Protein AF-A0A1V4RIS2-F1 (afdb_monomer)

Foldseek 3Di:
DDDDDDDDDDDDDDDDDPDPDDDDDDDDDDDDDDDPDQPWPFDWDWDDDVQAKTWIKTWTAHPDPDAKTWIKIKIFQFPQQCVCVVDVQWPGKTWGWIKIWIWIDHPVQIATQKIWIWTFQMWTDGPQFPFIWGGWTWTWIDDGPHQEIWTPWIWTDTVNKIKIKTADQWDADPNDIFAFEADVSHSHTPHKMFMAIPPQAHWGDDAQFAPPPHTWGKGQADPVVRGGWIWGDYPQAIETAGEIETELAETEPPGDDDPDDPVVVVVVSNQQSYFYFYKYFYDYNYWYKDQDPDDLFQWRIWIFRKDGGWMKTWGGGNNVDPTWIFTKIKGCATWIAGPNDIWTWRIWMWGGTCVVPVWIKIAGKTWDWFADPVPRDIKIKMKTKWAADPVPRDIDRIDTDVRIWIAIDIPDPVPPALQSVVVSVVDDCVPFDRVRSVCSRGSVPCVPPVVPCVVVQVCCCVVVVFPDKDKDFQQVRQVVVQVVVCVVPPRDRDPLSNRQQIKIKTWHDDPVQKIWMKMKTWHWDQDPVRDTDIDIWIKTKIWGDDPFKIWMWIWTATPRVRDIDIDTDIGGHDDD

Solvent-accessible surface area (backbone atoms only — not comparable to full-atom values): 30701 Å² total; per-residue (Å²): 134,88,80,91,83,86,84,89,86,84,88,86,88,80,88,77,79,84,72,91,74,83,79,90,81,78,88,87,80,84,87,89,76,97,68,97,69,82,75,64,47,72,43,78,43,81,45,76,44,92,98,41,28,39,35,40,38,41,35,40,52,46,83,55,91,93,47,63,26,45,36,40,36,42,39,34,38,24,56,44,52,52,47,44,80,75,36,84,53,32,75,45,44,38,30,40,27,39,37,39,39,33,37,25,44,3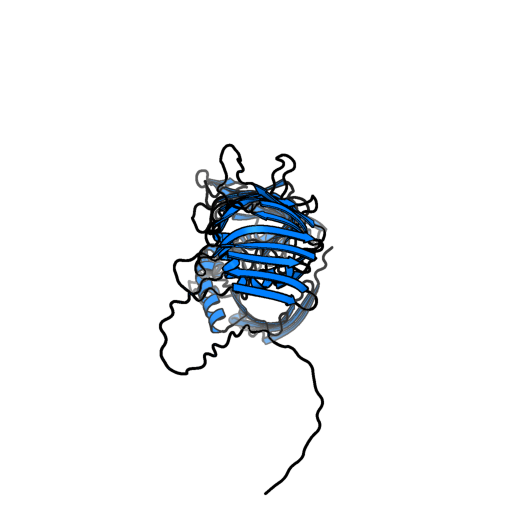5,85,91,52,49,28,60,42,29,35,42,37,39,38,34,72,18,38,41,31,41,74,86,44,88,57,50,36,33,65,23,33,36,41,37,39,22,52,76,90,44,44,52,48,40,34,79,35,37,35,34,30,36,86,90,12,37,40,38,33,33,44,37,79,71,52,70,59,97,87,45,70,56,51,45,23,47,45,74,82,36,58,33,32,46,17,32,32,34,38,36,35,38,94,74,4,37,70,45,55,55,85,34,35,26,61,89,93,46,59,21,28,45,22,25,52,38,85,91,76,74,42,37,31,36,42,22,24,47,76,83,42,30,30,40,36,38,48,37,40,35,27,52,30,62,34,38,73,78,60,55,88,73,95,81,57,79,72,52,60,57,49,49,54,50,63,30,32,28,29,35,46,34,37,38,32,35,32,61,66,24,30,44,42,42,79,38,97,74,52,83,48,62,46,42,34,38,40,33,39,40,40,67,70,24,32,42,33,37,34,40,13,63,70,81,48,74,52,32,45,35,41,38,46,42,22,62,39,38,42,36,25,45,79,93,39,70,23,45,35,61,32,38,39,40,37,38,41,43,85,85,35,86,55,34,38,36,33,35,35,24,35,34,78,43,67,38,94,90,76,66,49,77,36,46,38,35,44,36,39,30,17,63,39,89,87,79,70,44,80,34,56,57,24,42,65,89,58,57,38,46,40,72,49,57,71,46,84,84,48,80,43,60,58,53,52,40,39,69,75,69,44,87,54,96,86,55,56,72,69,40,39,49,30,66,53,40,34,51,68,45,78,78,48,52,80,72,51,49,62,55,36,49,50,52,21,66,74,68,66,37,75,38,51,49,72,48,74,28,44,67,57,28,51,58,54,46,60,58,53,27,72,76,64,80,63,70,74,59,80,66,54,31,46,43,57,22,32,36,39,39,26,39,65,81,67,88,39,34,34,43,34,42,33,40,31,30,41,71,48,64,46,102,81,70,48,80,40,80,35,45,38,38,34,40,33,42,36,41,52,58,99,45,38,38,40,37,42,36,43,37,38,32,66,72,80,68,43,75,47,77,48,75,48,78,50,72,64,79,88,129

Radius of gyration: 34.17 Å; Cα contacts (8 Å, |Δi|>4): 1321; chains: 1; bounding box: 83×53×100 Å

Secondary structure (DSSP, 8-state):
-------------------------PPP-----------EEEEEEEEE-TTSEEEEEEEEEESSTT--EEEEEEEEE-GGGGHHHH-TTEEEEEEEEEEEEEEEEETTEEEEEEEEEEEEEEEEEESS-SS-EEEEEEEEEE-TT--B-EEEEEEEEETTEEEEEEEES--EETTEEPPPEEEGGGTEEEEEEEEEE-TT-EEE--BTTB-TT--EEEE-EETTTTEEEEEES-TTS-EEEEEEEEESEEE-SSPP-----HHHHHHHHHHHH-EEEEEEEE-TTEEEEEE-SS-SSSEEEEEEEEPTT-EEEEEEETTTEEEEEEEEEEESEEEEEETTEEEEEEEEEEEEETTTEEEEEEEEEEEEEEE-TTT--EEEEEEEEEEE-TTT--EESEEETTT-EEEEEESSTT--SHHHHHHHTT---TT--HHHHHHHHHTTHHHHHHHHHHHHHHHHHHHTT-SEEEEE--HHHHHHHHHHHHHHTTT---TTGGGTT-EEEEEEESSSSEEEEEEEEEEEEE-TTS-EEEEEEEEEEEEEE-SSEEEEEEEEEETTTTEEEEEEEEEE----

Sequence (576 aa):
MGEAGQADQRRGSGDRCCQLFIPPVFPRGETERKTELAEIDELNLQLEKKKGYKGTIHGIIPLKEGREMDVKLELQGDVLCILPYLTPQVRKSSGRGQLNLCLGGSWKAPVIRAVEARFEQGKLALLSLPEELNSLKGDICLAKGSNFLKIRGISGQMGDGKFFIENSRRVKINGAELEPLVMERFDLNLGIITLHTGESGLRLNIPGLMRPKEEGRFRFWDSKAAEGLYIAGPAKSPQIKGVCYLSDVEFTFPPLKDKKSPSKRTLSRFLESINWDLKVVTGRNVRYFRRQQYSITNIAEVDLQIDEGSWLEFKGSVAQGGFHIQGSLQSHQGNLTYLNTEFEVEEIGLEVNTQNDPMPLVWGSAKTTVYSDTTGTATDIFLRLYAIDKRTGQRKEKGRWGELRMELTSSDPNDNSPEKILAKLGYSLDNYNQKAAVLLTTGMERILIGGLIRPLEREVRETLRLDVFYVHPSLVGNLLTSSELALENGGRLSYLGFLKGTEWRLGQYFLGNWLFFYAGELKTERDRYQREKLGIKHRFGIEYRTSTTNISFEYNYDNVLRRKDRQFSIRRYFSF

Mean predicted aligned error: 17.01 Å

pLDDT: mean 75.56, std 20.22, range [22.22, 98.06]

Nearest PDB structures (foldseek):
  8b4i-assembly1_B  TM=1.951E-01  e=1.345E-01  Neurospora crassa
  8us1-assembly1_A  TM=1.498E-01  e=1.874E-01  Pseudomonas aeruginosa PAO1
  8hco-assembly1_A  TM=1.669E-01  e=1.580E+00  Saccharomyces cerevisiae S288C
  3ohn-assembly1_A  TM=1.392E-01  e=1.134E+00  Escherichia coli
  7vcf-assembly1_F  TM=1.444E-01  e=3.708E+00  Chlamydomonas reinhardtii

Structure (mmCIF, N/CA/C/O backbone):
data_AF-A0A1V4RIS2-F1
#
_entry.id   AF-A0A1V4RIS2-F1
#
loop_
_atom_site.group_PDB
_atom_site.id
_atom_site.type_symbol
_atom_site.label_atom_id
_atom_site.label_alt_id
_atom_site.label_comp_id
_atom_site.label_asym_id
_atom_site.label_entity_id
_atom_site.label_seq_id
_atom_site.pdbx_PDB_ins_code
_atom_site.Cartn_x
_atom_site.Cartn_y
_atom_site.Cartn_z
_atom_site.occupancy
_atom_site.B_iso_or_equiv
_atom_site.auth_seq_id
_atom_site.auth_comp_id
_atom_site.auth_asym_id
_atom_site.auth_atom_id
_atom_site.pdbx_PDB_model_num
ATOM 1 N N . MET A 1 1 ? 36.742 -34.722 53.836 1.00 35.12 1 MET A N 1
ATOM 2 C CA . MET A 1 1 ? 37.841 -33.734 53.857 1.00 35.12 1 MET A CA 1
ATOM 3 C C . MET A 1 1 ? 37.548 -32.795 52.698 1.00 35.12 1 MET A C 1
ATOM 5 O O . MET A 1 1 ? 37.719 -33.217 51.568 1.00 35.12 1 MET A O 1
ATOM 9 N N . GLY A 1 2 ? 36.772 -31.721 52.874 1.00 27.64 2 GLY A N 1
ATOM 10 C CA . GLY A 1 2 ? 37.075 -30.533 53.695 1.00 27.64 2 GLY A CA 1
ATOM 11 C C . GLY A 1 2 ? 38.006 -29.639 52.864 1.00 27.64 2 GLY A C 1
ATOM 12 O O . GLY A 1 2 ? 38.975 -30.165 52.339 1.00 27.64 2 GLY A O 1
ATOM 13 N N . GLU A 1 3 ? 37.806 -28.352 52.611 1.00 25.97 3 GLU A N 1
ATOM 14 C CA . GLU A 1 3 ? 36.911 -27.281 53.072 1.00 25.97 3 GLU A CA 1
ATOM 15 C C . GLU A 1 3 ? 37.044 -26.164 52.002 1.00 25.97 3 GLU A C 1
ATOM 17 O O . GLU A 1 3 ? 38.068 -26.074 51.332 1.00 25.97 3 GLU A O 1
ATOM 22 N N . ALA A 1 4 ? 35.963 -25.504 51.588 1.00 25.36 4 ALA A N 1
ATOM 23 C CA . ALA A 1 4 ? 35.466 -24.211 52.082 1.00 25.36 4 ALA A CA 1
ATOM 24 C C . ALA A 1 4 ? 36.244 -22.963 51.602 1.00 25.36 4 ALA A C 1
ATOM 26 O O . ALA A 1 4 ? 37.448 -22.827 51.775 1.00 25.36 4 ALA A O 1
ATOM 27 N N . GLY A 1 5 ? 35.472 -22.029 51.037 1.00 27.20 5 GLY A N 1
ATOM 28 C CA . GLY A 1 5 ? 35.872 -20.689 50.607 1.00 27.20 5 GLY A CA 1
ATOM 29 C C . GLY A 1 5 ? 34.647 -19.862 50.192 1.00 27.20 5 GLY A C 1
ATOM 30 O O . GLY A 1 5 ? 34.458 -19.574 49.015 1.00 27.20 5 GLY A O 1
ATOM 31 N N . GLN A 1 6 ? 33.779 -19.576 51.172 1.00 26.44 6 GLN A N 1
ATOM 32 C CA . GLN A 1 6 ? 32.761 -18.502 51.217 1.00 26.44 6 GLN A CA 1
ATOM 33 C C . GLN A 1 6 ? 33.374 -17.130 50.856 1.00 26.44 6 GLN A C 1
ATOM 35 O O . GLN A 1 6 ? 34.579 -16.971 50.981 1.00 26.44 6 GLN A O 1
ATOM 40 N N . ALA A 1 7 ? 32.687 -16.028 50.557 1.00 26.41 7 ALA A N 1
ATOM 41 C CA . ALA A 1 7 ? 31.329 -15.605 50.204 1.00 26.41 7 ALA A CA 1
ATOM 42 C C . ALA A 1 7 ? 31.444 -14.064 50.079 1.00 26.41 7 ALA A C 1
ATOM 44 O O . ALA A 1 7 ? 32.193 -13.485 50.857 1.00 26.41 7 ALA A O 1
ATOM 45 N N . ASP A 1 8 ? 30.691 -13.385 49.204 1.00 24.30 8 ASP A N 1
ATOM 46 C CA . ASP A 1 8 ? 29.908 -12.223 49.662 1.00 24.30 8 ASP A CA 1
ATOM 47 C C . ASP A 1 8 ? 28.774 -11.853 48.690 1.00 24.30 8 ASP A C 1
ATOM 49 O O . ASP A 1 8 ? 28.881 -11.948 47.468 1.00 24.30 8 ASP A O 1
ATOM 53 N N . GLN A 1 9 ? 27.654 -11.469 49.292 1.00 27.36 9 GLN A N 1
ATOM 54 C CA . GLN A 1 9 ? 26.364 -11.126 48.712 1.00 27.36 9 GLN A CA 1
ATOM 55 C C . GLN A 1 9 ? 26.268 -9.619 48.431 1.00 27.36 9 GLN A C 1
ATOM 57 O O . GLN A 1 9 ? 26.775 -8.819 49.209 1.00 27.36 9 GLN A O 1
ATOM 62 N N . ARG A 1 10 ? 25.435 -9.218 47.454 1.00 24.19 10 ARG A N 1
ATOM 63 C CA . ARG A 1 10 ? 24.315 -8.271 47.686 1.00 24.19 10 ARG A CA 1
ATOM 64 C C . ARG A 1 10 ? 23.353 -8.151 46.485 1.00 24.19 10 ARG A C 1
ATOM 66 O O . ARG A 1 10 ? 23.726 -7.808 45.373 1.00 24.19 10 ARG A O 1
ATOM 73 N N . ARG A 1 11 ? 22.090 -8.453 46.817 1.00 26.45 11 ARG A N 1
ATOM 74 C CA . ARG A 1 11 ? 20.758 -8.162 46.226 1.00 26.45 11 ARG A CA 1
ATOM 75 C C . ARG A 1 11 ? 20.656 -6.790 45.514 1.00 26.45 11 ARG A C 1
ATOM 77 O O . ARG A 1 11 ? 21.354 -5.873 45.912 1.00 26.45 11 ARG A O 1
ATOM 84 N N . GLY A 1 12 ? 19.737 -6.507 44.581 1.00 24.14 12 GLY A N 1
ATOM 85 C CA . GLY A 1 12 ? 18.559 -7.220 44.074 1.00 24.14 12 GLY A CA 1
ATOM 86 C C . GLY A 1 12 ? 17.573 -6.270 43.347 1.00 24.14 12 GLY A C 1
ATOM 87 O O . GLY A 1 12 ? 17.840 -5.081 43.192 1.00 24.14 12 GLY A O 1
ATOM 88 N N . SER A 1 13 ? 16.398 -6.822 43.006 1.00 24.91 13 SER A N 1
ATOM 89 C CA . SER A 1 13 ? 15.199 -6.247 42.345 1.00 24.91 13 SER A CA 1
ATOM 90 C C . SER A 1 13 ? 15.160 -6.390 40.810 1.00 24.91 13 SER A C 1
ATOM 92 O O . SER A 1 13 ? 16.065 -5.951 40.123 1.00 24.91 13 SER A O 1
ATOM 94 N N . GLY A 1 14 ? 14.160 -7.011 40.179 1.00 25.25 14 GLY A N 1
ATOM 95 C CA . GLY A 1 14 ? 12.947 -7.649 40.692 1.00 25.25 14 GLY A CA 1
ATOM 96 C C . GLY A 1 14 ? 11.843 -7.678 39.631 1.00 25.25 14 GLY A C 1
ATOM 97 O O . GLY A 1 14 ? 10.809 -7.057 39.846 1.00 25.25 14 GLY A O 1
ATOM 98 N N . ASP A 1 15 ? 12.039 -8.387 38.514 1.00 28.08 15 ASP A N 1
ATOM 99 C CA . ASP A 1 15 ? 10.989 -8.615 37.510 1.00 28.08 15 ASP A CA 1
ATOM 100 C C . ASP A 1 15 ? 10.089 -9.777 37.947 1.00 28.08 15 ASP A C 1
ATOM 102 O O . ASP A 1 15 ? 10.376 -10.955 37.728 1.00 28.08 15 ASP A O 1
ATOM 106 N N . ARG A 1 16 ? 8.983 -9.442 38.618 1.00 25.94 16 ARG A N 1
ATOM 107 C CA . ARG A 1 16 ? 7.915 -10.400 38.912 1.00 25.94 16 ARG A CA 1
ATOM 108 C C . ARG A 1 16 ? 6.987 -10.519 37.710 1.00 25.94 16 ARG A C 1
ATOM 110 O O . ARG A 1 16 ? 6.180 -9.641 37.424 1.00 25.94 16 ARG A O 1
ATOM 117 N N . CYS A 1 17 ? 7.116 -11.658 37.044 1.00 24.48 17 CYS A N 1
ATOM 118 C CA . CYS A 1 17 ? 6.164 -12.213 36.101 1.00 24.48 17 CYS A CA 1
ATOM 119 C C . CYS A 1 17 ? 4.811 -12.418 36.811 1.00 24.48 17 CYS A C 1
ATOM 121 O O . CYS A 1 17 ? 4.705 -13.248 37.713 1.00 24.48 17 CYS A O 1
ATOM 123 N N . CYS A 1 18 ? 3.775 -11.665 36.436 1.00 23.94 18 CYS A N 1
ATOM 124 C CA . CYS A 1 18 ? 2.402 -11.980 36.830 1.00 23.94 18 CYS A CA 1
ATOM 125 C C . CYS A 1 18 ? 1.869 -13.076 35.899 1.00 23.94 18 CYS A C 1
ATOM 127 O O . CYS A 1 18 ? 1.210 -12.789 34.903 1.00 23.94 18 CYS A O 1
ATOM 129 N N . GLN A 1 19 ? 2.178 -14.333 36.215 1.00 24.16 19 GLN A N 1
ATOM 130 C CA . GLN A 1 19 ? 1.356 -15.455 35.777 1.00 24.16 19 GLN A CA 1
ATOM 131 C C . GLN A 1 19 ? 0.110 -15.484 36.663 1.00 24.16 19 GLN A C 1
ATOM 133 O O . GLN A 1 19 ? 0.215 -15.587 37.884 1.00 24.16 19 GLN A O 1
ATOM 138 N N . LEU A 1 20 ? -1.070 -15.385 36.054 1.00 23.34 20 LEU A N 1
ATOM 139 C CA . LEU A 1 20 ? -2.328 -15.701 36.723 1.00 23.34 20 LEU A CA 1
ATOM 140 C C . LEU A 1 20 ? -2.397 -17.233 36.857 1.00 23.34 20 LEU A C 1
ATOM 142 O O . LEU A 1 20 ? -2.951 -17.924 36.010 1.00 23.34 20 LEU A O 1
ATOM 146 N N . PHE A 1 21 ? -1.742 -17.768 37.885 1.00 22.22 21 PHE A N 1
ATOM 147 C CA . PHE A 1 21 ? -1.975 -19.125 38.369 1.00 22.22 21 PHE A CA 1
ATOM 148 C C . PHE A 1 21 ? -3.102 -19.043 39.397 1.00 22.22 21 PHE A C 1
ATOM 150 O O . PHE A 1 21 ? -2.934 -18.440 40.454 1.00 22.22 21 PHE A O 1
ATOM 157 N N . ILE A 1 22 ? -4.252 -19.633 39.081 1.00 27.95 22 ILE A N 1
ATOM 158 C CA . ILE A 1 22 ? -5.279 -19.966 40.070 1.00 27.95 22 ILE A CA 1
ATOM 159 C C . ILE A 1 22 ? -4.924 -21.377 40.559 1.00 27.95 22 ILE A C 1
ATOM 161 O O . ILE A 1 22 ? -5.073 -22.319 39.777 1.00 27.95 22 ILE A O 1
ATOM 165 N N . PRO A 1 23 ? -4.396 -21.575 41.780 1.00 23.05 23 PRO A N 1
ATOM 166 C CA . PRO A 1 23 ? -4.232 -22.920 42.310 1.00 23.05 23 PRO A CA 1
ATOM 167 C C . PRO A 1 23 ? -5.597 -23.432 42.805 1.00 23.05 23 PRO A C 1
ATOM 169 O O . PRO A 1 23 ? -6.289 -22.701 43.516 1.00 23.05 23 PRO A O 1
ATOM 172 N N . PRO A 1 24 ? -6.004 -24.675 42.491 1.00 26.23 24 PRO A N 1
ATOM 173 C CA . PRO A 1 24 ? -7.122 -25.298 43.172 1.00 26.23 24 PRO A CA 1
ATOM 174 C C . PRO A 1 24 ? -6.594 -25.867 44.492 1.00 26.23 24 PRO A C 1
ATOM 176 O O . PRO A 1 24 ? -5.810 -26.814 44.498 1.00 26.23 24 PRO A O 1
ATOM 179 N N . VAL A 1 25 ? -7.000 -25.292 45.621 1.00 26.12 25 VAL A N 1
ATOM 180 C CA . VAL A 1 25 ? -6.794 -25.911 46.936 1.00 26.12 25 VAL A CA 1
ATOM 181 C C . VAL A 1 25 ? -8.166 -26.099 47.571 1.00 26.12 25 VAL A C 1
ATOM 183 O O . VAL A 1 25 ? -8.729 -25.167 48.133 1.00 26.12 25 VAL A O 1
ATOM 186 N N . PHE A 1 26 ? -8.705 -27.312 47.451 1.00 31.97 26 PHE A N 1
ATOM 187 C CA . PHE A 1 26 ? -9.856 -27.777 48.226 1.00 31.97 26 PHE A CA 1
ATOM 188 C C . PHE A 1 26 ? -9.353 -28.613 49.411 1.00 31.97 26 PHE A C 1
ATOM 190 O O . PHE A 1 26 ? -8.539 -29.518 49.194 1.00 31.97 26 PHE A O 1
ATOM 197 N N . PRO A 1 27 ? -9.837 -28.396 50.645 1.00 29.80 27 PRO A N 1
ATOM 198 C CA . PRO A 1 27 ? -9.663 -29.369 51.712 1.00 29.80 27 PRO A CA 1
ATOM 199 C C . PRO A 1 27 ? -10.632 -30.544 51.495 1.00 29.80 27 PRO A C 1
ATOM 201 O O . PRO A 1 27 ? -11.834 -30.354 51.314 1.00 29.80 27 PRO A O 1
ATOM 204 N N . ARG A 1 28 ? -10.108 -31.776 51.505 1.00 32.16 28 ARG A N 1
ATOM 205 C CA . ARG A 1 28 ? -10.908 -33.003 51.650 1.00 32.16 28 ARG A CA 1
ATOM 206 C C . ARG A 1 28 ? -11.131 -33.269 53.139 1.00 32.16 28 ARG A C 1
ATOM 208 O O . ARG A 1 28 ? -10.159 -33.336 53.884 1.00 32.16 28 ARG A O 1
ATOM 215 N N . GLY A 1 29 ? -12.388 -33.466 53.530 1.00 27.67 29 GLY A N 1
ATOM 216 C CA . GLY A 1 29 ? -12.786 -33.850 54.885 1.00 27.67 29 GLY A CA 1
ATOM 217 C C . GLY A 1 29 ? -14.295 -34.081 55.005 1.00 27.67 29 GLY A C 1
ATOM 218 O O . GLY A 1 29 ? -15.021 -33.185 55.401 1.00 27.67 29 GLY A O 1
ATOM 219 N N . GLU A 1 30 ? -14.718 -35.263 54.557 1.00 28.31 30 GLU A N 1
ATOM 220 C CA . GLU A 1 30 ? -15.798 -36.135 55.059 1.00 28.31 30 GLU A CA 1
ATOM 221 C C . GLU A 1 30 ? -17.142 -35.597 55.624 1.00 28.31 30 GLU A C 1
ATOM 223 O O . GLU A 1 30 ? -17.247 -35.090 56.734 1.00 28.31 30 GLU A O 1
ATOM 228 N N . THR A 1 31 ? -18.181 -35.964 54.857 1.00 31.09 31 THR A N 1
ATOM 229 C CA . THR A 1 31 ? -19.501 -36.550 55.205 1.00 31.09 31 THR A CA 1
ATOM 230 C C . THR A 1 31 ? -20.630 -35.755 55.880 1.00 31.09 31 THR A C 1
ATOM 232 O O . THR A 1 31 ? -20.561 -35.299 57.012 1.00 31.09 31 THR A O 1
ATOM 235 N N . GLU A 1 32 ? -21.753 -35.800 55.146 1.00 34.16 32 GLU A N 1
ATOM 236 C CA . GLU A 1 32 ? -23.158 -35.793 55.568 1.00 34.16 32 GLU A CA 1
ATOM 237 C C . GLU A 1 32 ? -23.736 -34.533 56.222 1.00 34.16 32 GLU A C 1
ATOM 239 O O . GLU A 1 32 ? -23.868 -34.417 57.437 1.00 34.16 32 GLU A O 1
ATOM 244 N N . ARG A 1 33 ? -24.305 -33.674 55.364 1.00 27.27 33 ARG A N 1
ATOM 245 C CA . ARG A 1 33 ? -25.670 -33.152 55.543 1.00 27.27 33 ARG A CA 1
ATOM 246 C C . ARG A 1 33 ? -26.243 -32.675 54.208 1.00 27.27 33 ARG A C 1
ATOM 248 O O . ARG A 1 33 ? -25.631 -31.884 53.499 1.00 27.27 33 ARG A O 1
ATOM 255 N N . LYS A 1 34 ? -27.432 -33.187 53.872 1.00 36.38 34 LYS A N 1
ATOM 256 C CA . LYS A 1 34 ? -28.286 -32.698 52.784 1.00 36.38 34 LYS A CA 1
ATOM 257 C C . LYS A 1 34 ? -28.610 -31.220 53.016 1.00 36.38 34 LYS A C 1
ATOM 259 O O . LYS A 1 34 ? -29.457 -30.913 53.850 1.00 36.38 34 LYS A O 1
ATOM 264 N N . THR A 1 35 ? -28.008 -30.353 52.214 1.00 28.20 35 THR A N 1
ATOM 265 C CA . THR A 1 35 ? -28.528 -29.012 51.946 1.00 28.20 35 THR A CA 1
ATOM 266 C C . THR A 1 35 ? -28.181 -28.668 50.500 1.00 28.20 35 THR A C 1
ATOM 268 O O . THR A 1 35 ? -27.017 -28.464 50.165 1.00 28.20 35 THR A O 1
ATOM 271 N N . GLU A 1 36 ? -29.183 -28.649 49.619 1.00 37.50 36 GLU A N 1
ATOM 272 C CA . GLU A 1 36 ? -29.080 -28.013 48.304 1.00 37.50 36 GLU A CA 1
ATOM 273 C C . GLU A 1 36 ? -28.893 -26.505 48.516 1.00 37.50 36 GLU A C 1
ATOM 275 O O . GLU A 1 36 ? -29.854 -25.747 48.607 1.00 37.50 36 GLU A O 1
ATOM 280 N N . LEU A 1 37 ? -27.645 -26.063 48.641 1.00 34.72 37 LEU A N 1
ATOM 281 C CA . LEU A 1 37 ? -27.276 -24.656 48.563 1.00 34.72 37 LEU A CA 1
ATOM 282 C C . LEU A 1 37 ? -26.587 -24.438 47.219 1.00 34.72 37 LEU A C 1
ATOM 284 O O . LEU A 1 37 ? -25.559 -25.034 46.904 1.00 34.72 37 LEU A O 1
ATOM 288 N N . ALA A 1 38 ? -27.234 -23.634 46.383 1.00 39.81 38 ALA A N 1
ATOM 289 C CA . ALA A 1 38 ? -26.689 -23.167 45.125 1.00 39.81 38 ALA A CA 1
ATOM 290 C C . ALA A 1 38 ? -25.426 -22.341 45.409 1.00 39.81 38 ALA A C 1
ATOM 292 O O . ALA A 1 38 ? -25.537 -21.234 45.924 1.00 39.81 38 ALA A O 1
ATOM 293 N N . GLU A 1 39 ? -24.246 -22.859 45.064 1.00 49.66 39 GLU A N 1
ATOM 294 C CA . GLU A 1 39 ? -23.023 -22.051 44.969 1.00 49.66 39 GLU A CA 1
ATOM 295 C C . GLU A 1 39 ? -23.192 -21.059 43.807 1.00 49.66 39 GLU A C 1
ATOM 297 O O . GLU A 1 39 ? -22.917 -21.341 42.638 1.00 49.66 39 GLU A O 1
ATOM 302 N N . ILE A 1 40 ? -23.799 -19.922 44.135 1.00 53.19 40 ILE A N 1
ATOM 303 C CA . ILE A 1 40 ? -23.713 -18.670 43.401 1.00 53.19 40 ILE A CA 1
ATOM 304 C C . ILE A 1 40 ? -22.462 -17.994 43.955 1.00 53.19 40 ILE A C 1
ATOM 306 O O . ILE A 1 40 ? -22.480 -17.548 45.100 1.00 53.19 40 ILE A O 1
ATOM 310 N N . ASP A 1 41 ? -21.396 -17.910 43.165 1.00 66.38 41 ASP A N 1
ATOM 311 C CA . ASP A 1 41 ? -20.265 -17.069 43.537 1.00 66.38 41 ASP A CA 1
ATOM 312 C C . ASP A 1 41 ? -20.638 -15.623 43.207 1.00 66.38 41 ASP A C 1
ATOM 314 O O . ASP A 1 41 ? -20.544 -15.165 42.061 1.00 66.38 41 ASP A O 1
ATOM 318 N N . GLU A 1 42 ? -21.134 -14.913 44.221 1.00 74.75 42 GLU A N 1
ATOM 319 C CA . GLU A 1 42 ? -21.157 -13.457 44.196 1.00 74.75 42 GLU A CA 1
ATOM 320 C C . GLU A 1 42 ? -19.711 -12.960 44.134 1.00 74.75 42 GLU A C 1
ATOM 322 O O . GLU A 1 42 ? -18.914 -13.106 45.062 1.00 74.75 42 GLU A O 1
ATOM 327 N N . LEU A 1 43 ? -19.362 -12.373 42.998 1.00 80.06 43 LEU A N 1
ATOM 328 C CA . LEU A 1 43 ? -18.076 -11.762 42.764 1.00 80.06 43 LEU A CA 1
ATOM 329 C C . LEU A 1 43 ? -18.141 -10.321 43.257 1.00 80.06 43 LEU A C 1
ATOM 331 O O . LEU A 1 43 ? -18.928 -9.539 42.741 1.00 80.06 43 LEU A O 1
ATOM 335 N N . ASN A 1 44 ? -17.290 -9.961 44.214 1.00 86.00 44 ASN A N 1
ATOM 336 C CA . ASN A 1 44 ? -17.059 -8.579 44.628 1.00 86.00 44 ASN A CA 1
ATOM 337 C C . ASN A 1 44 ? -15.550 -8.362 44.756 1.00 86.00 44 ASN A C 1
ATOM 339 O O . ASN A 1 44 ? -14.943 -8.669 45.780 1.00 86.00 44 ASN A O 1
ATOM 343 N N . LEU A 1 45 ? -14.927 -7.869 43.687 1.00 88.06 45 LEU A N 1
ATOM 344 C CA . LEU A 1 45 ? -13.485 -7.664 43.604 1.00 88.06 45 LEU A CA 1
ATOM 345 C C . LEU A 1 45 ? -13.155 -6.188 43.423 1.00 88.06 45 LEU A C 1
ATOM 347 O O . LEU A 1 45 ? -13.725 -5.506 42.572 1.00 88.06 45 LEU A O 1
ATOM 351 N N . GLN A 1 46 ? -12.161 -5.717 44.170 1.00 87.69 46 GLN A N 1
ATOM 352 C CA . GLN A 1 46 ? -11.490 -4.455 43.883 1.00 87.69 46 GLN A CA 1
ATOM 353 C C . GLN A 1 46 ? -10.259 -4.725 43.023 1.00 87.69 46 GLN A C 1
ATOM 355 O O . GLN A 1 46 ? -9.433 -5.584 43.333 1.00 87.69 46 GLN A O 1
ATOM 360 N N . LEU A 1 47 ? -10.136 -3.980 41.932 1.00 86.06 47 LEU A N 1
ATOM 361 C CA . LEU A 1 47 ? -9.003 -4.032 41.028 1.00 86.06 47 LEU A CA 1
ATOM 362 C C . LEU A 1 47 ? -8.157 -2.777 41.204 1.00 86.06 47 LEU A C 1
ATOM 364 O O . LEU A 1 47 ? -8.634 -1.662 41.007 1.00 86.06 47 LEU A O 1
ATOM 368 N N . GLU A 1 48 ? -6.874 -2.958 41.495 1.00 87.19 48 GLU A N 1
ATOM 369 C CA . GLU A 1 48 ? -5.900 -1.872 41.477 1.00 87.19 48 GLU A CA 1
ATOM 370 C C . GLU A 1 48 ? -4.620 -2.330 40.780 1.00 87.19 48 GLU A C 1
ATOM 372 O O . GLU A 1 48 ? -3.922 -3.240 41.230 1.00 87.19 48 GLU A O 1
ATOM 377 N N . LYS A 1 49 ? -4.280 -1.661 39.676 1.00 83.19 49 LYS A N 1
ATOM 378 C CA . LYS A 1 49 ? -2.972 -1.779 39.035 1.00 83.19 49 LYS A CA 1
ATOM 379 C C . LYS A 1 49 ? -2.133 -0.576 39.446 1.00 83.19 49 LYS A C 1
ATOM 381 O O . LYS A 1 49 ? -2.496 0.567 39.171 1.00 83.19 49 LYS A O 1
ATOM 386 N N . LYS A 1 50 ? -0.986 -0.816 40.088 1.00 74.38 50 LYS A N 1
ATOM 387 C CA . LYS A 1 50 ? -0.071 0.252 40.523 1.00 74.38 50 LYS A CA 1
ATOM 388 C C . LYS A 1 50 ? 0.305 1.143 39.327 1.00 74.38 50 LYS A C 1
ATOM 390 O O . LYS A 1 50 ? 0.888 0.650 38.365 1.00 74.38 50 LYS A O 1
ATOM 395 N N . LYS A 1 51 ? -0.017 2.443 39.411 1.00 68.25 51 LYS A N 1
ATOM 396 C CA . LYS A 1 51 ? 0.131 3.451 38.333 1.00 68.25 51 LYS A CA 1
ATOM 397 C C . LYS A 1 51 ? -0.707 3.193 37.059 1.00 68.25 51 LYS A C 1
ATOM 399 O O . LYS A 1 51 ? -0.360 3.721 36.009 1.00 68.25 51 LYS A O 1
ATOM 404 N N . GLY A 1 52 ? -1.769 2.388 37.133 1.00 84.75 52 GLY A N 1
ATOM 405 C CA . GLY A 1 52 ? -2.627 2.033 35.998 1.00 84.75 52 GLY A CA 1
ATOM 406 C C . GLY A 1 52 ? -4.091 2.411 36.223 1.00 84.75 52 GLY A C 1
ATOM 407 O O . GLY A 1 52 ? -4.416 3.580 36.430 1.00 84.75 52 GLY A O 1
ATOM 408 N N . TYR A 1 53 ? -4.977 1.417 36.168 1.00 89.19 53 TYR A N 1
ATOM 409 C CA . TYR A 1 53 ? -6.400 1.578 36.458 1.00 89.19 53 TYR A CA 1
ATOM 410 C C . TYR A 1 53 ? -6.745 1.182 37.898 1.00 89.19 53 TYR A C 1
ATOM 412 O O . TYR A 1 53 ? -6.066 0.360 38.525 1.00 89.19 53 TYR A O 1
ATOM 420 N N . LYS A 1 54 ? -7.846 1.746 38.387 1.00 93.75 54 LYS A N 1
ATOM 421 C CA . LYS A 1 54 ? -8.563 1.307 39.583 1.00 93.75 54 LYS A CA 1
ATOM 422 C C . LYS A 1 54 ? -10.008 1.024 39.219 1.00 93.75 54 LYS A C 1
ATOM 424 O O . LYS A 1 54 ? -10.543 1.672 38.322 1.00 93.75 54 LYS A O 1
ATOM 429 N N . GLY A 1 55 ? -10.635 0.085 39.902 1.00 92.56 55 GLY A N 1
ATOM 430 C CA . GLY A 1 55 ? -12.016 -0.236 39.611 1.00 92.56 55 GLY A CA 1
ATOM 431 C C . GLY A 1 55 ? -12.572 -1.379 40.426 1.00 92.56 55 GLY A C 1
ATOM 432 O O . GLY A 1 55 ? -11.913 -1.906 41.322 1.00 92.56 55 GLY A O 1
ATOM 433 N N . THR A 1 56 ? -13.790 -1.764 40.095 1.00 93.81 56 THR A N 1
ATOM 434 C CA . THR A 1 56 ? -14.521 -2.834 40.762 1.00 93.81 56 THR A CA 1
ATOM 435 C C . THR A 1 56 ? -15.069 -3.808 39.732 1.00 93.81 56 THR A C 1
ATOM 437 O O . THR A 1 56 ? -15.428 -3.436 38.613 1.00 93.81 56 THR A O 1
ATOM 440 N N . ILE A 1 57 ? -15.120 -5.078 40.116 1.00 92.50 57 ILE A N 1
ATOM 441 C CA . ILE A 1 57 ? -15.947 -6.081 39.458 1.00 92.50 57 ILE A CA 1
ATOM 442 C C . ILE A 1 57 ? -16.966 -6.538 40.484 1.00 92.50 57 ILE A C 1
ATOM 444 O O . ILE A 1 57 ? -16.584 -6.970 41.570 1.00 92.50 57 ILE A O 1
ATOM 448 N N . HIS A 1 58 ? -18.239 -6.452 40.132 1.00 93.62 58 HIS A N 1
ATOM 449 C CA . HIS A 1 58 ? -19.326 -6.935 40.965 1.00 93.62 58 HIS A CA 1
ATOM 450 C C . HIS A 1 58 ? -20.318 -7.731 40.124 1.00 93.62 58 HIS A C 1
ATOM 452 O O . HIS A 1 58 ? -20.569 -7.376 38.971 1.00 93.62 58 HIS A O 1
ATOM 458 N N . GLY A 1 59 ? -20.875 -8.810 40.666 1.00 90.69 59 GLY A N 1
ATOM 459 C CA . GLY A 1 59 ? -21.885 -9.581 39.951 1.00 90.69 59 GLY A CA 1
ATOM 460 C C . GLY A 1 59 ? -21.909 -11.062 40.281 1.00 90.69 59 GLY A C 1
ATOM 461 O O . GLY A 1 59 ? -21.356 -11.500 41.281 1.00 90.69 59 GLY A O 1
ATOM 462 N N . ILE A 1 60 ? -22.556 -11.834 39.418 1.00 88.62 60 ILE A N 1
ATOM 463 C CA . ILE A 1 60 ? -22.774 -13.268 39.596 1.00 88.62 60 ILE A CA 1
ATOM 464 C C . ILE A 1 60 ? -22.114 -14.022 38.445 1.00 88.62 60 ILE A C 1
ATOM 466 O O . ILE A 1 60 ? -22.427 -13.773 37.278 1.00 88.62 60 ILE A O 1
ATOM 470 N N . ILE A 1 61 ? -21.247 -14.983 38.777 1.00 84.56 61 ILE A N 1
ATOM 471 C CA . ILE A 1 61 ? -20.701 -15.950 37.818 1.00 84.56 61 ILE A CA 1
ATOM 472 C C . ILE A 1 61 ? -21.230 -17.344 38.181 1.00 84.56 61 ILE A C 1
ATOM 474 O O . ILE A 1 61 ? -20.804 -17.926 39.176 1.00 84.56 61 ILE A O 1
ATOM 478 N N . PRO A 1 62 ? -22.161 -17.914 37.399 1.00 81.25 62 PRO A N 1
ATOM 479 C CA . PRO A 1 62 ? -22.684 -19.240 37.682 1.00 81.25 62 PRO A CA 1
ATOM 480 C C . PRO A 1 62 ? -21.670 -20.319 37.280 1.00 81.25 62 PRO A C 1
ATOM 482 O O . PRO A 1 62 ? -21.321 -20.452 36.106 1.00 81.25 62 PRO A O 1
ATOM 485 N N . LEU A 1 63 ? -21.236 -21.130 38.250 1.00 71.62 63 LEU A N 1
ATOM 486 C CA . LEU A 1 63 ? -20.349 -22.278 38.013 1.00 71.62 63 LEU A CA 1
ATOM 487 C C . LEU A 1 63 ? -21.080 -23.481 37.385 1.00 71.62 63 LEU A C 1
ATOM 489 O O . LEU A 1 63 ? -20.451 -24.337 36.762 1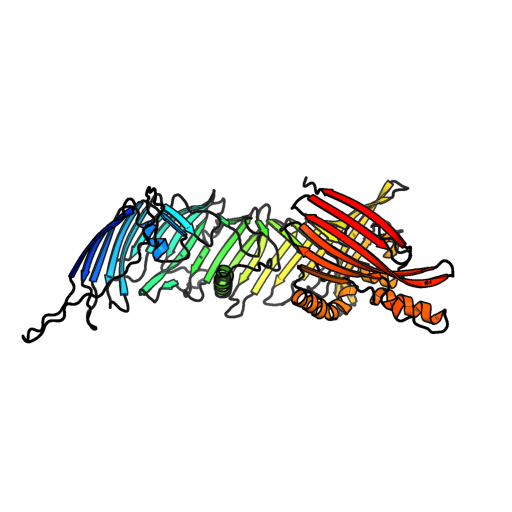.00 71.62 63 LEU A O 1
ATOM 493 N N . LYS A 1 64 ? -22.413 -23.547 37.520 1.00 69.81 64 LYS A N 1
ATOM 494 C CA . LYS A 1 64 ? -23.267 -24.598 36.941 1.00 69.81 64 LYS A CA 1
ATOM 495 C C . LYS A 1 64 ? -23.940 -24.140 35.646 1.00 69.81 64 LYS A C 1
ATOM 497 O O . LYS A 1 64 ? -24.300 -22.974 35.491 1.00 69.81 64 LYS A O 1
ATOM 502 N N . GLU A 1 65 ? -24.132 -25.081 34.724 1.00 64.81 65 GLU A N 1
ATOM 503 C CA . GLU A 1 65 ? -24.829 -24.843 33.456 1.00 64.81 65 GLU A CA 1
ATOM 504 C C . GLU A 1 65 ? -26.306 -24.471 33.687 1.00 64.81 65 GLU A C 1
ATOM 506 O O . GLU A 1 65 ? -26.955 -25.001 34.587 1.00 64.81 65 GLU A O 1
ATOM 511 N N . GLY A 1 66 ? -26.834 -23.540 32.881 1.00 70.56 66 GLY A N 1
ATOM 512 C CA . GLY A 1 66 ? -28.256 -23.158 32.879 1.00 70.56 66 GLY A CA 1
ATOM 513 C C . GLY A 1 66 ? -28.608 -21.805 33.510 1.00 70.56 66 GLY A C 1
ATOM 514 O O . GLY A 1 66 ? -29.761 -21.393 33.419 1.00 70.56 66 GLY A O 1
ATOM 515 N N . ARG A 1 67 ? -27.651 -21.081 34.109 1.00 78.75 67 ARG A N 1
ATOM 516 C CA . ARG A 1 67 ? -27.850 -19.690 34.567 1.00 78.75 67 ARG A CA 1
ATOM 517 C C . ARG A 1 67 ? -26.988 -18.718 33.768 1.00 78.75 67 ARG A C 1
ATOM 519 O O . ARG A 1 67 ? -25.868 -19.052 33.382 1.00 78.75 67 ARG A O 1
ATOM 526 N N . GLU A 1 68 ? -27.518 -17.522 33.523 1.00 86.12 68 GLU A N 1
ATOM 527 C CA . GLU A 1 68 ? -26.744 -16.431 32.933 1.00 86.12 68 GLU A CA 1
ATOM 528 C C . GLU A 1 68 ? -25.888 -15.744 33.999 1.00 86.12 68 GLU A C 1
ATOM 530 O O . GLU A 1 68 ? -26.297 -15.610 35.154 1.00 86.12 68 GLU A O 1
ATOM 535 N N . MET A 1 69 ? -24.695 -15.313 33.603 1.00 90.00 69 MET A N 1
ATOM 536 C CA . MET A 1 69 ? -23.901 -14.377 34.380 1.00 90.00 69 MET A CA 1
ATOM 537 C C . MET A 1 69 ? -24.513 -12.976 34.305 1.00 90.00 69 MET A C 1
ATOM 539 O O . MET A 1 69 ? -25.180 -12.628 33.331 1.00 90.00 69 MET A O 1
ATOM 543 N N . ASP A 1 70 ? -24.239 -12.167 35.318 1.00 91.50 70 ASP A N 1
ATOM 544 C CA . ASP A 1 70 ? -24.455 -10.721 35.296 1.00 91.50 70 ASP A CA 1
ATOM 545 C C . ASP A 1 70 ? -23.262 -10.100 36.003 1.00 91.50 70 ASP A C 1
ATOM 547 O O . ASP A 1 70 ? -23.176 -10.134 37.228 1.00 91.50 70 ASP A O 1
ATOM 551 N N . VAL A 1 71 ? -22.285 -9.641 35.225 1.00 93.25 71 VAL A N 1
ATOM 552 C CA . VAL A 1 71 ? -21.026 -9.106 35.745 1.00 93.25 71 VAL A CA 1
ATOM 553 C C . VAL A 1 71 ? -20.869 -7.673 35.282 1.00 93.25 71 VAL A C 1
ATOM 555 O O . VAL A 1 71 ? -20.865 -7.384 34.085 1.00 93.25 71 VAL A O 1
ATOM 558 N N . LYS A 1 72 ? -20.677 -6.777 36.241 1.00 95.19 72 LYS A N 1
ATOM 559 C CA . LYS A 1 72 ? -20.434 -5.359 36.021 1.00 95.19 72 LYS A CA 1
ATOM 560 C C . LYS A 1 72 ? -18.994 -5.030 36.377 1.00 95.19 72 LYS A C 1
ATOM 562 O O . LYS A 1 72 ? -18.528 -5.304 37.481 1.00 95.19 72 LYS A O 1
ATOM 567 N N . LEU A 1 73 ? -18.299 -4.439 35.419 1.00 94.69 73 LEU A N 1
ATOM 568 C CA . LEU A 1 73 ? -16.931 -3.960 35.533 1.00 94.69 73 LEU A CA 1
ATOM 569 C C . LEU A 1 73 ? -16.945 -2.440 35.393 1.00 94.69 73 LEU A C 1
ATOM 571 O O . LEU A 1 73 ? -17.400 -1.920 34.375 1.00 94.69 73 LEU A O 1
ATOM 575 N N . GLU A 1 74 ? -16.391 -1.751 36.381 1.00 96.81 74 GLU A N 1
ATOM 576 C CA . GLU A 1 74 ? -16.206 -0.302 36.364 1.00 96.81 74 GLU A CA 1
ATOM 577 C C . GLU A 1 74 ? -14.729 -0.001 36.577 1.00 96.81 74 GLU A C 1
ATOM 579 O O . GLU A 1 74 ? -14.170 -0.341 37.616 1.00 96.81 74 GLU A O 1
ATOM 584 N N . LEU A 1 75 ? -14.077 0.620 35.597 1.00 95.44 75 LEU A N 1
ATOM 585 C CA . LEU A 1 75 ? -12.664 0.984 35.657 1.00 95.44 75 LEU A CA 1
ATOM 586 C C . LEU A 1 75 ? -12.474 2.472 35.395 1.00 95.44 75 LEU A C 1
ATOM 588 O O . LEU A 1 75 ? -13.134 3.056 34.540 1.00 95.44 75 LEU A O 1
ATOM 592 N N . GLN A 1 76 ? -11.500 3.066 36.078 1.00 96.50 76 GLN A N 1
ATOM 593 C CA . GLN A 1 76 ? -11.046 4.437 35.875 1.00 96.50 76 GLN A CA 1
ATOM 594 C C . GLN A 1 76 ? -9.513 4.509 35.899 1.00 96.50 76 GLN A C 1
ATOM 596 O O . GLN A 1 76 ? -8.845 3.676 36.512 1.00 96.50 76 GLN A O 1
ATOM 601 N N . GLY A 1 77 ? -8.941 5.529 35.259 1.00 95.50 77 GLY A N 1
ATOM 602 C CA . GLY A 1 77 ? -7.488 5.708 35.152 1.00 95.50 77 GLY A CA 1
ATOM 603 C C . GLY A 1 77 ? -6.974 5.213 33.805 1.00 95.50 77 GLY A C 1
ATOM 604 O O . GLY A 1 77 ? -7.562 5.545 32.778 1.00 95.50 77 GLY A O 1
ATOM 605 N N . ASP A 1 78 ? -5.892 4.434 33.782 1.00 94.00 78 ASP A N 1
ATOM 606 C CA . ASP A 1 78 ? -5.342 3.902 32.527 1.00 94.00 78 ASP A CA 1
ATOM 607 C C . ASP A 1 78 ? -6.091 2.664 32.023 1.00 94.00 78 ASP A C 1
ATOM 609 O O . ASP A 1 78 ? -5.631 1.528 32.133 1.00 94.00 78 ASP A O 1
ATOM 613 N N . VAL A 1 79 ? -7.280 2.895 31.467 1.00 92.00 79 VAL A N 1
ATOM 614 C CA . VAL A 1 79 ? -8.141 1.837 30.917 1.00 92.00 79 VAL A CA 1
ATOM 615 C C . VAL A 1 79 ? -7.603 1.255 29.605 1.00 92.00 79 VAL A C 1
ATOM 617 O O . VAL A 1 79 ? -7.869 0.096 29.290 1.00 92.00 79 VAL A O 1
ATOM 620 N N . LEU A 1 80 ? -6.798 2.015 28.849 1.00 93.06 80 LEU A N 1
ATOM 621 C CA . LEU A 1 80 ? -6.234 1.541 27.583 1.00 93.06 80 LEU A CA 1
ATOM 622 C C . LEU A 1 80 ? -5.148 0.486 27.793 1.00 93.06 80 LEU A C 1
ATOM 624 O O . LEU A 1 80 ? -4.940 -0.332 26.896 1.00 93.06 80 LEU A O 1
ATOM 628 N N . CYS A 1 81 ? -4.502 0.426 28.964 1.00 91.31 81 CYS A N 1
ATOM 629 C CA . CYS A 1 81 ? -3.481 -0.587 29.258 1.00 91.31 81 CYS A CA 1
ATOM 630 C C . CYS A 1 81 ? -4.004 -2.041 29.273 1.00 91.31 81 CYS A C 1
ATOM 632 O O . CYS A 1 81 ? -3.212 -2.969 29.444 1.00 91.31 81 CYS A O 1
ATOM 634 N N . ILE A 1 82 ? -5.315 -2.250 29.097 1.00 88.56 82 ILE A N 1
ATOM 635 C CA . ILE A 1 82 ? -5.956 -3.568 28.963 1.00 88.56 82 ILE A CA 1
ATOM 636 C C . ILE A 1 82 ? -5.833 -4.114 27.531 1.00 88.56 82 ILE A C 1
ATOM 638 O O . ILE A 1 82 ? -5.752 -5.324 27.333 1.00 88.56 82 ILE A O 1
ATOM 642 N N . LEU A 1 83 ? -5.752 -3.237 26.524 1.00 91.06 83 LEU A N 1
ATOM 643 C CA . LEU A 1 83 ? -5.696 -3.615 25.106 1.00 91.06 83 LEU A CA 1
ATOM 644 C C . LEU A 1 83 ? -4.615 -4.656 24.728 1.00 91.06 83 LEU A C 1
ATOM 646 O O . LEU A 1 83 ? -4.941 -5.545 23.940 1.00 91.06 83 LEU A O 1
ATOM 650 N N . PRO A 1 84 ? -3.381 -4.635 25.280 1.00 89.88 84 PRO A N 1
ATOM 651 C CA . PRO A 1 84 ? -2.351 -5.625 24.961 1.00 89.88 84 PRO A CA 1
ATOM 652 C C . PRO A 1 84 ? -2.731 -7.048 25.396 1.00 89.88 84 PRO A C 1
ATOM 654 O O . PRO A 1 84 ? -2.218 -8.017 24.846 1.00 89.88 84 PRO A O 1
ATOM 657 N N . TYR A 1 85 ? -3.638 -7.188 26.372 1.00 87.44 85 TYR A N 1
ATOM 658 C CA . TYR A 1 85 ? -4.153 -8.487 26.818 1.00 87.44 85 TYR A CA 1
ATOM 659 C C . TYR A 1 85 ? -5.328 -8.975 25.960 1.00 87.44 85 TYR A C 1
ATOM 661 O O . TYR A 1 85 ? -5.609 -10.170 25.935 1.00 87.44 85 TYR A O 1
ATOM 669 N N . LEU A 1 86 ? -6.014 -8.066 25.256 1.00 85.06 86 LEU A N 1
ATOM 670 C CA . LEU A 1 86 ? -7.152 -8.393 24.391 1.00 85.06 86 LEU A CA 1
ATOM 671 C C . LEU A 1 86 ? -6.720 -8.780 22.978 1.00 85.06 86 LEU A C 1
ATOM 673 O O . LEU A 1 86 ? -7.384 -9.586 22.329 1.00 85.06 86 LEU A O 1
ATOM 677 N N . THR A 1 87 ? -5.623 -8.205 22.483 1.00 83.00 87 THR A N 1
ATOM 678 C CA . THR A 1 87 ? -5.117 -8.509 21.145 1.00 83.00 87 THR A CA 1
ATOM 679 C C . THR A 1 87 ? -3.592 -8.445 21.082 1.00 83.00 87 THR A C 1
ATOM 681 O O . THR A 1 87 ? -2.996 -7.457 21.516 1.00 83.00 87 THR A O 1
ATOM 684 N N . PRO A 1 88 ? -2.933 -9.443 20.462 1.00 83.62 88 PRO A N 1
ATOM 685 C CA . PRO A 1 88 ? -1.481 -9.443 20.299 1.00 83.62 88 PRO A CA 1
ATOM 686 C C . PRO A 1 88 ? -0.987 -8.344 19.346 1.00 83.62 88 PRO A C 1
ATOM 688 O O . PRO A 1 88 ? 0.211 -8.090 19.287 1.00 83.62 88 PRO A O 1
ATOM 691 N N . GLN A 1 89 ? -1.883 -7.693 18.592 1.00 83.62 89 GLN A N 1
ATOM 692 C CA . GLN A 1 89 ? -1.527 -6.581 17.704 1.00 83.62 89 GLN A CA 1
ATOM 693 C C . GLN A 1 89 ? -1.080 -5.334 18.469 1.00 83.62 89 GLN A C 1
ATOM 695 O O . GLN A 1 89 ? -0.345 -4.516 17.920 1.00 83.62 89 GLN A O 1
ATOM 700 N N . VAL A 1 90 ? -1.502 -5.185 19.726 1.00 91.94 90 VAL A N 1
ATOM 701 C CA . VAL A 1 90 ? -1.149 -4.043 20.565 1.00 91.94 90 VAL A CA 1
ATOM 702 C C . VAL A 1 90 ? 0.098 -4.386 21.374 1.00 91.94 90 VAL A C 1
ATOM 704 O O . VAL A 1 90 ? 0.061 -5.221 22.273 1.00 91.94 90 VAL A O 1
ATOM 707 N N . ARG A 1 91 ? 1.214 -3.713 21.081 1.00 90.50 91 ARG A N 1
ATOM 708 C CA . ARG A 1 91 ? 2.477 -3.886 21.820 1.00 90.50 91 ARG A CA 1
ATOM 709 C C . ARG A 1 91 ? 2.441 -3.178 23.165 1.00 90.50 91 ARG A C 1
ATOM 711 O O . ARG A 1 91 ? 2.924 -3.704 24.163 1.00 90.50 91 ARG A O 1
ATOM 718 N N . LYS A 1 92 ? 1.956 -1.938 23.150 1.00 92.88 92 LYS A N 1
ATOM 719 C CA . LYS A 1 92 ? 1.889 -1.039 24.301 1.00 92.88 92 LYS A CA 1
ATOM 720 C C . LYS A 1 92 ? 0.696 -0.118 24.138 1.00 92.88 92 LYS A C 1
ATOM 722 O O . LYS A 1 92 ? 0.384 0.307 23.027 1.00 92.88 92 LYS A O 1
ATOM 727 N N . SER A 1 93 ? 0.076 0.215 25.254 1.00 94.88 93 SER A N 1
ATOM 728 C CA . SER A 1 93 ? -0.984 1.206 25.307 1.00 94.88 93 SER A CA 1
ATOM 729 C C . SER A 1 93 ? -1.018 1.864 26.675 1.00 94.88 93 SER A C 1
ATOM 731 O O . SER A 1 93 ? -0.685 1.240 27.686 1.00 94.88 93 SER A O 1
ATOM 733 N N . SER A 1 94 ? -1.422 3.124 26.686 1.00 95.31 94 SER A N 1
ATOM 734 C CA . SER A 1 94 ? -1.711 3.879 27.899 1.00 95.31 94 SER A CA 1
ATOM 735 C C . SER A 1 94 ? -2.710 4.985 27.594 1.00 95.31 94 SER A C 1
ATOM 737 O O . SER A 1 94 ? -2.904 5.348 26.436 1.00 95.31 94 SER A O 1
ATOM 739 N N . GLY A 1 95 ? -3.357 5.532 28.611 1.00 93.75 95 GLY A N 1
ATOM 740 C CA . GLY A 1 95 ? -4.229 6.694 28.488 1.00 93.75 95 GLY A CA 1
ATOM 741 C C . GLY A 1 95 ? -4.897 7.038 29.806 1.00 93.75 95 GLY A C 1
ATOM 742 O O . GLY A 1 95 ? -4.568 6.475 30.846 1.00 93.75 95 GLY A O 1
ATOM 743 N N . ARG A 1 96 ? -5.854 7.962 29.770 1.00 95.25 96 ARG A N 1
ATOM 744 C CA . ARG A 1 96 ? -6.732 8.251 30.904 1.00 95.25 96 ARG A CA 1
ATOM 745 C C . ARG A 1 96 ? -8.173 8.095 30.460 1.00 95.25 96 ARG A C 1
ATOM 747 O O . ARG A 1 96 ? -8.563 8.654 29.444 1.00 95.25 96 ARG A O 1
ATOM 754 N N . GLY A 1 97 ? -8.976 7.366 31.216 1.00 96.25 97 GLY A N 1
ATOM 755 C CA . GLY A 1 97 ? -10.349 7.111 30.826 1.00 96.25 97 GLY A CA 1
ATOM 756 C C . GLY A 1 97 ? -11.176 6.403 31.879 1.00 96.25 97 GLY A C 1
ATOM 757 O O . GLY A 1 97 ? -10.751 6.219 33.022 1.00 96.25 97 GLY A O 1
ATOM 758 N N . GLN A 1 98 ? -12.375 6.038 31.451 1.00 97.25 98 GLN A N 1
ATOM 759 C CA . GLN A 1 98 ? -13.363 5.286 32.201 1.00 97.25 98 GLN A CA 1
ATOM 760 C C . GLN A 1 98 ? -13.933 4.189 31.297 1.00 97.25 98 GLN A C 1
ATOM 762 O O . GLN A 1 98 ? -14.132 4.412 30.100 1.00 97.25 98 GLN A O 1
ATOM 767 N N . LEU A 1 99 ? -14.169 3.010 31.864 1.00 96.56 99 LEU A N 1
ATOM 768 C CA . LEU A 1 99 ? -14.801 1.878 31.196 1.00 96.56 99 LEU A CA 1
ATOM 769 C C . LEU A 1 99 ? -15.850 1.290 32.133 1.00 96.56 99 LEU A C 1
ATOM 771 O O . LEU A 1 99 ? -15.499 0.745 33.175 1.00 96.56 99 LEU A O 1
ATOM 775 N N . ASN A 1 100 ? -17.105 1.348 31.712 1.00 97.00 100 ASN A N 1
ATOM 776 C CA . ASN A 1 100 ? -18.217 0.640 32.324 1.00 97.00 100 ASN A CA 1
ATOM 777 C C . ASN A 1 100 ? -18.639 -0.473 31.365 1.00 97.00 100 ASN A C 1
ATOM 779 O O . ASN A 1 100 ? -18.966 -0.210 30.208 1.00 97.00 100 ASN A O 1
ATOM 783 N N . LEU A 1 101 ? -18.607 -1.718 31.822 1.00 95.12 101 LEU A N 1
ATOM 784 C CA . LEU A 1 101 ? -18.894 -2.902 31.019 1.00 95.12 101 LEU A CA 1
ATOM 785 C C . LEU A 1 101 ? -19.858 -3.804 31.784 1.00 95.12 101 LEU A C 1
ATOM 787 O O . LEU A 1 101 ? -19.610 -4.144 32.935 1.00 95.12 101 LEU A O 1
ATOM 791 N N . CYS A 1 102 ? -20.937 -4.217 31.127 1.00 94.69 102 CYS A N 1
ATOM 792 C CA . CYS A 1 102 ? -21.863 -5.221 31.641 1.00 94.69 102 CYS A CA 1
ATOM 793 C C . CYS A 1 102 ? -21.784 -6.468 30.760 1.00 94.69 102 CYS A C 1
ATOM 795 O O . CYS A 1 102 ? -22.009 -6.392 29.548 1.00 94.69 102 CYS A O 1
ATOM 797 N N . LEU A 1 103 ? -21.483 -7.608 31.368 1.00 92.44 103 LEU A N 1
ATOM 798 C CA . LEU A 1 103 ? -21.391 -8.912 30.726 1.00 92.44 103 LEU A CA 1
ATOM 799 C C . LEU A 1 103 ? -22.567 -9.786 31.166 1.00 92.44 103 LEU A C 1
ATOM 801 O O . LEU A 1 103 ? -22.911 -9.810 32.344 1.00 92.44 103 LEU A O 1
ATOM 805 N N . GLY A 1 104 ? -23.153 -10.518 30.221 1.00 91.50 104 GLY A N 1
ATOM 806 C CA . GLY A 1 104 ? -24.205 -11.501 30.475 1.00 91.50 104 GLY A CA 1
ATOM 807 C C . GLY A 1 104 ? -24.069 -12.761 29.621 1.00 91.50 104 GLY A C 1
ATOM 808 O O . GLY A 1 104 ? -23.038 -12.974 28.988 1.00 91.50 104 GLY A O 1
ATOM 809 N N . GLY A 1 105 ? -25.106 -13.595 29.562 1.00 88.56 105 GLY A N 1
ATOM 810 C CA . GLY A 1 105 ? -25.031 -14.888 28.868 1.00 88.56 105 GLY A CA 1
ATOM 811 C C . GLY A 1 105 ? -24.345 -15.959 29.720 1.00 88.56 105 GLY A C 1
ATOM 812 O O . GLY A 1 105 ? -24.212 -15.805 30.928 1.00 88.56 105 GLY A O 1
ATOM 813 N N . SER A 1 106 ? -23.930 -17.079 29.133 1.00 87.56 106 SER A N 1
ATOM 814 C CA . SER A 1 106 ? -23.274 -18.144 29.911 1.00 87.56 106 SER A CA 1
ATOM 815 C C . SER A 1 106 ? -21.780 -17.866 30.091 1.00 87.56 106 SER A C 1
ATOM 817 O O . SER A 1 106 ? -21.162 -17.213 29.251 1.00 87.56 106 SER A O 1
ATOM 819 N N . TRP A 1 107 ? -21.153 -18.438 31.123 1.00 82.50 107 TRP A N 1
ATOM 820 C CA . TRP A 1 107 ? -19.702 -18.302 31.314 1.00 82.50 107 TRP A CA 1
ATOM 821 C C . TRP A 1 107 ? -18.883 -18.863 30.130 1.00 82.50 107 TRP A C 1
ATOM 823 O O . TRP A 1 107 ? -17.780 -18.391 29.861 1.00 82.50 107 TRP A O 1
ATOM 833 N N . LYS A 1 108 ? -19.432 -19.841 29.387 1.00 84.38 108 LYS A N 1
ATOM 834 C CA . LYS A 1 108 ? -18.819 -20.421 28.174 1.00 84.38 108 LYS A CA 1
ATOM 835 C C . LYS A 1 108 ? -19.032 -19.566 26.920 1.00 84.38 108 LYS A C 1
ATOM 837 O O . LYS A 1 108 ? -18.229 -19.641 25.993 1.00 84.38 108 LYS A O 1
ATOM 842 N N . ALA A 1 109 ? -20.100 -18.773 26.883 1.00 86.25 109 ALA A N 1
ATOM 843 C CA . ALA A 1 109 ? -20.481 -17.928 25.754 1.00 86.25 109 ALA A CA 1
ATOM 844 C C . ALA A 1 109 ? -20.887 -16.532 26.261 1.00 86.25 109 ALA A C 1
ATOM 846 O O . ALA A 1 109 ? -22.081 -16.221 26.325 1.00 86.25 109 ALA A O 1
ATOM 847 N N . PRO A 1 110 ? -19.903 -15.717 26.684 1.00 88.06 110 PRO A N 1
ATOM 848 C CA . PRO A 1 110 ? -20.171 -14.416 27.263 1.00 88.06 110 PRO A CA 1
ATOM 849 C C . PRO A 1 110 ? -20.629 -13.405 26.211 1.00 88.06 110 PRO A C 1
ATOM 851 O O . PRO A 1 110 ? -20.022 -13.279 25.149 1.00 88.06 110 PRO A O 1
ATOM 854 N N . VAL A 1 111 ? -21.658 -12.632 26.547 1.00 91.19 111 VAL A N 1
ATOM 855 C CA . VAL A 1 111 ? -22.223 -11.571 25.708 1.00 91.19 111 VAL A CA 1
ATOM 856 C C . VAL A 1 111 ? -22.020 -10.224 26.384 1.00 91.19 111 VAL A C 1
ATOM 858 O O . VAL A 1 111 ? -22.150 -10.088 27.601 1.00 91.19 111 VAL A O 1
ATOM 861 N N . ILE A 1 112 ? -21.721 -9.202 25.591 1.00 92.81 112 ILE A N 1
ATOM 862 C CA . ILE A 1 112 ? -21.589 -7.834 26.083 1.00 92.81 112 ILE A CA 1
ATOM 863 C C . ILE A 1 112 ? -22.982 -7.187 26.064 1.00 92.81 112 ILE A C 1
ATOM 865 O O . ILE A 1 112 ? -23.568 -6.998 25.005 1.00 92.81 112 ILE A O 1
ATOM 869 N N . ARG A 1 113 ? -23.539 -6.865 27.239 1.00 93.75 113 ARG A N 1
ATOM 870 C CA . ARG A 1 113 ? -24.907 -6.323 27.396 1.00 93.75 113 ARG A CA 1
ATOM 871 C C . ARG A 1 113 ? -24.966 -4.799 27.337 1.00 93.75 113 ARG A C 1
ATOM 873 O O . ARG A 1 113 ? -25.979 -4.241 26.919 1.00 93.75 113 ARG A O 1
ATOM 880 N N . ALA A 1 114 ? -23.915 -4.137 27.814 1.00 95.62 114 ALA A N 1
ATOM 881 C CA . ALA A 1 114 ? -23.759 -2.689 27.763 1.00 95.62 114 ALA A CA 1
ATOM 882 C C . ALA A 1 114 ? -22.281 -2.312 27.895 1.00 95.62 114 ALA A C 1
ATOM 884 O O . ALA A 1 114 ? -21.516 -3.002 28.573 1.00 95.62 114 ALA A O 1
ATOM 885 N N . VAL A 1 115 ? -21.897 -1.208 27.259 1.00 95.88 115 VAL A N 1
ATOM 886 C CA . VAL A 1 115 ? -20.550 -0.630 27.327 1.00 95.88 115 VAL A CA 1
ATOM 887 C C . VAL A 1 115 ? -20.675 0.879 27.330 1.00 95.88 115 VAL A C 1
ATOM 889 O O . VAL A 1 115 ? -21.401 1.438 26.513 1.00 95.88 115 VAL A O 1
ATOM 892 N N . GLU A 1 116 ? -19.911 1.535 28.184 1.00 97.75 116 GLU A N 1
ATOM 893 C CA . GLU A 1 116 ? -19.571 2.941 28.041 1.00 97.75 116 GLU A CA 1
ATOM 894 C C . GLU A 1 116 ? -18.072 3.085 28.277 1.00 97.75 116 GLU A C 1
ATOM 896 O O . GLU A 1 116 ? -17.575 2.820 29.369 1.00 97.75 116 GLU A O 1
ATOM 901 N N . ALA A 1 117 ? -17.338 3.455 27.234 1.00 97.00 117 ALA A N 1
ATOM 902 C CA . ALA A 1 117 ? -15.899 3.628 27.294 1.00 97.00 117 ALA A CA 1
ATOM 903 C C . ALA A 1 117 ? -15.531 5.013 26.777 1.00 97.00 117 ALA A C 1
ATOM 905 O O . ALA A 1 117 ? -15.828 5.360 25.633 1.00 97.00 117 ALA A O 1
ATOM 906 N N . ARG A 1 118 ? -14.848 5.791 27.617 1.00 97.81 118 ARG A N 1
ATOM 907 C CA . ARG A 1 118 ? -14.303 7.098 27.252 1.00 97.81 118 ARG A CA 1
ATOM 908 C C . ARG A 1 118 ? -12.841 7.153 27.625 1.00 97.81 118 ARG A C 1
ATOM 910 O O . ARG A 1 118 ? -12.474 6.792 28.739 1.00 97.81 118 ARG A O 1
ATOM 917 N N . PHE A 1 119 ? -12.007 7.620 26.714 1.00 96.69 119 PHE A N 1
ATOM 918 C CA . PHE A 1 119 ? -10.583 7.784 26.974 1.00 96.69 119 PHE A CA 1
ATOM 919 C C . PHE A 1 119 ? -10.041 9.020 26.276 1.00 96.69 119 PHE A C 1
ATOM 921 O O . PHE A 1 119 ? -10.548 9.440 25.240 1.00 96.69 119 PHE A O 1
ATOM 928 N N . GLU A 1 120 ? -8.996 9.588 26.857 1.00 96.94 120 GLU A N 1
ATOM 929 C CA . GLU A 1 120 ? -8.277 10.760 26.385 1.00 96.94 120 GLU A CA 1
ATOM 930 C C . GLU A 1 120 ? -6.781 10.597 26.669 1.00 96.94 120 GLU A C 1
ATOM 932 O O . GLU A 1 120 ? -6.366 9.751 27.470 1.00 96.94 120 GLU A O 1
ATOM 937 N N . GLN A 1 121 ? -5.967 11.429 26.010 1.00 94.88 121 GLN A N 1
ATOM 938 C CA . GLN A 1 121 ? -4.503 11.425 26.143 1.00 94.88 121 GLN A CA 1
ATOM 939 C C . GLN A 1 121 ? -3.892 10.033 25.911 1.00 94.88 121 GLN A C 1
ATOM 941 O O . GLN A 1 121 ? -2.864 9.683 26.492 1.00 94.88 121 GLN A O 1
ATOM 946 N N . GLY A 1 122 ? -4.551 9.219 25.084 1.00 96.06 122 GLY A N 1
ATOM 947 C CA . GLY A 1 122 ? -4.148 7.848 24.855 1.00 96.06 122 GLY A CA 1
ATOM 948 C C . GLY A 1 122 ? -2.950 7.746 23.917 1.00 96.06 122 GLY A C 1
ATOM 949 O O . GLY A 1 122 ? -2.759 8.568 23.016 1.00 96.06 122 GLY A O 1
ATOM 950 N N . LYS A 1 123 ? -2.165 6.696 24.127 1.00 97.00 123 LYS A N 1
ATOM 951 C CA . LYS A 1 123 ? -1.067 6.264 23.271 1.00 97.00 123 LYS A CA 1
ATOM 952 C C . LYS A 1 123 ? -1.248 4.795 22.929 1.00 97.00 123 LYS A C 1
ATOM 954 O O . LYS A 1 123 ? -1.618 4.002 23.798 1.00 97.00 123 LYS A O 1
ATOM 959 N N . LEU A 1 124 ? -0.988 4.426 21.680 1.00 95.81 124 LEU A N 1
ATOM 960 C CA . LEU A 1 124 ? -1.135 3.055 21.201 1.00 95.81 124 LEU A CA 1
ATOM 961 C C . LEU A 1 124 ? -0.025 2.703 20.212 1.00 95.81 124 LEU A C 1
ATOM 963 O O . LEU A 1 124 ? 0.079 3.298 19.146 1.00 95.81 124 LEU A O 1
ATOM 967 N N . ALA A 1 125 ? 0.767 1.689 20.544 1.00 94.69 125 ALA A N 1
ATOM 968 C CA . ALA A 1 125 ? 1.776 1.125 19.658 1.00 94.69 125 ALA A CA 1
ATOM 969 C C . ALA A 1 125 ? 1.262 -0.198 19.075 1.00 94.69 125 ALA A C 1
ATOM 971 O O . ALA A 1 125 ? 1.081 -1.174 19.813 1.00 94.69 125 ALA A O 1
ATOM 972 N N . LEU A 1 126 ? 1.047 -0.244 17.759 1.00 89.69 126 LEU A N 1
ATOM 973 C CA . LEU A 1 126 ? 0.597 -1.442 17.042 1.00 89.69 126 LEU A CA 1
ATOM 974 C C . LEU A 1 126 ? 1.772 -2.157 16.363 1.00 89.69 126 LEU A C 1
ATOM 976 O O . LEU A 1 126 ? 2.747 -1.528 15.972 1.00 89.69 126 LEU A O 1
ATOM 980 N N . LEU A 1 127 ? 1.692 -3.482 16.213 1.00 83.31 127 LEU A N 1
ATOM 981 C CA . LEU A 1 127 ? 2.690 -4.269 15.469 1.00 83.31 127 LEU A CA 1
ATOM 982 C C . LEU A 1 127 ? 2.697 -3.952 13.969 1.00 83.31 127 LEU A C 1
ATOM 984 O O . LEU A 1 127 ? 3.728 -4.100 13.318 1.00 83.31 127 LEU A O 1
ATOM 988 N N . SER A 1 128 ? 1.539 -3.584 13.425 1.00 76.94 128 SER A N 1
ATOM 989 C CA . SER A 1 128 ? 1.324 -3.351 11.997 1.00 76.94 128 SER A CA 1
ATOM 990 C C . SER A 1 128 ? 1.606 -1.918 11.553 1.00 76.94 128 SER A C 1
ATOM 992 O O . SER A 1 128 ? 1.635 -1.672 10.352 1.00 76.94 128 SER A O 1
ATOM 994 N N . LEU A 1 129 ? 1.772 -0.982 12.493 1.00 85.25 129 LEU A N 1
ATOM 995 C CA . LEU A 1 129 ? 2.047 0.422 12.196 1.00 85.25 129 LEU A CA 1
ATOM 996 C C . LEU A 1 129 ? 3.512 0.750 12.496 1.00 85.25 129 LEU A C 1
ATOM 998 O O . LEU A 1 129 ? 4.065 0.212 13.460 1.00 85.25 129 LEU A O 1
ATOM 1002 N N . PRO A 1 130 ? 4.146 1.611 11.686 1.00 83.62 130 PRO A N 1
ATOM 1003 C CA . PRO A 1 130 ? 5.537 1.981 11.906 1.00 83.62 130 PRO A CA 1
ATOM 1004 C C . PRO A 1 130 ? 5.701 2.942 13.095 1.00 83.62 130 PRO A C 1
ATOM 1006 O O . PRO A 1 130 ? 6.655 2.807 13.862 1.00 83.62 130 PRO A O 1
ATOM 1009 N N . GLU A 1 131 ? 4.735 3.841 13.299 1.00 89.81 131 GLU A N 1
ATOM 1010 C CA . GLU A 1 131 ? 4.729 4.833 14.373 1.00 89.81 131 GLU A CA 1
ATOM 1011 C C . GLU A 1 131 ? 3.630 4.573 15.419 1.00 89.81 131 GLU A C 1
ATOM 1013 O O . GLU A 1 131 ? 2.642 3.871 15.180 1.00 89.81 131 GLU A O 1
ATOM 1018 N N . GLU A 1 132 ? 3.801 5.154 16.610 1.00 94.38 132 GLU A N 1
ATOM 1019 C CA . GLU A 1 132 ? 2.790 5.118 17.667 1.00 94.38 132 GLU A CA 1
ATOM 1020 C C . GLU A 1 132 ? 1.652 6.101 17.373 1.00 94.38 132 GLU A C 1
ATOM 1022 O O . GLU A 1 132 ? 1.868 7.241 16.956 1.00 94.38 132 GLU A O 1
ATOM 1027 N N . LEU A 1 133 ? 0.427 5.680 17.676 1.00 95.81 133 LEU A N 1
ATOM 1028 C CA . LEU A 1 133 ? -0.719 6.572 17.701 1.00 95.81 133 LEU A CA 1
ATOM 1029 C C . LEU A 1 133 ? -0.698 7.373 19.002 1.00 95.81 133 LEU A C 1
ATOM 1031 O O . LEU A 1 133 ? -0.633 6.800 20.090 1.00 95.81 133 LEU A O 1
ATOM 1035 N N . ASN A 1 134 ? -0.787 8.691 18.890 1.00 96.94 134 ASN A N 1
ATOM 1036 C CA . ASN A 1 134 ? -0.710 9.644 19.987 1.00 96.94 134 ASN A CA 1
ATOM 1037 C C . ASN A 1 134 ? -1.980 10.491 20.087 1.00 96.94 134 ASN A C 1
ATOM 1039 O O . ASN A 1 134 ? -2.775 10.578 19.148 1.00 96.94 134 ASN A O 1
ATOM 1043 N N . SER A 1 135 ? -2.145 11.147 21.239 1.00 96.25 135 SER A N 1
ATOM 1044 C CA . SER A 1 135 ? -3.266 12.057 21.513 1.00 96.25 135 SER A CA 1
ATOM 1045 C C . SER A 1 135 ? -4.628 11.404 21.261 1.00 96.25 135 SER A C 1
ATOM 1047 O O . SER A 1 135 ? -5.564 12.060 20.804 1.00 96.25 135 SER A O 1
ATOM 1049 N N . LEU A 1 136 ? -4.732 10.100 21.539 1.00 97.25 136 LEU A N 1
ATOM 1050 C CA . LEU A 1 136 ? -5.945 9.339 21.291 1.00 97.25 136 LEU A CA 1
ATOM 1051 C C . LEU A 1 136 ? -7.054 9.791 22.231 1.00 97.25 136 LEU A C 1
ATOM 1053 O O . LEU A 1 136 ? -6.877 9.849 23.452 1.00 97.25 136 LEU A O 1
ATOM 1057 N N . LYS A 1 137 ? -8.211 10.053 21.640 1.00 98.06 137 LYS A N 1
ATOM 1058 C CA . LYS A 1 137 ? -9.460 10.332 22.332 1.00 98.06 137 LYS A CA 1
ATOM 1059 C C . LYS A 1 137 ? -10.559 9.489 21.714 1.00 98.06 137 LYS A C 1
ATOM 1061 O O . LYS A 1 137 ? -10.620 9.399 20.492 1.00 98.06 137 LYS A O 1
ATOM 1066 N N . GLY A 1 138 ? -11.411 8.888 22.534 1.00 97.69 138 GLY A N 1
ATOM 1067 C CA . GLY A 1 138 ? -12.491 8.041 22.047 1.00 97.69 138 GLY A CA 1
ATOM 1068 C C . GLY A 1 138 ? -13.715 8.015 22.947 1.00 97.69 138 GLY A C 1
ATOM 1069 O O . GLY A 1 138 ? -13.586 8.096 24.168 1.00 97.69 138 GLY A O 1
ATOM 1070 N N . ASP A 1 139 ? -14.885 7.880 22.323 1.00 97.88 139 ASP A N 1
ATOM 1071 C CA . ASP A 1 139 ? -16.176 7.609 22.966 1.00 97.88 139 ASP A CA 1
ATOM 1072 C C . ASP A 1 139 ? -16.864 6.433 22.250 1.00 97.88 139 ASP A C 1
ATOM 1074 O O . ASP A 1 139 ? -17.165 6.490 21.049 1.00 97.88 139 ASP A O 1
ATOM 1078 N N . ILE A 1 140 ? -17.068 5.345 22.991 1.00 97.44 140 ILE A N 1
ATOM 1079 C CA . ILE A 1 140 ? -17.662 4.096 22.516 1.00 97.44 140 ILE A CA 1
ATOM 1080 C C . ILE A 1 140 ? -18.799 3.718 23.462 1.00 97.44 140 ILE A C 1
ATOM 1082 O O . ILE A 1 140 ? -18.603 3.632 24.676 1.00 97.44 140 ILE A O 1
ATOM 1086 N N . CYS A 1 141 ? -19.978 3.430 22.911 1.00 97.44 141 CYS A N 1
ATOM 1087 C CA . CYS A 1 141 ? -21.133 3.027 23.699 1.00 97.44 141 CYS A CA 1
ATOM 1088 C C . CYS A 1 141 ? -21.911 1.861 23.077 1.00 97.44 141 CYS A C 1
ATOM 1090 O O . CYS A 1 141 ? -22.172 1.830 21.875 1.00 97.44 141 CYS A O 1
ATOM 1092 N N . LEU A 1 142 ? -22.366 0.941 23.921 1.00 96.94 142 LEU A N 1
ATOM 1093 C CA . LEU A 1 142 ? -23.385 -0.057 23.613 1.00 96.94 142 LEU A CA 1
ATOM 1094 C C . LEU A 1 142 ? -24.556 0.164 24.568 1.00 96.94 142 LEU A C 1
ATOM 1096 O O . LEU A 1 142 ? -24.426 -0.054 25.773 1.00 96.94 142 LEU A O 1
ATOM 1100 N N . ALA A 1 143 ? -25.690 0.612 24.030 1.00 91.88 143 ALA A N 1
ATOM 1101 C CA . ALA A 1 143 ? -26.905 0.798 24.815 1.00 91.88 143 ALA A CA 1
ATOM 1102 C C . ALA A 1 143 ? -27.470 -0.552 25.280 1.00 91.88 143 ALA A C 1
ATOM 1104 O O . ALA A 1 143 ? -27.416 -1.541 24.547 1.00 91.88 143 ALA A O 1
ATOM 1105 N N . LYS A 1 144 ? -28.065 -0.578 26.477 1.00 88.62 144 LYS A N 1
ATOM 1106 C CA . LYS A 1 144 ? -28.697 -1.781 27.029 1.00 88.62 144 LYS A CA 1
ATOM 1107 C C . LYS A 1 144 ? -29.768 -2.313 26.068 1.00 88.62 144 LYS A C 1
ATOM 1109 O O . LYS A 1 144 ? -30.635 -1.560 25.633 1.00 88.62 144 LYS A O 1
ATOM 1114 N N . GLY A 1 145 ? -29.703 -3.605 25.748 1.00 87.12 145 GLY A N 1
ATOM 1115 C CA . GLY A 1 145 ? -30.637 -4.260 24.822 1.00 87.12 145 GLY A CA 1
ATOM 1116 C C . GLY A 1 145 ? -30.348 -4.019 23.333 1.00 87.12 145 GLY A C 1
ATOM 1117 O O . GLY A 1 145 ? -31.103 -4.488 22.488 1.00 87.12 145 GLY A O 1
ATOM 1118 N N . SER A 1 146 ? -29.265 -3.314 22.997 1.00 92.94 146 SER A N 1
ATOM 1119 C CA . SER A 1 146 ? -28.746 -3.203 21.631 1.00 92.94 146 SER A CA 1
ATOM 1120 C C . SER A 1 146 ? -27.571 -4.160 21.446 1.00 92.94 146 SER A C 1
ATOM 1122 O O . SER A 1 146 ? -26.807 -4.383 22.379 1.00 92.94 146 SER A O 1
ATOM 1124 N N . ASN A 1 147 ? -27.380 -4.654 20.225 1.00 92.56 147 ASN A N 1
ATOM 1125 C CA . ASN A 1 147 ? -26.154 -5.331 19.798 1.00 92.56 147 ASN A CA 1
ATOM 1126 C C . ASN A 1 147 ? -25.215 -4.408 19.000 1.00 92.56 147 ASN A C 1
ATOM 1128 O O . ASN A 1 147 ? -24.076 -4.765 18.726 1.00 92.56 147 ASN A O 1
ATOM 1132 N N . PHE A 1 148 ? -25.662 -3.206 18.620 1.00 96.50 148 PHE A N 1
ATOM 1133 C CA . PHE A 1 148 ? -24.839 -2.255 17.872 1.00 96.50 148 PHE A CA 1
ATOM 1134 C C . PHE A 1 148 ? -23.914 -1.450 18.791 1.00 96.50 148 PHE A C 1
ATOM 1136 O O . PHE A 1 148 ? -24.385 -0.572 19.522 1.00 96.50 148 PHE A O 1
ATOM 1143 N N . LEU A 1 149 ? -22.611 -1.725 18.717 1.00 96.12 149 LEU A N 1
ATOM 1144 C CA . LEU A 1 149 ? -21.571 -0.971 19.412 1.00 96.12 149 LEU A CA 1
ATOM 1145 C C . LEU A 1 149 ? -21.303 0.319 18.635 1.00 96.12 149 LEU A C 1
ATOM 1147 O O . LEU A 1 149 ? -20.648 0.298 17.597 1.00 96.12 149 LEU A O 1
ATOM 1151 N N . LYS A 1 150 ? -21.806 1.453 19.121 1.00 97.50 150 LYS A N 1
ATOM 1152 C CA . LYS A 1 150 ? -21.593 2.758 18.490 1.00 97.50 150 LYS A CA 1
ATOM 1153 C C . LYS A 1 150 ? -20.226 3.312 18.893 1.00 97.50 150 LYS A C 1
ATOM 1155 O O . LYS A 1 150 ? -19.983 3.609 20.058 1.00 97.50 150 LYS A O 1
ATOM 1160 N N . ILE A 1 151 ? -19.376 3.531 17.902 1.00 97.25 151 ILE A N 1
ATOM 1161 C CA . ILE A 1 151 ? -18.179 4.363 17.966 1.00 97.25 151 ILE A CA 1
ATOM 1162 C C . ILE A 1 151 ? -18.627 5.774 17.581 1.00 97.25 151 ILE A C 1
ATOM 1164 O O . ILE A 1 151 ? -18.889 6.057 16.412 1.00 97.25 151 ILE A O 1
ATOM 1168 N N . ARG A 1 152 ? -18.791 6.652 18.575 1.00 95.25 152 ARG A N 1
ATOM 1169 C CA . ARG A 1 152 ? -19.186 8.053 18.335 1.00 95.25 152 ARG A CA 1
ATOM 1170 C C . ARG A 1 152 ? -18.045 8.867 17.742 1.00 95.25 152 ARG A C 1
ATOM 1172 O O . ARG A 1 152 ? -18.290 9.836 17.038 1.00 95.25 152 ARG A O 1
ATOM 1179 N N . GLY A 1 153 ? -16.819 8.467 18.046 1.00 96.12 153 GLY A N 1
ATOM 1180 C CA . GLY A 1 153 ? -15.623 9.057 17.485 1.00 96.12 153 GLY A CA 1
ATOM 1181 C C . GLY A 1 153 ? -14.394 8.558 18.217 1.00 96.12 153 GLY A C 1
ATOM 1182 O O . GLY A 1 153 ? -14.365 8.570 19.446 1.00 96.12 153 GLY A O 1
ATOM 1183 N N . ILE A 1 154 ? -13.386 8.131 17.467 1.00 97.81 154 ILE A N 1
ATOM 1184 C CA . ILE A 1 154 ? -12.026 7.893 17.944 1.00 97.81 154 ILE A CA 1
ATOM 1185 C C . ILE A 1 154 ? -11.105 8.749 17.086 1.00 97.81 154 ILE A C 1
ATOM 1187 O O . ILE A 1 154 ? -10.979 8.518 15.888 1.00 97.81 154 ILE A O 1
ATOM 1191 N N . SER A 1 155 ? -10.462 9.739 17.689 1.00 97.50 155 SER A N 1
ATOM 1192 C CA . SER A 1 155 ? -9.527 10.638 17.014 1.00 97.50 155 SER A CA 1
ATOM 1193 C C . SER A 1 155 ? -8.121 10.470 17.560 1.00 97.50 155 SER A C 1
ATOM 1195 O O . SER A 1 155 ? -7.950 10.221 18.755 1.00 97.50 155 SER A O 1
ATOM 1197 N N . GLY A 1 156 ? -7.119 10.705 16.724 1.00 97.12 156 GLY A N 1
ATOM 1198 C CA . GLY A 1 156 ? -5.730 10.716 17.158 1.00 97.12 156 GLY A CA 1
ATOM 1199 C C . GLY A 1 156 ? -4.782 11.257 16.106 1.00 97.12 156 GLY A C 1
ATOM 1200 O O . GLY A 1 156 ? -5.194 11.806 15.079 1.00 97.12 156 GLY A O 1
ATOM 1201 N N . GLN A 1 157 ? -3.495 11.100 16.394 1.00 96.12 157 GLN A N 1
ATOM 1202 C CA . GLN A 1 157 ? -2.396 11.493 15.523 1.00 96.12 157 GLN A CA 1
ATOM 1203 C C . GLN A 1 157 ? -1.411 10.340 15.342 1.00 96.12 157 GLN A C 1
ATOM 1205 O O . GLN A 1 157 ? -1.165 9.588 16.281 1.00 96.12 157 GLN A O 1
ATOM 1210 N N . MET A 1 158 ? -0.837 10.221 14.151 1.00 94.31 158 MET A N 1
ATOM 1211 C CA . MET A 1 158 ? 0.301 9.351 13.855 1.00 94.31 158 MET A CA 1
ATOM 1212 C C . MET A 1 158 ? 1.302 10.183 13.061 1.00 94.31 158 MET A C 1
ATOM 1214 O O . MET A 1 158 ? 0.981 10.648 11.963 1.00 94.31 158 MET A O 1
ATOM 1218 N N . GLY A 1 159 ? 2.458 10.453 13.659 1.00 90.31 159 GLY A N 1
ATOM 1219 C CA . GLY A 1 159 ? 3.375 11.477 13.175 1.00 90.31 159 GLY A CA 1
ATOM 1220 C C . GLY A 1 159 ? 2.684 12.835 13.094 1.00 90.31 159 GLY A C 1
ATOM 1221 O O . GLY A 1 159 ? 2.106 13.321 14.067 1.00 90.31 159 GLY A O 1
ATOM 1222 N N . ASP A 1 160 ? 2.707 13.431 11.906 1.00 91.25 160 ASP A N 1
ATOM 1223 C CA . ASP A 1 160 ? 2.018 14.681 11.578 1.00 91.25 160 ASP A CA 1
ATOM 1224 C C . ASP A 1 160 ? 0.586 14.480 11.039 1.00 91.25 160 ASP A C 1
ATOM 1226 O O . ASP A 1 160 ? -0.150 15.447 10.824 1.00 91.25 160 ASP A O 1
ATOM 1230 N N . GLY A 1 161 ? 0.173 13.229 10.831 1.00 94.88 161 GLY A N 1
ATOM 1231 C CA . GLY A 1 161 ? -1.131 12.860 10.300 1.00 94.88 161 GLY A CA 1
ATOM 1232 C C . GLY A 1 161 ? -2.216 12.793 11.371 1.00 94.88 161 GLY A C 1
ATOM 1233 O O . GLY A 1 161 ? -2.010 12.230 12.444 1.00 94.88 161 GLY A O 1
ATOM 1234 N N . LYS A 1 162 ? -3.406 13.323 11.072 1.00 95.69 162 LYS A N 1
ATOM 1235 C CA . LYS A 1 162 ? -4.604 13.209 11.925 1.00 95.69 162 LYS A CA 1
ATOM 1236 C C . LYS A 1 162 ? -5.563 12.177 11.355 1.00 95.69 162 LYS A C 1
ATOM 1238 O O . LYS A 1 162 ? -5.719 12.096 10.136 1.00 95.69 162 LYS A O 1
ATOM 1243 N N . PHE A 1 163 ? -6.264 11.463 12.226 1.00 95.50 163 PHE A N 1
ATOM 1244 C CA . PHE A 1 163 ? -7.342 10.567 11.823 1.00 95.50 163 PHE A CA 1
ATOM 1245 C C . PHE A 1 163 ? -8.555 10.664 12.744 1.00 95.50 163 PHE A C 1
ATOM 1247 O O . PHE A 1 163 ? -8.449 11.084 13.900 1.00 95.50 163 PHE A O 1
ATOM 1254 N N . PHE A 1 164 ? -9.697 10.242 12.213 1.00 95.38 164 PHE A N 1
ATOM 1255 C CA . PHE A 1 164 ? -10.954 10.098 12.928 1.00 95.38 164 PHE A CA 1
ATOM 1256 C C . PHE A 1 164 ? -11.656 8.819 12.471 1.00 95.38 164 PHE A C 1
ATOM 1258 O O . PHE A 1 164 ? -11.717 8.539 11.277 1.00 95.38 164 PHE A O 1
ATOM 1265 N N . ILE A 1 165 ? -12.154 8.036 13.421 1.00 96.25 165 ILE A N 1
ATOM 1266 C CA . ILE A 1 165 ? -12.872 6.788 13.182 1.00 96.25 165 ILE A CA 1
ATOM 1267 C C . ILE A 1 165 ? -14.241 6.889 13.833 1.00 96.25 165 ILE A C 1
ATOM 1269 O O . ILE A 1 165 ? -14.353 7.206 15.017 1.00 96.25 165 ILE A O 1
ATOM 1273 N N . GLU A 1 166 ? -15.268 6.537 13.083 1.00 95.81 166 GLU A N 1
ATOM 1274 C CA . GLU A 1 166 ? -16.628 6.374 13.581 1.00 95.81 166 GLU A CA 1
ATOM 1275 C C . GLU A 1 166 ? -17.275 5.150 12.940 1.00 95.81 166 GLU A C 1
ATOM 1277 O O . GLU A 1 166 ? -16.669 4.474 12.108 1.00 95.81 166 GLU A O 1
ATOM 1282 N N . ASN A 1 167 ? -18.507 4.835 13.330 1.00 96.25 167 ASN A N 1
ATOM 1283 C CA . ASN A 1 167 ? -19.272 3.813 12.633 1.00 96.25 167 ASN A CA 1
ATOM 1284 C C . ASN A 1 167 ? -20.752 4.156 12.480 1.00 96.25 167 ASN A C 1
ATOM 1286 O O . ASN A 1 167 ? -21.334 4.908 13.264 1.00 96.25 167 ASN A O 1
ATOM 1290 N N . SER A 1 168 ? -21.391 3.537 11.497 1.00 94.44 168 SER A N 1
ATOM 1291 C CA . SER A 1 168 ? -22.817 3.691 11.212 1.00 94.44 168 SER A CA 1
ATOM 1292 C C . SER A 1 168 ? -23.476 2.333 11.027 1.00 94.44 168 SER A C 1
ATOM 1294 O O . SER A 1 168 ? -22.847 1.392 10.564 1.00 94.44 168 SER A O 1
ATOM 1296 N N . ARG A 1 169 ? -24.762 2.202 11.380 1.00 92.62 169 ARG A N 1
ATOM 1297 C CA . ARG A 1 169 ? -25.486 0.925 11.211 1.00 92.62 169 ARG A CA 1
ATOM 1298 C C . ARG A 1 169 ? -25.653 0.539 9.746 1.00 92.62 169 ARG A C 1
ATOM 1300 O O . ARG A 1 169 ? -25.681 -0.643 9.435 1.00 92.62 169 ARG A O 1
ATOM 1307 N N . ARG A 1 170 ? -25.848 1.544 8.892 1.00 91.06 170 ARG A N 1
ATOM 1308 C CA . ARG A 1 170 ? -26.151 1.401 7.471 1.00 91.06 170 ARG A CA 1
ATOM 1309 C C . ARG A 1 170 ? -25.447 2.507 6.711 1.00 91.06 170 ARG A C 1
ATOM 1311 O O . ARG A 1 170 ? -25.505 3.662 7.128 1.00 91.06 170 ARG A O 1
ATOM 1318 N N . VAL A 1 171 ? -24.823 2.146 5.602 1.00 88.31 171 VAL A N 1
ATOM 1319 C CA . VAL A 1 171 ? -24.257 3.074 4.624 1.00 88.31 171 VAL A CA 1
ATOM 1320 C C . VAL A 1 171 ? -24.695 2.572 3.257 1.00 88.31 171 VAL A C 1
ATOM 1322 O O . VAL A 1 171 ? -24.569 1.381 2.970 1.00 88.31 171 VAL A O 1
ATOM 1325 N N . LYS A 1 172 ? -25.256 3.466 2.439 1.00 86.19 172 LYS A N 1
ATOM 1326 C CA . LYS A 1 172 ? -25.645 3.165 1.060 1.00 86.19 172 LYS A CA 1
ATOM 1327 C C . LYS A 1 172 ? -24.720 3.906 0.116 1.00 86.19 172 LYS A C 1
ATOM 1329 O O . LYS A 1 172 ? -24.614 5.122 0.217 1.00 86.19 172 LYS A O 1
ATOM 1334 N N . ILE A 1 173 ? -24.106 3.179 -0.809 1.00 79.12 173 ILE A N 1
ATOM 1335 C CA . ILE A 1 173 ? -23.255 3.750 -1.853 1.00 79.12 173 ILE A CA 1
ATOM 1336 C C . ILE A 1 173 ? -23.787 3.258 -3.191 1.00 79.12 173 ILE A C 1
ATOM 1338 O O . ILE A 1 173 ? -23.952 2.056 -3.393 1.00 79.12 173 ILE A O 1
ATOM 1342 N N . ASN A 1 174 ? -24.097 4.189 -4.096 1.00 77.00 174 ASN A N 1
ATOM 1343 C CA . ASN A 1 174 ? -24.691 3.895 -5.407 1.00 77.00 174 ASN A CA 1
ATOM 1344 C C . ASN A 1 174 ? -25.944 2.998 -5.323 1.00 77.00 174 ASN A C 1
ATOM 1346 O O . ASN A 1 174 ? -26.150 2.112 -6.146 1.00 77.00 174 ASN A O 1
ATOM 1350 N N . GLY A 1 175 ? -26.769 3.197 -4.289 1.00 77.88 175 GLY A N 1
ATOM 1351 C CA . GLY A 1 175 ? -28.006 2.440 -4.061 1.00 77.88 175 GLY A CA 1
ATOM 1352 C C . GLY A 1 175 ? -27.833 1.074 -3.385 1.00 77.88 175 GLY A C 1
ATOM 1353 O O . GLY A 1 175 ? -28.820 0.546 -2.874 1.00 77.88 175 GLY A O 1
ATOM 1354 N N . ALA A 1 176 ? -26.613 0.535 -3.300 1.00 83.06 176 ALA A N 1
ATOM 1355 C CA . ALA A 1 176 ? -26.318 -0.709 -2.592 1.00 83.06 176 ALA A CA 1
ATOM 1356 C C . ALA A 1 176 ? -25.975 -0.438 -1.120 1.00 83.06 176 ALA A C 1
ATOM 1358 O O . ALA A 1 176 ? -25.188 0.457 -0.806 1.00 83.06 176 ALA A O 1
ATOM 1359 N N . GLU A 1 177 ? -26.574 -1.205 -0.212 1.00 89.12 177 GLU A N 1
ATOM 1360 C CA . GLU A 1 177 ? -26.276 -1.133 1.219 1.00 89.12 177 GLU A CA 1
ATOM 1361 C C . GLU A 1 177 ? -25.070 -2.014 1.546 1.00 89.12 177 GLU A C 1
ATOM 1363 O O . GLU A 1 177 ? -25.012 -3.170 1.128 1.00 89.12 177 GLU A O 1
ATOM 1368 N N . LEU A 1 178 ? -24.101 -1.460 2.276 1.00 90.31 178 LEU A N 1
ATOM 1369 C CA . LEU A 1 178 ? -22.942 -2.220 2.733 1.00 90.31 178 LEU A CA 1
ATOM 1370 C C . LEU A 1 178 ? -23.342 -3.171 3.865 1.00 90.31 178 LEU A C 1
ATOM 1372 O O . LEU A 1 178 ? -24.056 -2.784 4.793 1.00 90.31 178 LEU A O 1
ATOM 1376 N N . GLU A 1 179 ? -22.843 -4.404 3.808 1.00 92.69 179 GLU A N 1
ATOM 1377 C CA . GLU A 1 179 ? -23.039 -5.388 4.871 1.00 92.69 179 GLU A CA 1
ATOM 1378 C C . GLU A 1 179 ? -22.294 -4.947 6.148 1.00 92.69 179 GLU A C 1
ATOM 1380 O O . GLU A 1 179 ? -21.141 -4.523 6.067 1.00 92.69 179 GLU A O 1
ATOM 1385 N N . PRO A 1 180 ? -22.906 -5.008 7.341 1.00 94.06 180 PRO A N 1
ATOM 1386 C CA . PRO A 1 180 ? -22.249 -4.587 8.573 1.00 94.06 180 PRO A CA 1
ATOM 1387 C C . PRO A 1 180 ? -21.200 -5.598 9.060 1.00 94.06 180 PRO A C 1
ATOM 1389 O O . PRO A 1 180 ? -21.367 -6.809 8.940 1.00 94.06 180 PRO A O 1
ATOM 1392 N N . LEU A 1 181 ? -20.153 -5.094 9.713 1.00 93.56 181 LEU A N 1
ATOM 1393 C CA . LEU A 1 181 ? -19.161 -5.899 10.414 1.00 93.56 181 LEU A CA 1
ATOM 1394 C C . LEU A 1 181 ? -19.753 -6.450 11.717 1.00 93.56 181 LEU A C 1
ATOM 1396 O O . LEU A 1 181 ? -20.197 -5.693 12.581 1.00 93.56 181 LEU A O 1
ATOM 1400 N N . VAL A 1 182 ? -19.732 -7.773 11.885 1.00 91.31 182 VAL A N 1
ATOM 1401 C CA . VAL A 1 182 ? -20.279 -8.457 13.067 1.00 91.31 182 VAL A CA 1
ATOM 1402 C C . VAL A 1 182 ? -19.199 -9.284 13.764 1.00 91.31 182 VAL A C 1
ATOM 1404 O O . VAL A 1 182 ? -18.479 -10.069 13.148 1.00 91.31 182 VAL A O 1
ATOM 1407 N N . MET A 1 183 ? -19.098 -9.113 15.079 1.00 87.12 183 MET A N 1
ATOM 1408 C CA . MET A 1 183 ? -18.304 -9.930 15.990 1.00 87.12 183 MET A CA 1
ATOM 1409 C C . MET A 1 183 ? -19.202 -10.979 16.654 1.00 87.12 183 MET A C 1
ATOM 1411 O O . MET A 1 183 ? -19.684 -10.786 17.771 1.00 87.12 183 MET A O 1
ATOM 1415 N N . GLU A 1 184 ? -19.382 -12.112 15.973 1.00 85.31 184 GLU A N 1
ATOM 1416 C CA . GLU A 1 184 ? -20.273 -13.210 16.393 1.00 85.31 184 GLU A CA 1
ATOM 1417 C C . GLU A 1 184 ? -20.015 -13.681 17.832 1.00 85.31 184 GLU A C 1
ATOM 1419 O O . GLU A 1 184 ? -20.952 -13.895 18.593 1.00 85.31 184 GLU A O 1
ATOM 1424 N N . ARG A 1 185 ? -18.740 -13.777 18.244 1.00 82.50 185 ARG A N 1
ATOM 1425 C CA . ARG A 1 185 ? 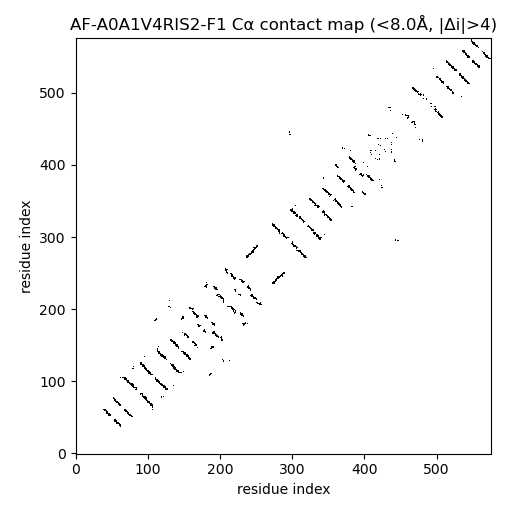-18.345 -14.275 19.576 1.00 82.50 185 ARG A CA 1
ATOM 1426 C C . ARG A 1 185 ? -18.979 -13.503 20.739 1.00 82.50 185 ARG A C 1
ATOM 1428 O O . ARG A 1 185 ? -19.166 -14.090 21.797 1.00 82.50 185 ARG A O 1
ATOM 1435 N N . PHE A 1 186 ? -19.244 -12.211 20.558 1.00 83.25 186 PHE A N 1
ATOM 1436 C CA . PHE A 1 186 ? -19.782 -11.336 21.603 1.00 83.25 186 PHE A CA 1
ATOM 1437 C C . PHE A 1 186 ? -21.189 -10.823 21.283 1.00 83.25 186 PHE A C 1
ATOM 1439 O O . PHE A 1 186 ? -21.676 -9.964 22.014 1.00 83.25 186 PHE A O 1
ATOM 1446 N N . ASP A 1 187 ? -21.804 -11.314 20.198 1.00 85.50 187 ASP A N 1
ATOM 1447 C CA . ASP A 1 187 ? -23.053 -10.786 19.635 1.00 85.50 187 ASP A CA 1
ATOM 1448 C C . ASP A 1 187 ? -23.006 -9.258 19.439 1.00 85.50 187 ASP A C 1
ATOM 1450 O O . ASP A 1 187 ? -23.899 -8.514 19.840 1.00 85.50 187 ASP A O 1
ATOM 1454 N N . LEU A 1 188 ? -21.903 -8.762 18.863 1.00 91.50 188 LEU A N 1
ATOM 1455 C CA . LEU A 1 188 ? -21.712 -7.333 18.614 1.00 91.50 188 LEU A CA 1
ATOM 1456 C C . LEU A 1 188 ? -21.756 -7.009 17.127 1.00 91.50 188 LEU A C 1
ATOM 1458 O O . LEU A 1 188 ? -20.977 -7.525 16.33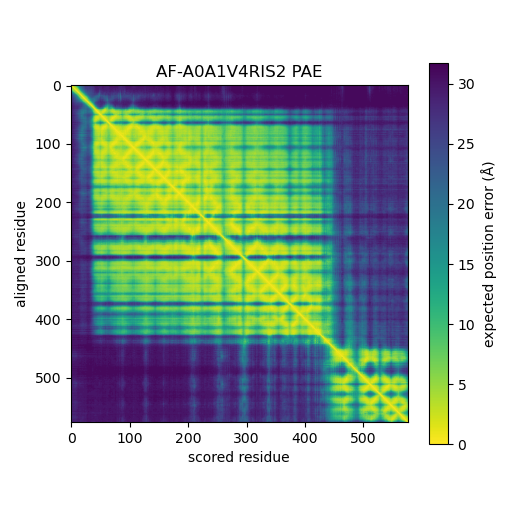2 1.00 91.50 188 LEU A O 1
ATOM 1462 N N . ASN A 1 189 ? -22.614 -6.066 16.766 1.00 94.38 189 ASN A N 1
ATOM 1463 C CA . ASN A 1 189 ? -22.652 -5.425 15.466 1.00 94.38 189 ASN A CA 1
ATOM 1464 C C . ASN A 1 189 ? -21.811 -4.136 15.526 1.00 94.38 189 ASN A C 1
ATOM 1466 O O . ASN A 1 189 ? -22.140 -3.194 16.245 1.00 94.38 189 ASN A O 1
ATOM 1470 N N . LEU A 1 190 ? -20.711 -4.099 14.779 1.00 94.81 190 LEU A N 1
ATOM 1471 C CA . LEU A 1 190 ? -19.842 -2.931 14.620 1.00 94.81 190 LEU A CA 1
ATOM 1472 C C . LEU A 1 190 ? -20.295 -2.017 13.471 1.00 94.81 190 LEU A C 1
ATOM 1474 O O . LEU A 1 190 ? -19.721 -0.949 13.283 1.00 94.81 190 LEU A O 1
ATOM 1478 N N . GLY A 1 191 ? -21.321 -2.400 12.713 1.00 95.25 191 GLY A N 1
ATOM 1479 C CA . GLY A 1 191 ? -21.817 -1.662 11.559 1.00 95.25 191 GLY A CA 1
ATOM 1480 C C . GLY A 1 191 ? -20.746 -1.479 10.491 1.00 95.25 191 GLY A C 1
ATOM 1481 O O . GLY A 1 191 ? -19.912 -2.349 10.264 1.00 95.25 191 GLY A O 1
ATOM 1482 N N . ILE A 1 192 ? -20.780 -0.329 9.835 1.00 95.31 192 ILE A N 1
ATOM 1483 C CA . ILE A 1 192 ? -19.802 0.103 8.849 1.00 95.31 192 ILE A CA 1
ATOM 1484 C C . ILE A 1 192 ? -18.872 1.076 9.554 1.00 95.31 192 ILE A C 1
ATOM 1486 O O . ILE A 1 192 ? -19.329 2.121 10.021 1.00 95.31 192 ILE A O 1
ATOM 1490 N N . ILE A 1 193 ? -17.591 0.731 9.645 1.00 95.69 193 ILE A N 1
ATOM 1491 C CA . ILE A 1 193 ? -16.568 1.610 10.209 1.00 95.69 193 ILE A CA 1
ATOM 1492 C C . ILE A 1 193 ? -16.116 2.569 9.111 1.00 95.69 193 ILE A C 1
ATOM 1494 O O . ILE A 1 193 ? -15.792 2.132 8.009 1.00 95.69 193 ILE A O 1
ATOM 1498 N N . THR A 1 194 ? -16.054 3.857 9.423 1.00 94.56 194 THR A N 1
ATOM 1499 C CA . THR A 1 194 ? -15.532 4.889 8.527 1.00 94.56 194 THR A CA 1
ATOM 1500 C C . THR A 1 194 ? -14.249 5.454 9.116 1.00 94.56 194 THR A C 1
ATOM 1502 O O . THR A 1 194 ? -14.231 5.904 10.263 1.00 94.56 194 THR A O 1
ATOM 1505 N N . LEU A 1 195 ? -13.172 5.429 8.335 1.00 94.81 195 LEU A N 1
ATOM 1506 C CA . LEU A 1 195 ? -11.907 6.085 8.641 1.00 94.81 195 LEU A CA 1
ATOM 1507 C C . LEU A 1 195 ? -11.777 7.356 7.803 1.00 94.81 195 LEU A C 1
ATOM 1509 O O . LEU A 1 195 ? -11.836 7.315 6.576 1.00 94.81 195 LEU A O 1
ATOM 1513 N N . HIS A 1 196 ? -11.510 8.462 8.480 1.00 92.81 196 HIS A N 1
ATOM 1514 C CA . HIS A 1 196 ? -11.178 9.747 7.886 1.00 92.81 196 HIS A CA 1
ATOM 1515 C C . HIS A 1 196 ? -9.741 10.107 8.235 1.00 92.81 196 HIS A C 1
ATOM 1517 O O . HIS A 1 196 ? -9.296 9.908 9.369 1.00 92.81 196 HIS A O 1
ATOM 1523 N N . THR A 1 197 ? -9.030 10.706 7.287 1.00 94.50 197 THR A N 1
ATOM 1524 C CA . THR A 1 197 ? -7.707 11.291 7.528 1.00 94.50 197 THR A CA 1
ATOM 1525 C C . THR A 1 197 ? -7.711 12.777 7.222 1.00 94.50 197 THR A C 1
ATOM 1527 O O . THR A 1 197 ? -8.396 13.215 6.300 1.00 94.50 197 THR A O 1
ATOM 1530 N N . GLY A 1 198 ? -6.890 13.539 7.942 1.00 91.44 198 GLY A N 1
ATOM 1531 C CA . GLY A 1 198 ? -6.605 14.928 7.588 1.00 91.44 198 GLY A CA 1
ATOM 1532 C C . GLY A 1 198 ? -5.887 15.056 6.239 1.00 91.44 198 GLY A C 1
ATOM 1533 O O . GLY A 1 198 ? -5.451 14.067 5.646 1.00 91.44 198 GLY A O 1
ATOM 1534 N N . GLU A 1 199 ? -5.725 16.294 5.769 1.00 88.44 199 GLU A N 1
ATOM 1535 C CA . GLU A 1 199 ? -5.105 16.596 4.469 1.00 88.44 199 GLU A CA 1
ATOM 1536 C C . GLU A 1 199 ? -3.673 16.067 4.334 1.00 88.44 199 GLU A C 1
ATOM 1538 O O . GLU A 1 199 ? -3.298 15.600 3.263 1.00 88.44 199 GLU A O 1
ATOM 1543 N N . SER A 1 200 ? -2.903 16.048 5.425 1.00 90.56 200 SER A N 1
ATOM 1544 C CA . SER A 1 200 ? -1.533 15.512 5.447 1.00 90.56 200 SER A CA 1
ATOM 1545 C C . SER A 1 200 ? -1.446 13.987 5.269 1.00 90.56 200 SER A C 1
ATOM 1547 O O . SER A 1 200 ? -0.341 13.451 5.150 1.00 90.56 200 SER A O 1
ATOM 1549 N N . GLY A 1 201 ? -2.585 13.281 5.286 1.00 92.94 201 GLY A N 1
ATOM 1550 C CA . GLY A 1 201 ? -2.648 11.821 5.267 1.00 92.94 201 GLY A CA 1
ATOM 1551 C C . GLY A 1 201 ? -2.033 11.176 6.512 1.00 92.94 201 GLY A C 1
ATOM 1552 O O . GLY A 1 201 ? -1.757 11.837 7.511 1.00 92.94 201 GLY A O 1
ATOM 1553 N N . LEU A 1 202 ? -1.838 9.862 6.451 1.00 94.62 202 LEU A N 1
ATOM 1554 C CA . LEU A 1 202 ? -1.164 9.052 7.464 1.00 94.62 202 LEU A CA 1
ATOM 1555 C C . LEU A 1 202 ? 0.114 8.449 6.888 1.00 94.62 202 LEU A C 1
ATOM 1557 O O . LEU A 1 202 ? 0.114 7.996 5.744 1.00 94.62 202 LEU A O 1
ATOM 1561 N N . ARG A 1 203 ? 1.184 8.403 7.686 1.00 93.44 203 ARG A N 1
ATOM 1562 C CA . ARG A 1 203 ? 2.444 7.760 7.298 1.00 93.44 203 ARG A CA 1
ATOM 1563 C C . ARG A 1 203 ? 2.372 6.252 7.492 1.00 93.44 203 ARG A C 1
ATOM 1565 O O . ARG A 1 203 ? 2.240 5.773 8.615 1.00 93.44 203 ARG A O 1
ATOM 1572 N N . LEU A 1 204 ? 2.422 5.494 6.403 1.00 92.12 204 LEU A N 1
ATOM 1573 C CA . LEU A 1 204 ? 2.335 4.035 6.437 1.00 92.12 204 LEU A CA 1
ATOM 1574 C C . LEU A 1 204 ? 3.475 3.407 5.636 1.00 92.12 204 LEU A C 1
ATOM 1576 O O . LEU A 1 204 ? 3.988 3.987 4.681 1.00 92.12 204 LEU A O 1
ATOM 1580 N N . ASN A 1 205 ? 3.830 2.180 6.013 1.00 88.75 205 ASN A N 1
ATOM 1581 C CA . ASN A 1 205 ? 4.674 1.289 5.227 1.00 88.75 205 ASN A CA 1
ATOM 1582 C C . ASN A 1 205 ? 3.816 0.106 4.777 1.00 88.75 205 ASN A C 1
ATOM 1584 O O . ASN A 1 205 ? 3.209 -0.550 5.624 1.00 88.75 205 ASN A O 1
ATOM 1588 N N . ILE A 1 206 ? 3.784 -0.189 3.474 1.00 84.19 206 ILE A N 1
ATOM 1589 C CA . ILE A 1 206 ? 3.167 -1.417 2.962 1.00 84.19 206 ILE A CA 1
ATOM 1590 C C . ILE A 1 206 ? 4.255 -2.491 2.842 1.00 84.19 206 ILE A C 1
ATOM 1592 O O . ILE A 1 206 ? 5.092 -2.422 1.932 1.00 84.19 206 ILE A O 1
ATOM 1596 N N . PRO A 1 207 ? 4.263 -3.516 3.716 1.00 78.00 207 PRO A N 1
ATOM 1597 C CA . PRO A 1 207 ? 5.343 -4.487 3.735 1.00 78.00 207 PRO A CA 1
ATOM 1598 C C . PRO A 1 207 ? 5.477 -5.227 2.404 1.00 78.00 207 PRO A C 1
ATOM 1600 O O . PRO A 1 207 ? 4.524 -5.816 1.902 1.00 78.00 207 PRO A O 1
ATOM 1603 N N . GLY A 1 208 ? 6.692 -5.241 1.857 1.00 75.69 208 GLY A N 1
ATOM 1604 C CA . GLY A 1 208 ? 7.005 -5.919 0.599 1.00 75.69 208 GLY A CA 1
ATOM 1605 C C . GLY A 1 208 ? 6.775 -5.057 -0.642 1.00 75.69 208 GLY A C 1
ATOM 1606 O O . GLY A 1 208 ? 7.493 -5.249 -1.614 1.00 75.69 208 GLY A O 1
ATOM 1607 N N . LEU A 1 209 ? 5.856 -4.091 -0.618 1.00 80.31 209 LEU A N 1
ATOM 1608 C CA . LEU A 1 209 ? 5.707 -3.119 -1.711 1.00 80.31 209 LEU A CA 1
ATOM 1609 C C . LEU A 1 209 ? 6.563 -1.870 -1.502 1.00 80.31 209 LEU A C 1
ATOM 1611 O O . LEU A 1 209 ? 6.884 -1.197 -2.468 1.00 80.31 209 LEU A O 1
ATOM 1615 N N . MET A 1 210 ? 6.971 -1.591 -0.268 1.00 85.38 210 MET A N 1
ATOM 1616 C CA . MET A 1 210 ? 7.875 -0.497 0.094 1.00 85.38 210 MET A CA 1
ATOM 1617 C C . MET A 1 210 ? 9.139 -1.070 0.739 1.00 85.38 210 MET A C 1
ATOM 1619 O O . MET A 1 210 ? 9.115 -2.193 1.273 1.00 85.38 210 MET A O 1
ATOM 1623 N N . ARG A 1 211 ? 10.258 -0.332 0.716 1.00 83.44 211 ARG A N 1
ATOM 1624 C CA . ARG A 1 211 ? 11.468 -0.805 1.402 1.00 83.44 211 ARG A CA 1
ATOM 1625 C C . ARG A 1 211 ? 11.228 -0.857 2.916 1.00 83.44 211 ARG A C 1
ATOM 1627 O O . ARG A 1 211 ? 10.389 -0.128 3.451 1.00 83.44 211 ARG A O 1
ATOM 1634 N N . PRO A 1 212 ? 11.930 -1.738 3.647 1.00 81.19 212 PRO A N 1
ATOM 1635 C CA . PRO A 1 212 ? 11.802 -1.789 5.096 1.00 81.19 212 PRO A CA 1
ATOM 1636 C C . PRO A 1 212 ? 12.131 -0.432 5.730 1.00 81.19 212 PRO A C 1
ATOM 1638 O O . PRO A 1 212 ? 13.195 0.116 5.458 1.00 81.19 212 PRO A O 1
ATOM 1641 N N . LYS A 1 213 ? 11.259 0.041 6.632 1.00 79.50 213 LYS A N 1
ATOM 1642 C CA . LYS A 1 213 ? 11.370 1.319 7.370 1.00 79.50 213 LYS A CA 1
ATOM 1643 C C . LYS A 1 213 ? 11.137 2.594 6.551 1.00 79.50 213 LYS A C 1
ATOM 1645 O O . LYS A 1 213 ? 11.188 3.667 7.136 1.00 79.50 213 LYS A O 1
ATOM 1650 N N . GLU A 1 214 ? 10.894 2.496 5.249 1.00 86.44 214 GLU A N 1
ATOM 1651 C CA . GLU A 1 214 ? 10.438 3.651 4.472 1.00 86.44 214 GLU A CA 1
ATOM 1652 C C . GLU A 1 214 ? 8.938 3.848 4.668 1.00 86.44 214 GLU A C 1
ATOM 1654 O O . GLU A 1 214 ? 8.186 2.889 4.823 1.00 86.44 214 GLU A O 1
ATOM 1659 N N . GLU A 1 215 ? 8.486 5.088 4.663 1.00 91.50 215 GLU A N 1
ATOM 1660 C CA . GLU A 1 215 ? 7.083 5.435 4.855 1.00 91.50 215 GLU A CA 1
ATOM 1661 C C . GLU A 1 215 ? 6.644 6.343 3.723 1.00 91.50 215 GLU A C 1
ATOM 1663 O O . GLU A 1 215 ? 7.454 7.068 3.153 1.00 91.50 215 GLU A O 1
ATOM 1668 N N . GLY A 1 216 ? 5.352 6.321 3.433 1.00 93.62 216 GLY A N 1
ATOM 1669 C CA . GLY A 1 216 ? 4.739 7.302 2.556 1.00 93.62 216 GLY A CA 1
ATOM 1670 C C . GLY A 1 216 ? 3.383 7.723 3.084 1.00 93.62 216 GLY A C 1
ATOM 1671 O O . GLY A 1 216 ? 2.879 7.147 4.053 1.00 93.62 216 GLY A O 1
ATOM 1672 N N . ARG A 1 217 ? 2.808 8.768 2.493 1.00 95.50 217 ARG A N 1
ATOM 1673 C CA . ARG A 1 217 ? 1.554 9.356 2.967 1.00 95.50 217 ARG A CA 1
ATOM 1674 C C . ARG A 1 217 ? 0.365 8.760 2.233 1.00 95.50 217 ARG A C 1
ATOM 1676 O O . ARG A 1 217 ? 0.316 8.737 1.006 1.00 95.50 217 ARG A O 1
ATOM 1683 N N . PHE A 1 218 ? -0.616 8.336 3.019 1.00 95.38 218 PHE A N 1
ATOM 1684 C CA . PHE A 1 218 ? -1.861 7.736 2.564 1.00 95.38 218 PHE A CA 1
ATOM 1685 C C . PHE A 1 218 ? -3.022 8.559 3.106 1.00 95.38 218 PHE A C 1
ATOM 1687 O O . PHE A 1 218 ? -3.234 8.636 4.319 1.00 95.38 218 PHE A O 1
ATOM 1694 N N . ARG A 1 219 ? -3.773 9.195 2.212 1.00 94.88 219 ARG A N 1
ATOM 1695 C CA . ARG A 1 219 ? -4.936 10.010 2.564 1.00 94.88 219 ARG A CA 1
ATOM 1696 C C . ARG A 1 219 ? -6.214 9.303 2.132 1.00 94.88 219 ARG A C 1
ATOM 1698 O O . ARG A 1 219 ? -6.409 9.031 0.952 1.00 94.88 219 ARG A O 1
ATOM 1705 N N . PHE A 1 220 ? -7.087 9.048 3.096 1.00 92.38 220 PHE A N 1
ATOM 1706 C CA . PHE A 1 220 ? -8.359 8.342 2.960 1.00 92.38 220 PHE A CA 1
ATOM 1707 C C . PHE A 1 220 ? -9.530 9.311 3.146 1.00 92.38 220 PHE A C 1
ATOM 1709 O O . PHE A 1 220 ? -10.305 9.214 4.097 1.00 92.38 220 PHE A O 1
ATOM 1716 N N . TRP A 1 221 ? -9.594 10.322 2.284 1.00 79.31 221 TRP A N 1
ATOM 1717 C CA . TRP A 1 221 ? -10.665 11.312 2.298 1.00 79.31 221 TRP A CA 1
ATOM 1718 C C . TRP A 1 221 ? -10.901 11.842 0.892 1.00 79.31 221 TRP A C 1
ATOM 1720 O O . TRP A 1 221 ? -9.988 12.412 0.282 1.00 79.31 221 TRP A O 1
ATOM 1730 N N . ASP A 1 222 ? -12.126 11.684 0.399 1.00 70.19 222 ASP A N 1
ATOM 1731 C CA . ASP A 1 222 ? -12.577 12.346 -0.817 1.00 70.19 222 ASP A CA 1
ATOM 1732 C C . ASP A 1 222 ? -13.465 13.538 -0.454 1.00 70.19 222 ASP A C 1
ATOM 1734 O O . ASP A 1 222 ? -14.618 13.383 -0.059 1.00 70.19 222 ASP A O 1
ATOM 1738 N N . SER A 1 223 ? -12.931 14.751 -0.606 1.00 60.69 223 SER A N 1
ATOM 1739 C CA . SER A 1 223 ? -13.667 15.986 -0.329 1.00 60.69 223 SER A CA 1
ATOM 1740 C C . SER A 1 223 ? -14.813 16.247 -1.310 1.00 60.69 223 SER A C 1
ATOM 1742 O O . SER A 1 223 ? -15.720 16.999 -0.965 1.00 60.69 223 SER A O 1
ATOM 1744 N N . LYS A 1 224 ? -14.801 15.641 -2.508 1.00 59.00 224 LYS A N 1
ATOM 1745 C CA . LYS A 1 224 ? -15.879 15.787 -3.500 1.00 59.00 224 LYS A CA 1
ATOM 1746 C C . LYS A 1 224 ? -17.068 14.885 -3.182 1.00 59.00 224 LYS A C 1
ATOM 1748 O O . LYS A 1 224 ? -18.198 15.272 -3.458 1.00 59.00 224 LYS A O 1
ATOM 1753 N N . ALA A 1 225 ? -16.810 13.714 -2.602 1.00 59.88 225 ALA A N 1
ATOM 1754 C CA . ALA A 1 225 ? -17.846 12.771 -2.183 1.00 59.88 225 ALA A CA 1
ATOM 1755 C C . ALA A 1 225 ? -18.207 12.891 -0.685 1.00 59.88 225 ALA A C 1
ATOM 1757 O O . ALA A 1 225 ? -19.228 12.362 -0.262 1.00 59.88 225 ALA A O 1
ATOM 1758 N N . ALA A 1 226 ? -17.392 13.595 0.113 1.00 57.84 226 ALA A N 1
ATOM 1759 C CA . ALA A 1 226 ? -17.421 13.577 1.582 1.00 57.84 226 ALA A CA 1
ATOM 1760 C C . ALA A 1 226 ? -17.333 12.152 2.174 1.00 57.84 226 ALA A C 1
ATOM 1762 O O . ALA A 1 226 ? -17.817 11.884 3.275 1.00 57.84 226 ALA A O 1
ATOM 1763 N N . GLU A 1 227 ? -16.699 11.237 1.439 1.00 70.94 227 GLU A N 1
ATOM 1764 C CA . GLU A 1 227 ? -16.571 9.829 1.802 1.00 70.94 227 GLU A CA 1
ATOM 1765 C C . GLU A 1 227 ? -15.184 9.557 2.409 1.00 70.94 227 GLU A C 1
ATOM 1767 O O . GLU A 1 227 ? -14.151 10.044 1.932 1.00 70.94 227 GLU A O 1
ATOM 1772 N N . GLY A 1 228 ? -15.168 8.788 3.501 1.00 82.50 228 GLY A N 1
ATOM 1773 C CA . GLY A 1 228 ? -13.951 8.219 4.082 1.00 82.50 228 GLY A CA 1
ATOM 1774 C C . GLY A 1 228 ? -13.629 6.843 3.492 1.00 82.50 228 GLY A C 1
ATOM 1775 O O . GLY A 1 228 ? -14.228 6.405 2.513 1.00 82.50 228 GLY A O 1
ATOM 1776 N N . LEU A 1 229 ? -12.695 6.128 4.117 1.00 93.25 229 LEU A N 1
ATOM 1777 C CA . LEU A 1 229 ? -12.487 4.703 3.859 1.00 93.25 229 LEU A CA 1
ATOM 1778 C C . LEU A 1 229 ? -13.473 3.888 4.696 1.00 93.25 229 LEU A C 1
ATOM 1780 O O . LEU A 1 229 ? -13.431 3.929 5.926 1.00 93.25 229 LEU A O 1
ATOM 1784 N N . TYR A 1 230 ? -14.332 3.126 4.032 1.00 94.06 230 TYR A N 1
ATOM 1785 C CA . TYR A 1 230 ? -15.286 2.231 4.669 1.00 94.06 230 TYR A CA 1
ATOM 1786 C C . TYR A 1 230 ? -14.682 0.847 4.882 1.00 94.06 230 TYR A C 1
ATOM 1788 O O . TYR A 1 230 ? -14.071 0.272 3.979 1.00 94.06 230 TYR A O 1
ATOM 1796 N N . ILE A 1 231 ? -14.904 0.297 6.072 1.00 94.56 231 ILE A N 1
ATOM 1797 C CA . ILE A 1 231 ? -14.603 -1.085 6.434 1.00 94.56 231 ILE A CA 1
ATOM 1798 C C . ILE A 1 231 ? -15.924 -1.741 6.836 1.00 94.56 231 ILE A C 1
ATOM 1800 O O . ILE A 1 231 ? -16.580 -1.321 7.793 1.00 94.56 231 ILE A O 1
ATOM 1804 N N . ALA A 1 232 ? -16.320 -2.748 6.069 1.00 93.88 232 ALA A N 1
ATOM 1805 C CA . ALA A 1 232 ? -17.628 -3.391 6.121 1.00 93.88 232 ALA A CA 1
ATOM 1806 C C . ALA A 1 232 ? -17.491 -4.912 5.922 1.00 93.88 232 ALA A C 1
ATOM 1808 O O . ALA A 1 232 ? -16.381 -5.434 5.825 1.00 93.88 232 ALA A O 1
ATOM 1809 N N . GLY A 1 233 ? -18.608 -5.627 5.843 1.00 90.12 233 GLY A N 1
ATOM 1810 C CA . GLY A 1 233 ? -18.657 -7.055 5.541 1.00 90.12 233 GLY A CA 1
ATOM 1811 C C . GLY A 1 233 ? -18.252 -7.967 6.704 1.00 90.12 233 GLY A C 1
ATOM 1812 O O . GLY A 1 233 ? -17.893 -7.504 7.790 1.00 90.12 233 GLY A O 1
ATOM 1813 N N . PRO A 1 234 ? -18.308 -9.292 6.504 1.00 86.31 234 PRO A N 1
ATOM 1814 C CA . PRO A 1 234 ? -18.024 -10.262 7.551 1.00 86.31 234 PRO A CA 1
ATOM 1815 C C . PRO A 1 234 ? -16.563 -10.179 8.004 1.00 86.31 234 PRO A C 1
ATOM 1817 O O . PRO A 1 234 ? -15.650 -10.053 7.195 1.00 86.31 234 PRO A O 1
ATOM 1820 N N . ALA A 1 235 ? -16.301 -10.368 9.301 1.00 81.75 235 ALA A N 1
ATOM 1821 C CA . ALA A 1 235 ? -14.947 -10.253 9.862 1.00 81.75 235 ALA A CA 1
ATOM 1822 C C . ALA A 1 235 ? -13.916 -11.222 9.241 1.00 81.75 235 ALA A C 1
ATOM 1824 O O . ALA A 1 235 ? -12.713 -10.973 9.303 1.00 81.75 235 ALA A O 1
ATOM 1825 N N . LYS A 1 236 ? -14.378 -12.329 8.642 1.00 82.81 236 LYS A N 1
ATOM 1826 C CA . LYS A 1 236 ? -13.536 -13.308 7.931 1.00 82.81 236 LYS A CA 1
ATOM 1827 C C . LYS A 1 236 ? -13.155 -12.870 6.510 1.00 82.81 236 LYS A C 1
ATOM 1829 O O . LYS A 1 236 ? -12.201 -13.411 5.964 1.00 82.81 236 LYS A O 1
ATOM 1834 N N . SER A 1 237 ? -13.907 -11.949 5.913 1.00 87.25 237 SER A N 1
ATOM 1835 C CA . SER A 1 237 ? -13.649 -11.380 4.589 1.00 87.25 237 SER A CA 1
ATOM 1836 C C . SER A 1 237 ? -14.197 -9.951 4.544 1.00 87.25 237 SER A C 1
ATOM 1838 O O . SER A 1 237 ? -15.265 -9.704 3.979 1.00 87.25 237 SER A O 1
ATOM 1840 N N . PRO A 1 238 ? -13.517 -9.012 5.222 1.00 91.88 238 PRO A N 1
ATOM 1841 C CA . PRO A 1 238 ? -14.002 -7.648 5.301 1.00 91.88 238 PRO A CA 1
ATOM 1842 C C . PRO A 1 238 ? -13.902 -6.977 3.931 1.00 91.88 238 PRO A C 1
ATOM 1844 O O . PRO A 1 238 ? -12.961 -7.211 3.170 1.00 91.88 238 PRO A O 1
ATOM 1847 N N . GLN A 1 239 ? -14.863 -6.112 3.639 1.00 92.81 239 GLN A N 1
ATOM 1848 C CA . GLN A 1 239 ? -14.839 -5.222 2.494 1.00 92.81 239 GLN A CA 1
ATOM 1849 C C . GLN A 1 239 ? -14.137 -3.917 2.868 1.00 92.81 239 GLN A C 1
ATOM 1851 O O . GLN A 1 239 ? -14.488 -3.291 3.869 1.00 92.81 239 GLN A O 1
ATOM 1856 N N . ILE A 1 240 ? -13.175 -3.493 2.047 1.00 93.31 240 ILE A N 1
ATOM 1857 C CA . ILE A 1 240 ? -12.542 -2.175 2.153 1.00 93.31 240 ILE A CA 1
ATOM 1858 C C . ILE A 1 240 ? -12.913 -1.367 0.921 1.00 93.31 240 ILE A C 1
ATOM 1860 O O . ILE A 1 240 ? -12.547 -1.745 -0.192 1.00 93.31 240 ILE A O 1
ATOM 1864 N N . LYS A 1 241 ? -13.611 -0.248 1.132 1.00 92.69 241 LYS A N 1
ATOM 1865 C CA . LYS A 1 241 ? -14.126 0.596 0.056 1.00 92.69 241 LYS A CA 1
ATOM 1866 C C . LYS A 1 241 ? -13.753 2.061 0.234 1.00 92.69 241 LYS A C 1
ATOM 1868 O O . LYS A 1 241 ? -13.941 2.607 1.316 1.00 92.69 241 LYS A O 1
ATOM 1873 N N . GLY A 1 242 ? -13.273 2.706 -0.826 1.00 92.31 242 GLY A N 1
ATOM 1874 C CA . GLY A 1 242 ? -13.025 4.150 -0.828 1.00 92.31 242 GLY A CA 1
ATOM 1875 C C . GLY A 1 242 ? -11.936 4.584 -1.803 1.00 92.31 242 GLY A C 1
ATOM 1876 O O . GLY A 1 242 ? -11.552 3.845 -2.712 1.00 92.31 242 GLY A O 1
ATOM 1877 N N . VAL A 1 243 ? -11.418 5.794 -1.590 1.00 92.62 243 VAL A N 1
ATOM 1878 C CA . VAL A 1 243 ? -10.318 6.367 -2.375 1.00 92.62 243 VAL A CA 1
ATOM 1879 C C . VAL A 1 243 ? -9.116 6.629 -1.471 1.00 92.62 243 VAL A C 1
ATOM 1881 O O . VAL A 1 243 ? -9.250 7.199 -0.388 1.00 92.62 243 VAL A O 1
ATOM 1884 N N . CYS A 1 244 ? -7.934 6.218 -1.919 1.00 94.31 244 CYS A N 1
ATOM 1885 C CA . CYS A 1 244 ? -6.661 6.478 -1.266 1.00 94.31 244 CYS A CA 1
ATOM 1886 C C . CYS A 1 244 ? -5.790 7.355 -2.164 1.00 94.31 244 CYS A C 1
ATOM 1888 O O . CYS A 1 244 ? -5.459 6.970 -3.283 1.00 94.31 244 CYS A O 1
ATOM 1890 N N . TYR A 1 245 ? -5.396 8.522 -1.668 1.00 94.94 245 TYR A N 1
ATOM 1891 C CA . TYR A 1 245 ? -4.440 9.390 -2.343 1.00 94.94 245 TYR A CA 1
ATOM 1892 C C . TYR A 1 245 ? -3.051 9.163 -1.757 1.00 94.94 245 TYR A C 1
ATOM 1894 O O . TYR A 1 245 ? -2.875 9.232 -0.537 1.00 94.94 245 TYR A O 1
ATOM 1902 N N . LEU A 1 246 ? -2.085 8.898 -2.630 1.00 95.50 246 LEU A N 1
ATOM 1903 C CA . LEU A 1 246 ? -0.694 8.652 -2.271 1.00 95.50 246 LEU A CA 1
ATOM 1904 C C . LEU A 1 246 ? 0.141 9.914 -2.464 1.00 95.50 246 LEU A C 1
ATOM 1906 O O . LEU A 1 246 ? 0.028 10.568 -3.496 1.00 95.50 246 LEU A O 1
ATOM 1910 N N . SER A 1 247 ? 1.025 10.225 -1.523 1.00 94.56 247 SER A N 1
ATOM 1911 C CA . SER A 1 247 ? 2.083 11.216 -1.739 1.00 94.56 247 SER A CA 1
ATOM 1912 C C . SER A 1 247 ? 3.337 10.857 -0.956 1.00 94.56 247 SER A C 1
ATOM 1914 O O . SER A 1 247 ? 3.239 10.257 0.113 1.00 94.56 247 SER A O 1
ATOM 1916 N N . ASP A 1 248 ? 4.507 11.233 -1.465 1.00 94.19 248 ASP A N 1
ATOM 1917 C CA . ASP A 1 248 ? 5.800 10.864 -0.870 1.00 94.19 248 ASP A CA 1
ATOM 1918 C C . ASP A 1 248 ? 5.929 9.341 -0.678 1.00 94.19 248 ASP A C 1
ATOM 1920 O O . ASP A 1 248 ? 6.309 8.863 0.388 1.00 94.19 248 ASP A O 1
ATOM 1924 N N . VAL A 1 249 ? 5.524 8.560 -1.684 1.00 95.00 249 VAL A N 1
ATOM 1925 C CA . VAL A 1 249 ? 5.526 7.090 -1.630 1.00 95.00 249 VAL A CA 1
ATOM 1926 C C . VAL A 1 249 ? 6.546 6.555 -2.618 1.00 95.00 249 VAL A C 1
ATOM 1928 O O . VAL A 1 249 ? 6.398 6.750 -3.820 1.00 95.00 249 VAL A O 1
ATOM 1931 N N . GLU A 1 250 ? 7.514 5.787 -2.130 1.00 92.62 250 GLU A N 1
ATOM 1932 C CA . GLU A 1 250 ? 8.367 4.944 -2.964 1.00 92.62 250 GLU A CA 1
ATOM 1933 C C . GLU A 1 250 ? 7.866 3.488 -2.906 1.00 92.62 250 GLU A C 1
ATOM 1935 O O . GLU A 1 250 ? 7.743 2.900 -1.827 1.00 92.62 250 GLU A O 1
ATOM 1940 N N . PHE A 1 251 ? 7.548 2.894 -4.061 1.00 87.31 251 PHE A N 1
ATOM 1941 C CA . PHE A 1 251 ? 6.996 1.540 -4.147 1.00 87.31 251 PHE A CA 1
ATOM 1942 C C . PHE A 1 251 ? 7.640 0.688 -5.247 1.00 87.31 251 PHE A C 1
ATOM 1944 O O . PHE A 1 251 ? 8.220 1.185 -6.206 1.00 87.31 251 PHE A O 1
ATOM 1951 N N . THR A 1 252 ? 7.524 -0.633 -5.120 1.00 79.88 252 THR A N 1
ATOM 1952 C CA . THR A 1 252 ? 8.064 -1.603 -6.076 1.00 79.88 252 THR A CA 1
ATOM 1953 C C . THR A 1 252 ? 7.125 -2.780 -6.285 1.00 79.88 252 THR A C 1
ATOM 1955 O O . THR A 1 252 ? 6.406 -3.215 -5.383 1.00 79.88 252 THR A O 1
ATOM 1958 N N . PHE A 1 253 ? 7.184 -3.348 -7.485 1.00 72.00 253 PHE A N 1
ATOM 1959 C CA . PHE A 1 253 ? 6.511 -4.585 -7.843 1.00 72.00 253 PHE A CA 1
ATOM 1960 C C . PHE A 1 253 ? 7.408 -5.426 -8.771 1.00 72.00 253 PHE A C 1
ATOM 1962 O O . PHE A 1 253 ? 8.170 -4.865 -9.558 1.00 72.00 253 PHE A O 1
ATOM 1969 N N . PRO A 1 254 ? 7.356 -6.773 -8.735 1.00 68.00 254 PRO A N 1
ATOM 1970 C CA . PRO A 1 254 ? 6.742 -7.639 -7.719 1.00 68.00 254 PRO A CA 1
ATOM 1971 C C . PRO A 1 254 ? 7.233 -7.367 -6.287 1.00 68.00 254 PRO A C 1
ATOM 1973 O O . PRO A 1 254 ? 8.341 -6.853 -6.140 1.00 68.00 254 PRO A O 1
ATOM 1976 N N . PRO A 1 255 ? 6.495 -7.749 -5.228 1.00 66.06 255 PRO A N 1
ATOM 1977 C CA . PRO A 1 255 ? 6.905 -7.471 -3.854 1.00 66.06 255 PRO A CA 1
ATOM 1978 C C . PRO A 1 255 ? 8.325 -7.965 -3.529 1.00 66.06 255 PRO A C 1
ATOM 1980 O O . PRO A 1 255 ? 8.760 -9.030 -3.984 1.00 66.06 255 PRO A O 1
ATOM 1983 N N . LEU A 1 256 ? 9.054 -7.196 -2.723 1.00 67.94 256 LEU A N 1
ATOM 1984 C CA . LEU A 1 256 ? 10.367 -7.545 -2.196 1.00 67.94 256 LEU A CA 1
ATOM 1985 C C . LEU A 1 256 ? 10.277 -8.842 -1.385 1.00 67.94 256 LEU A C 1
ATOM 1987 O O . LEU A 1 256 ? 9.449 -8.986 -0.482 1.00 67.94 256 LEU A O 1
ATOM 1991 N N . LYS A 1 257 ? 11.159 -9.799 -1.696 1.00 61.19 257 LYS A N 1
ATOM 1992 C CA . LYS A 1 257 ? 11.270 -11.045 -0.932 1.00 61.19 257 LYS A CA 1
ATOM 1993 C C . LYS A 1 257 ? 11.871 -10.735 0.430 1.00 61.19 257 LYS A C 1
ATOM 1995 O O . LYS A 1 257 ? 13.045 -10.392 0.517 1.00 61.19 257 LYS A O 1
ATOM 2000 N N . ASP A 1 258 ? 11.096 -10.941 1.485 1.00 55.06 258 ASP A N 1
ATOM 2001 C CA . ASP A 1 258 ? 11.598 -10.867 2.851 1.00 55.06 258 ASP A CA 1
ATOM 2002 C C . ASP A 1 258 ? 11.575 -12.262 3.486 1.00 55.06 258 ASP A C 1
ATOM 2004 O O . ASP A 1 258 ? 10.520 -12.870 3.667 1.00 55.06 258 ASP A O 1
ATOM 2008 N N . LYS A 1 259 ? 12.762 -12.813 3.762 1.00 46.16 259 LYS A N 1
ATOM 2009 C CA . LYS A 1 259 ? 12.942 -14.223 4.141 1.00 46.16 259 LYS A CA 1
ATOM 2010 C C . LYS A 1 259 ? 12.601 -14.531 5.608 1.00 46.16 259 LYS A C 1
ATOM 2012 O O . LYS A 1 259 ? 12.712 -15.693 5.990 1.00 46.16 259 LYS A O 1
ATOM 2017 N N . LYS A 1 260 ? 12.235 -13.559 6.459 1.00 45.72 260 LYS A N 1
ATOM 2018 C CA . LYS A 1 260 ? 12.193 -13.797 7.920 1.00 45.72 260 LYS A CA 1
ATOM 2019 C C . LYS A 1 260 ? 11.117 -13.021 8.698 1.00 45.72 260 LYS A C 1
ATOM 2021 O O . LYS A 1 260 ? 11.455 -12.265 9.601 1.00 45.72 260 LYS A O 1
ATOM 2026 N N . SER A 1 261 ? 9.821 -13.256 8.456 1.00 45.72 261 SER A N 1
ATOM 2027 C CA . SER A 1 261 ? 8.833 -12.926 9.502 1.00 45.72 261 SER A CA 1
ATOM 2028 C C . SER A 1 261 ? 7.571 -13.808 9.514 1.00 45.72 261 SER A C 1
ATOM 2030 O O . SER A 1 261 ? 6.776 -13.749 8.573 1.00 45.72 261 SER A O 1
ATOM 2032 N N . PRO A 1 262 ? 7.315 -14.564 10.603 1.00 44.31 262 PRO A N 1
ATOM 2033 C CA . PRO A 1 262 ? 6.054 -15.274 10.835 1.00 44.31 262 PRO A CA 1
ATOM 2034 C C . PRO A 1 262 ? 4.824 -14.351 10.860 1.00 44.31 262 PRO A C 1
ATOM 2036 O O . PRO A 1 262 ? 3.752 -14.760 10.416 1.00 44.31 262 PRO A O 1
ATOM 2039 N N . SER A 1 263 ? 4.973 -13.096 11.312 1.00 51.22 263 SER A N 1
ATOM 2040 C CA . SER A 1 263 ? 3.870 -12.121 11.366 1.00 51.22 263 SER A CA 1
ATOM 2041 C C . SER A 1 263 ? 3.367 -11.716 9.976 1.00 51.22 263 SER A C 1
ATOM 2043 O O . SER A 1 263 ? 2.190 -11.392 9.816 1.00 51.22 263 SER A O 1
ATOM 2045 N N . LYS A 1 264 ? 4.220 -11.820 8.946 1.00 55.53 264 LYS A N 1
ATOM 2046 C CA . LYS A 1 264 ? 3.855 -11.496 7.561 1.00 55.53 264 LYS A CA 1
ATOM 2047 C C . LYS A 1 264 ? 2.944 -12.544 6.929 1.00 55.53 264 LYS A C 1
ATOM 2049 O O . LYS A 1 264 ? 2.077 -12.164 6.163 1.00 55.53 264 LYS A O 1
ATOM 2054 N N . ARG A 1 265 ? 3.042 -13.832 7.291 1.00 59.50 265 ARG A N 1
ATOM 2055 C CA . ARG A 1 265 ? 2.157 -14.873 6.723 1.00 59.50 265 ARG A CA 1
ATOM 2056 C C . ARG A 1 265 ? 0.697 -14.683 7.146 1.00 59.50 265 ARG A C 1
ATOM 2058 O O . ARG A 1 265 ? -0.203 -14.943 6.355 1.00 59.50 265 ARG A O 1
ATOM 2065 N N . THR A 1 266 ? 0.467 -14.229 8.376 1.00 60.44 266 THR A N 1
ATOM 2066 C CA . THR A 1 266 ? -0.877 -13.894 8.870 1.00 60.44 266 THR A CA 1
ATOM 2067 C C . THR A 1 266 ? -1.406 -12.622 8.210 1.00 60.44 266 THR A C 1
ATOM 2069 O O . THR A 1 266 ? -2.556 -12.608 7.785 1.00 60.44 266 THR A O 1
ATOM 2072 N N . LEU A 1 267 ? -0.562 -11.594 8.055 1.00 62.75 267 LEU A N 1
ATOM 2073 C CA . LEU A 1 267 ? -0.930 -10.366 7.347 1.00 62.75 267 LEU A CA 1
ATOM 2074 C C . LEU A 1 267 ? -1.235 -10.629 5.863 1.00 62.75 267 LEU A C 1
ATOM 2076 O O . LEU A 1 267 ? -2.243 -10.144 5.377 1.00 62.75 267 LEU A O 1
ATOM 2080 N N . SER A 1 268 ? -0.433 -11.436 5.162 1.00 65.50 268 SER A N 1
ATOM 2081 C CA . SER A 1 268 ? -0.688 -11.811 3.763 1.00 65.50 268 SER A CA 1
ATOM 2082 C C . SER A 1 268 ? -2.022 -12.534 3.603 1.00 65.50 268 SER A C 1
ATOM 2084 O O . SER A 1 268 ? -2.827 -12.114 2.786 1.00 65.50 268 SER A O 1
ATOM 2086 N N . ARG A 1 269 ? -2.314 -13.540 4.442 1.00 69.81 269 ARG A N 1
ATOM 2087 C CA . ARG A 1 269 ? -3.620 -14.225 4.412 1.00 69.81 269 ARG A CA 1
ATOM 2088 C C . ARG A 1 269 ? -4.784 -13.279 4.700 1.00 69.81 269 ARG A C 1
ATOM 2090 O O . ARG A 1 269 ? -5.842 -13.417 4.100 1.00 69.81 269 ARG A O 1
ATOM 2097 N N . PHE A 1 270 ? -4.597 -12.331 5.618 1.00 72.38 270 PHE A N 1
ATOM 2098 C CA . PHE A 1 270 ? -5.600 -11.306 5.884 1.00 72.38 270 PHE A CA 1
ATOM 2099 C C . PHE A 1 270 ? -5.809 -10.408 4.657 1.00 72.38 270 PHE A C 1
ATOM 2101 O O . PHE A 1 270 ? -6.940 -10.272 4.210 1.00 72.38 270 PHE A O 1
ATOM 2108 N N . LEU A 1 271 ? -4.739 -9.878 4.055 1.00 74.62 271 LEU A N 1
ATOM 2109 C CA . LEU A 1 271 ? -4.815 -9.050 2.845 1.00 74.62 271 LEU A CA 1
ATOM 2110 C C . LEU A 1 271 ? -5.451 -9.792 1.657 1.00 74.62 271 LEU A C 1
ATOM 2112 O O . LEU A 1 271 ? -6.209 -9.194 0.899 1.00 74.62 271 LEU A O 1
ATOM 2116 N N . GLU A 1 272 ? -5.184 -11.093 1.524 1.00 79.25 272 GLU A N 1
ATOM 2117 C CA . GLU A 1 272 ? -5.801 -11.965 0.517 1.00 79.25 272 GLU A CA 1
ATOM 2118 C C . GLU A 1 272 ? -7.307 -12.170 0.764 1.00 79.25 272 GLU A C 1
ATOM 2120 O O . GLU A 1 272 ? -8.071 -12.311 -0.192 1.00 79.25 272 GLU A O 1
ATOM 2125 N N . SER A 1 273 ? -7.744 -12.170 2.031 1.00 85.38 273 SER A N 1
ATOM 2126 C CA . SER A 1 273 ? -9.152 -12.345 2.426 1.00 85.38 273 SER A CA 1
ATOM 2127 C C . SER A 1 273 ? -10.017 -11.094 2.264 1.00 85.38 273 SER A C 1
ATOM 2129 O O . SER A 1 273 ? -11.243 -11.210 2.234 1.00 85.38 273 SER A O 1
ATOM 2131 N N . ILE A 1 274 ? -9.403 -9.913 2.160 1.00 89.44 274 ILE A N 1
ATOM 2132 C CA . ILE A 1 274 ? -10.121 -8.646 1.987 1.00 89.44 274 ILE A CA 1
ATOM 2133 C C . ILE A 1 274 ? -10.821 -8.639 0.626 1.00 89.44 274 ILE A C 1
ATOM 2135 O O . ILE A 1 274 ? -10.238 -9.031 -0.388 1.00 89.44 274 ILE A O 1
ATOM 2139 N N . ASN A 1 275 ? -12.071 -8.180 0.613 1.00 93.06 275 ASN A N 1
ATOM 2140 C CA . ASN A 1 275 ? -12.779 -7.813 -0.603 1.00 93.06 275 ASN A CA 1
ATOM 2141 C C . ASN A 1 275 ? -12.518 -6.329 -0.896 1.00 93.06 275 ASN A C 1
ATOM 2143 O O . ASN A 1 275 ? -12.997 -5.443 -0.185 1.00 93.06 275 ASN A O 1
ATOM 2147 N N . TRP A 1 276 ? -11.703 -6.059 -1.907 1.00 91.31 276 TRP A N 1
ATOM 2148 C CA . TRP A 1 276 ? -11.296 -4.707 -2.258 1.00 91.31 276 TRP A CA 1
ATOM 2149 C C . TRP A 1 276 ? -12.368 -4.019 -3.110 1.00 91.31 276 TRP A C 1
ATOM 2151 O O . TRP A 1 276 ? -12.981 -4.634 -3.979 1.00 91.31 276 TRP A O 1
ATOM 2161 N N . ASP A 1 277 ? -12.585 -2.735 -2.853 1.00 93.12 277 ASP A N 1
ATOM 2162 C CA . ASP A 1 277 ? -13.264 -1.770 -3.723 1.00 93.12 277 ASP A CA 1
ATOM 2163 C C . ASP A 1 277 ? -12.563 -0.412 -3.539 1.00 93.12 277 ASP A C 1
ATOM 2165 O O . ASP A 1 277 ? -13.113 0.562 -3.018 1.00 93.12 277 ASP A O 1
ATOM 2169 N N . LEU A 1 278 ? -11.259 -0.410 -3.827 1.00 92.94 278 LEU A N 1
ATOM 2170 C CA . LEU A 1 278 ? -10.342 0.668 -3.469 1.00 92.94 278 LEU A CA 1
ATOM 2171 C C . LEU A 1 278 ? -9.749 1.297 -4.725 1.00 92.94 278 LEU A C 1
ATOM 2173 O O . LEU A 1 278 ? -9.039 0.630 -5.478 1.00 92.94 278 LEU A O 1
ATOM 2177 N N . LYS A 1 279 ? -9.956 2.603 -4.900 1.00 94.62 279 LYS A N 1
ATOM 2178 C CA . LYS A 1 279 ? -9.246 3.395 -5.908 1.00 94.62 279 LYS A CA 1
ATOM 2179 C C . LYS A 1 279 ? -8.039 4.079 -5.281 1.00 94.62 279 LYS A C 1
ATOM 2181 O O . LYS A 1 279 ? -8.177 4.851 -4.340 1.00 94.62 279 LYS A O 1
ATOM 2186 N N . VAL A 1 280 ? -6.858 3.827 -5.819 1.00 94.38 280 VAL A N 1
ATOM 2187 C CA . VAL A 1 280 ? -5.602 4.456 -5.416 1.00 94.38 280 VAL A CA 1
ATOM 2188 C C . VAL A 1 280 ? -5.206 5.474 -6.477 1.00 94.38 280 VAL A C 1
ATOM 2190 O O . VAL A 1 280 ? -5.137 5.133 -7.654 1.00 94.38 280 VAL A O 1
ATOM 2193 N N . VAL A 1 281 ? -4.965 6.717 -6.068 1.00 95.44 281 VAL A N 1
ATOM 2194 C CA . VAL A 1 281 ? -4.620 7.839 -6.950 1.00 95.44 281 VAL A CA 1
ATOM 2195 C C . VAL A 1 281 ? -3.268 8.402 -6.534 1.00 95.44 281 VAL A C 1
ATOM 2197 O O . VAL A 1 281 ? -3.037 8.666 -5.352 1.00 95.44 281 VAL A O 1
ATOM 2200 N N . THR A 1 282 ? -2.370 8.592 -7.492 1.00 95.81 282 THR A N 1
ATOM 2201 C CA . THR A 1 282 ? -1.059 9.192 -7.249 1.00 95.81 282 THR A CA 1
ATOM 2202 C C . THR A 1 282 ? -1.182 10.707 -7.113 1.00 95.81 282 THR A C 1
ATOM 2204 O O . THR A 1 282 ? -1.872 11.378 -7.879 1.00 95.81 282 THR A O 1
ATOM 2207 N N . GLY A 1 283 ? -0.527 11.253 -6.098 1.00 93.81 283 GLY A N 1
ATOM 2208 C CA . GLY A 1 283 ? -0.260 12.675 -5.944 1.00 93.81 283 GLY A CA 1
ATOM 2209 C C . GLY A 1 283 ? 1.237 12.940 -6.073 1.00 93.81 283 GLY A C 1
ATOM 2210 O O . GLY A 1 283 ? 1.946 12.240 -6.792 1.00 93.81 283 GLY A O 1
ATOM 2211 N N . ARG A 1 284 ? 1.721 13.944 -5.342 1.00 90.38 284 ARG A N 1
ATOM 2212 C CA . ARG A 1 284 ? 3.113 14.406 -5.413 1.00 90.38 284 ARG A CA 1
ATOM 2213 C C . ARG A 1 284 ? 4.106 13.326 -4.992 1.00 90.38 284 ARG A C 1
ATOM 2215 O O . ARG A 1 284 ? 3.875 12.633 -3.998 1.00 90.38 284 ARG A O 1
ATOM 2222 N N . ASN A 1 285 ? 5.252 13.277 -5.673 1.00 92.12 285 ASN A N 1
ATOM 2223 C CA . ASN A 1 285 ? 6.420 12.492 -5.261 1.00 92.12 285 ASN A CA 1
ATOM 2224 C C . ASN A 1 285 ? 6.093 11.002 -5.030 1.00 92.12 285 ASN A C 1
ATOM 2226 O O . ASN A 1 285 ? 6.437 10.406 -4.010 1.00 92.12 285 ASN A O 1
ATOM 2230 N N . VAL A 1 286 ? 5.353 10.404 -5.967 1.00 94.88 286 VAL A N 1
ATOM 2231 C CA . VAL A 1 286 ? 5.132 8.955 -6.004 1.00 94.88 286 VAL A CA 1
ATOM 2232 C C . VAL A 1 286 ? 6.136 8.329 -6.963 1.00 94.88 286 VAL A C 1
ATOM 2234 O O . VAL A 1 286 ? 6.137 8.649 -8.147 1.00 94.88 286 VAL A O 1
ATOM 2237 N N . ARG A 1 287 ? 6.990 7.441 -6.461 1.00 93.12 287 ARG A N 1
ATOM 2238 C CA . ARG A 1 287 ? 8.101 6.850 -7.205 1.00 93.12 287 ARG A CA 1
ATOM 2239 C C . ARG A 1 287 ? 7.955 5.339 -7.300 1.00 93.12 287 ARG A C 1
ATOM 2241 O O . ARG A 1 287 ? 7.785 4.663 -6.287 1.00 93.12 287 ARG A O 1
ATOM 2248 N N . TYR A 1 288 ? 8.049 4.804 -8.510 1.00 89.56 288 TYR A N 1
ATOM 2249 C CA . TYR A 1 288 ? 8.223 3.377 -8.734 1.00 89.56 288 TYR A CA 1
ATOM 2250 C C . TYR A 1 288 ? 9.707 3.071 -8.873 1.00 89.56 288 TYR A C 1
ATOM 2252 O O . TYR A 1 288 ? 10.375 3.641 -9.725 1.00 89.56 288 TYR A O 1
ATOM 2260 N N . PHE A 1 289 ? 10.208 2.114 -8.104 1.00 85.69 289 PHE A N 1
ATOM 2261 C CA . PHE A 1 289 ? 11.566 1.622 -8.277 1.00 85.69 289 PHE A CA 1
ATOM 2262 C C . PHE A 1 289 ? 11.575 0.116 -8.488 1.00 85.69 289 PHE A C 1
ATOM 2264 O O . PHE A 1 289 ? 10.791 -0.649 -7.914 1.00 85.69 289 PHE A O 1
ATOM 2271 N N . ARG A 1 290 ? 12.531 -0.354 -9.276 1.00 78.12 290 ARG A N 1
ATOM 2272 C CA . ARG A 1 290 ? 12.834 -1.768 -9.391 1.00 78.12 290 ARG A CA 1
ATOM 2273 C C . ARG A 1 290 ? 14.299 -1.971 -9.689 1.00 78.12 290 ARG A C 1
ATOM 2275 O O . ARG A 1 290 ? 14.768 -1.682 -10.779 1.00 78.12 290 ARG A O 1
ATOM 2282 N N . ARG A 1 291 ? 14.984 -2.619 -8.751 1.00 66.94 291 ARG A N 1
ATOM 2283 C CA . ARG A 1 291 ? 16.315 -3.167 -8.986 1.00 66.94 291 ARG A CA 1
ATOM 2284 C C . ARG A 1 291 ? 16.213 -4.672 -9.146 1.00 66.94 291 ARG A C 1
ATOM 2286 O O . ARG A 1 291 ? 15.987 -5.403 -8.179 1.00 66.94 291 ARG A O 1
ATOM 2293 N N . GLN A 1 292 ? 16.319 -5.144 -10.380 1.00 57.88 292 GLN A N 1
ATOM 2294 C CA . GLN A 1 292 ? 16.305 -6.568 -10.674 1.00 57.88 292 GLN A CA 1
ATOM 2295 C C . GLN A 1 292 ? 17.738 -7.043 -10.856 1.00 57.88 292 GLN A C 1
ATOM 2297 O O . GLN A 1 292 ? 18.403 -6.724 -11.829 1.00 57.88 292 GLN A O 1
ATOM 2302 N N . GLN A 1 293 ? 18.200 -7.887 -9.932 1.00 39.69 293 GLN A N 1
ATOM 2303 C CA . GLN A 1 293 ? 19.501 -8.546 -10.068 1.00 39.69 293 GLN A CA 1
ATOM 2304 C C . GLN A 1 293 ? 19.546 -9.475 -11.301 1.00 39.69 293 GLN A C 1
ATOM 2306 O O . GLN A 1 293 ? 20.626 -9.799 -11.777 1.00 39.69 293 GLN A O 1
ATOM 2311 N N . TYR A 1 294 ? 18.370 -9.868 -11.821 1.00 41.56 294 TYR A N 1
ATOM 2312 C CA . TYR A 1 294 ? 18.177 -10.638 -13.050 1.00 41.56 294 TYR A CA 1
ATOM 2313 C C . TYR A 1 294 ? 16.817 -10.280 -13.663 1.00 41.56 294 TYR A C 1
ATOM 2315 O O . TYR A 1 294 ? 15.781 -10.664 -13.109 1.00 41.56 294 TYR A O 1
ATOM 2323 N N . SER A 1 295 ? 16.800 -9.564 -14.785 1.00 35.41 295 SER A N 1
ATOM 2324 C CA . SER A 1 295 ? 15.570 -9.308 -15.537 1.00 35.41 295 SER A CA 1
ATOM 2325 C C . SER A 1 295 ? 15.418 -10.281 -16.723 1.00 35.41 295 SER A C 1
ATOM 2327 O O . SER A 1 295 ? 16.347 -10.994 -17.116 1.00 35.41 295 SER A O 1
ATOM 2329 N N . ILE A 1 296 ? 14.175 -10.403 -17.196 1.00 37.34 296 ILE A N 1
ATOM 2330 C CA . ILE A 1 296 ? 13.776 -11.039 -18.466 1.00 37.34 296 ILE A CA 1
ATOM 2331 C C . ILE A 1 296 ? 14.155 -10.116 -19.642 1.00 37.34 296 ILE A C 1
ATOM 2333 O O . ILE A 1 296 ? 14.324 -10.579 -20.764 1.00 37.34 296 ILE A O 1
ATOM 2337 N N . THR A 1 297 ? 14.331 -8.826 -19.352 1.00 45.84 297 THR A N 1
ATOM 2338 C CA . THR A 1 297 ? 14.852 -7.773 -20.223 1.00 45.84 297 THR A CA 1
ATOM 2339 C C . THR A 1 297 ? 16.295 -7.440 -19.812 1.00 45.84 297 THR A C 1
ATOM 2341 O O . THR A 1 297 ? 16.681 -7.708 -18.678 1.00 45.84 297 THR A O 1
ATOM 2344 N N . ASN A 1 298 ? 17.110 -6.817 -20.669 1.00 51.28 298 ASN A N 1
ATOM 2345 C CA . ASN A 1 298 ? 18.440 -6.315 -20.262 1.00 51.28 298 ASN A CA 1
ATOM 2346 C C . ASN A 1 298 ? 18.354 -5.027 -19.405 1.00 51.28 298 ASN A C 1
ATOM 2348 O O . ASN A 1 298 ? 19.316 -4.263 -19.329 1.00 51.28 298 ASN A O 1
ATOM 2352 N N . ILE A 1 299 ? 17.198 -4.781 -18.773 1.00 56.97 299 ILE A N 1
ATOM 2353 C CA . ILE A 1 299 ? 16.953 -3.656 -17.869 1.00 56.97 299 ILE A CA 1
ATOM 2354 C C . ILE A 1 299 ? 17.329 -4.091 -16.450 1.00 56.97 299 ILE A C 1
ATOM 2356 O O . ILE A 1 299 ? 16.704 -4.990 -15.882 1.00 56.97 299 ILE A O 1
ATOM 2360 N N . ALA A 1 300 ? 18.364 -3.475 -15.887 1.00 59.22 300 ALA A N 1
ATOM 2361 C CA . ALA A 1 300 ? 18.891 -3.814 -14.564 1.00 59.22 300 ALA A CA 1
ATOM 2362 C C . ALA A 1 300 ? 18.206 -3.022 -13.439 1.00 59.22 300 ALA A C 1
ATOM 2364 O O . ALA A 1 300 ? 17.971 -3.539 -12.339 1.00 59.22 300 ALA A O 1
ATOM 2365 N N . GLU A 1 301 ? 17.874 -1.767 -13.725 1.00 73.94 301 GLU A N 1
ATOM 2366 C CA . GLU A 1 301 ? 17.319 -0.822 -12.768 1.00 73.94 301 GLU A CA 1
ATOM 2367 C C . GLU A 1 301 ? 16.304 0.079 -13.460 1.00 73.94 301 GLU A C 1
ATOM 2369 O O . GLU A 1 301 ? 16.470 0.432 -14.627 1.00 73.94 301 GLU A O 1
ATOM 2374 N N . VAL A 1 302 ? 15.231 0.385 -12.746 1.00 83.88 302 VAL A N 1
ATOM 2375 C CA . VAL A 1 302 ? 14.174 1.296 -13.165 1.00 83.88 302 VAL A CA 1
ATOM 2376 C C . VAL A 1 302 ? 13.841 2.164 -11.960 1.00 83.88 302 VAL A C 1
ATOM 2378 O O . VAL A 1 302 ? 13.556 1.620 -10.893 1.00 83.88 302 VAL A O 1
ATOM 2381 N N . ASP A 1 303 ? 13.861 3.475 -12.129 1.00 87.69 303 ASP A N 1
ATOM 2382 C CA . ASP A 1 303 ? 13.409 4.462 -11.151 1.00 87.69 303 ASP A CA 1
ATOM 2383 C C . ASP A 1 303 ? 12.540 5.481 -11.896 1.00 87.69 303 ASP A C 1
ATOM 2385 O O . ASP A 1 303 ? 13.032 6.192 -12.766 1.00 87.69 303 ASP A O 1
ATOM 2389 N N . LEU A 1 304 ? 11.236 5.489 -11.623 1.00 89.75 304 LEU A N 1
ATOM 2390 C CA . LEU A 1 304 ? 10.241 6.306 -12.315 1.00 89.75 304 LEU A CA 1
ATOM 2391 C C . LEU A 1 304 ? 9.529 7.209 -11.323 1.00 89.75 304 LEU A C 1
ATOM 2393 O O . LEU A 1 304 ? 8.964 6.732 -10.336 1.00 89.75 304 LEU A O 1
ATOM 2397 N N . GLN A 1 305 ? 9.445 8.491 -11.647 1.00 93.44 305 GLN A N 1
ATOM 2398 C CA . GLN A 1 305 ? 8.513 9.411 -11.021 1.00 93.44 305 GLN A CA 1
ATOM 2399 C C . GLN A 1 305 ? 7.152 9.242 -11.702 1.00 93.44 305 GLN A C 1
ATOM 2401 O O . GLN A 1 305 ? 6.994 9.557 -12.879 1.00 93.44 305 GLN A O 1
ATOM 2406 N N . ILE A 1 306 ? 6.175 8.701 -10.977 1.00 93.94 306 ILE A N 1
ATOM 2407 C CA . ILE A 1 306 ? 4.825 8.490 -11.502 1.00 93.94 306 ILE A CA 1
ATOM 2408 C C . ILE A 1 306 ? 4.089 9.827 -11.535 1.00 93.94 306 ILE A C 1
ATOM 2410 O O . ILE A 1 306 ? 4.124 10.584 -10.559 1.00 93.94 306 ILE A O 1
ATOM 2414 N N . ASP A 1 307 ? 3.408 10.088 -12.646 1.00 94.69 307 ASP A N 1
ATOM 2415 C CA . ASP A 1 307 ? 2.673 11.325 -12.869 1.00 94.69 307 ASP A CA 1
ATOM 2416 C C . ASP A 1 307 ? 1.492 11.447 -11.902 1.00 94.69 307 ASP A C 1
ATOM 2418 O O . ASP A 1 307 ? 0.811 10.462 -11.577 1.00 94.69 307 ASP A O 1
ATOM 2422 N N . GLU A 1 308 ? 1.219 12.673 -11.461 1.00 95.06 308 GLU A N 1
ATOM 2423 C CA . GLU A 1 308 ? 0.074 12.977 -10.605 1.00 95.06 308 GLU A CA 1
ATOM 2424 C C . GLU A 1 308 ? -1.247 12.686 -11.331 1.00 95.06 308 GLU A C 1
ATOM 2426 O O . GLU A 1 308 ? -1.424 13.007 -12.504 1.00 95.06 308 GLU A O 1
ATOM 2431 N N . GLY A 1 309 ? -2.203 12.083 -10.626 1.00 94.00 309 GLY A N 1
ATOM 2432 C CA . GLY A 1 309 ? -3.500 11.705 -11.189 1.00 94.00 309 GLY A CA 1
ATOM 2433 C C . GLY A 1 309 ? -3.524 10.339 -11.881 1.00 94.00 309 GLY A C 1
ATOM 2434 O O . GLY A 1 309 ? -4.618 9.855 -12.190 1.00 94.00 309 GLY A O 1
ATOM 2435 N N . SER A 1 310 ? -2.372 9.677 -12.047 1.00 94.75 310 SER A N 1
ATOM 2436 C CA . SER A 1 310 ? -2.329 8.242 -12.353 1.00 94.75 310 SER A CA 1
ATOM 2437 C C . SER A 1 310 ? -3.089 7.450 -11.283 1.00 94.75 310 SER A C 1
ATOM 2439 O O . SER A 1 310 ? -3.182 7.856 -10.120 1.00 94.75 310 SER A O 1
ATOM 2441 N N . TRP A 1 311 ? -3.678 6.315 -11.650 1.00 95.88 311 TRP A N 1
ATOM 2442 C CA . TRP A 1 311 ? -4.535 5.586 -10.720 1.00 95.88 311 TRP A CA 1
ATOM 2443 C C . TRP A 1 311 ? -4.617 4.094 -11.013 1.00 95.88 311 TRP A C 1
ATOM 2445 O O . TRP A 1 311 ? -4.530 3.651 -12.157 1.00 95.88 311 TRP A O 1
ATOM 2455 N N . LEU A 1 312 ? -4.855 3.328 -9.951 1.00 92.44 312 LEU A N 1
ATOM 2456 C CA . LEU A 1 312 ? -5.209 1.916 -10.001 1.00 92.44 312 LEU A CA 1
ATOM 2457 C C . LEU A 1 312 ? -6.419 1.672 -9.105 1.00 92.44 312 LEU A C 1
ATOM 2459 O O . LEU A 1 312 ? -6.485 2.162 -7.983 1.00 92.44 312 LEU A O 1
ATOM 2463 N N . GLU A 1 313 ? -7.373 0.900 -9.590 1.00 94.31 313 GLU A N 1
ATOM 2464 C CA . GLU A 1 313 ? -8.531 0.441 -8.840 1.00 94.31 313 GLU A CA 1
ATOM 2465 C C . GLU A 1 313 ? -8.427 -1.065 -8.624 1.00 94.31 313 GLU A C 1
ATOM 2467 O O . GLU A 1 313 ? -8.165 -1.828 -9.556 1.00 94.31 313 GLU A O 1
ATOM 2472 N N . PHE A 1 314 ? -8.623 -1.470 -7.374 1.00 90.00 314 PHE A N 1
ATOM 2473 C CA . PHE A 1 314 ? -8.549 -2.846 -6.911 1.00 90.00 314 PHE A CA 1
ATOM 2474 C C . PHE A 1 314 ? -9.945 -3.304 -6.518 1.00 90.00 314 PHE A C 1
ATOM 2476 O O . PHE A 1 314 ? -10.576 -2.691 -5.651 1.00 90.00 314 PHE A O 1
ATOM 2483 N N . LYS A 1 315 ? -10.409 -4.387 -7.140 1.00 91.94 315 LYS A N 1
ATOM 2484 C CA . LYS A 1 315 ? -11.741 -4.941 -6.916 1.00 91.94 315 LYS A CA 1
ATOM 2485 C C . LYS A 1 315 ? -11.710 -6.437 -6.657 1.00 91.94 315 LYS A C 1
ATOM 2487 O O . LYS A 1 315 ? -10.931 -7.159 -7.273 1.00 91.94 315 LYS A O 1
ATOM 2492 N N . GLY A 1 316 ? -12.597 -6.906 -5.786 1.00 89.44 316 GLY A N 1
ATOM 2493 C CA . GLY A 1 316 ? -12.757 -8.325 -5.474 1.00 89.44 316 GLY A CA 1
ATOM 2494 C C . GLY A 1 316 ? -11.754 -8.841 -4.441 1.00 89.44 316 GLY A C 1
ATOM 2495 O O . GLY A 1 316 ? -11.011 -8.080 -3.820 1.00 89.44 316 GLY A O 1
ATOM 2496 N N . SER A 1 317 ? -11.726 -10.160 -4.251 1.00 87.69 317 SER A N 1
ATOM 2497 C CA . SER A 1 317 ? -10.888 -10.830 -3.251 1.00 87.69 317 SER A CA 1
ATOM 2498 C C . SER A 1 317 ? -9.951 -11.837 -3.908 1.00 87.69 317 SER A C 1
ATOM 2500 O O . SER A 1 317 ? -10.337 -12.579 -4.809 1.00 87.69 317 SER A O 1
ATOM 2502 N N . VAL A 1 318 ? -8.701 -11.891 -3.442 1.00 80.81 318 VAL A N 1
ATOM 2503 C CA . VAL A 1 318 ? -7.736 -12.887 -3.929 1.00 80.81 318 VAL A CA 1
ATOM 2504 C C . VAL A 1 318 ? -8.137 -14.280 -3.444 1.00 80.81 318 VAL A C 1
ATOM 2506 O O . VAL A 1 318 ? -8.139 -15.226 -4.226 1.00 80.81 318 VAL A O 1
ATOM 2509 N N . ALA A 1 319 ? -8.524 -14.406 -2.171 1.00 75.94 319 ALA A N 1
ATOM 2510 C CA . ALA A 1 319 ? -8.883 -15.682 -1.560 1.00 75.94 319 ALA A CA 1
ATOM 2511 C C . ALA A 1 319 ? -10.199 -16.267 -2.098 1.00 75.94 319 ALA A C 1
ATOM 2513 O O . ALA A 1 319 ? -10.319 -17.486 -2.198 1.00 75.94 319 ALA A O 1
ATOM 2514 N N . GLN A 1 320 ? -11.178 -15.420 -2.436 1.00 82.50 320 GLN A N 1
ATOM 2515 C CA . GLN A 1 320 ? -12.466 -15.866 -2.995 1.00 82.50 320 GLN A CA 1
ATOM 2516 C C . GLN A 1 320 ? -12.464 -15.948 -4.529 1.00 82.50 320 GLN A C 1
ATOM 2518 O O . GLN A 1 320 ? -13.416 -16.454 -5.119 1.00 82.50 320 GLN A O 1
ATOM 2523 N N . GLY A 1 321 ? -11.397 -15.473 -5.179 1.00 75.50 321 GLY A N 1
ATOM 2524 C CA . GLY A 1 321 ? -11.354 -15.293 -6.625 1.00 75.50 321 GLY A CA 1
ATOM 2525 C C . GLY A 1 321 ? -12.091 -14.030 -7.087 1.00 75.50 321 GLY A C 1
ATOM 2526 O O . GLY A 1 321 ? -12.787 -13.356 -6.330 1.00 75.50 321 GLY A O 1
ATOM 2527 N N . GLY A 1 322 ? -11.900 -13.677 -8.360 1.00 79.19 322 GLY A N 1
ATOM 2528 C CA . GLY A 1 322 ? -12.484 -12.464 -8.944 1.00 79.19 322 GLY A CA 1
ATOM 2529 C C . GLY A 1 322 ? -11.728 -11.173 -8.616 1.00 79.19 322 GLY A C 1
ATOM 2530 O O . GLY A 1 322 ? -12.213 -10.092 -8.949 1.00 79.19 322 GLY A O 1
ATOM 2531 N N . PHE A 1 323 ? -10.546 -11.266 -7.996 1.00 83.81 323 PHE A N 1
ATOM 2532 C CA . PHE A 1 323 ? -9.654 -10.122 -7.847 1.00 83.81 323 PHE A CA 1
ATOM 2533 C C . PHE A 1 323 ? -9.233 -9.584 -9.215 1.00 83.81 323 PHE A C 1
ATOM 2535 O O . PHE A 1 323 ? -8.673 -10.319 -10.030 1.00 83.81 323 PHE A O 1
ATOM 2542 N N . HIS A 1 324 ? -9.478 -8.300 -9.442 1.00 83.88 324 HIS A N 1
ATOM 2543 C CA . HIS A 1 324 ? -9.087 -7.607 -10.654 1.00 83.88 324 HIS A CA 1
ATOM 2544 C C . HIS A 1 324 ? -8.567 -6.206 -10.344 1.00 83.88 324 HIS A C 1
ATOM 2546 O O . HIS A 1 324 ? -8.997 -5.521 -9.416 1.00 83.88 324 HIS A O 1
ATOM 2552 N N . ILE A 1 325 ? -7.605 -5.805 -11.158 1.00 86.44 325 ILE A N 1
ATOM 2553 C CA . ILE A 1 325 ? -6.991 -4.490 -11.200 1.00 86.44 325 ILE A CA 1
ATOM 2554 C C . ILE A 1 325 ? -7.389 -3.829 -12.515 1.00 86.44 325 ILE A C 1
ATOM 2556 O O . ILE A 1 325 ? -7.341 -4.470 -13.577 1.00 86.44 325 ILE A O 1
ATOM 2560 N N . GLN A 1 326 ? -7.730 -2.547 -12.440 1.00 91.38 326 GLN A N 1
ATOM 2561 C CA . GLN A 1 326 ? -7.857 -1.688 -13.608 1.00 91.38 326 GLN A CA 1
ATOM 2562 C C . GLN A 1 326 ? -7.259 -0.304 -13.368 1.00 91.38 326 GLN A C 1
ATOM 2564 O O . GLN A 1 326 ? -7.201 0.152 -12.231 1.00 91.38 326 GLN A O 1
ATOM 2569 N N . GLY A 1 327 ? -6.823 0.368 -14.426 1.00 93.62 327 GLY A N 1
ATOM 2570 C CA . GLY A 1 327 ? -6.315 1.734 -14.349 1.00 93.62 327 GLY A CA 1
ATOM 2571 C C . GLY A 1 327 ? -5.122 1.976 -15.255 1.00 93.62 327 GLY A C 1
ATOM 2572 O O . GLY A 1 327 ? -4.803 1.159 -16.123 1.00 93.62 327 GLY A O 1
ATOM 2573 N N . SER A 1 328 ? -4.474 3.115 -15.045 1.00 93.69 328 SER A N 1
ATOM 2574 C CA . SER A 1 328 ? -3.342 3.564 -15.844 1.00 93.69 328 SER A CA 1
ATOM 2575 C C . SER A 1 328 ? -2.297 4.254 -14.976 1.00 93.69 328 SER A C 1
ATOM 2577 O O . SER A 1 328 ? -2.627 5.121 -14.163 1.00 93.69 328 SER A O 1
ATOM 2579 N N . LEU A 1 329 ? -1.037 3.890 -15.187 1.00 91.69 329 LEU A N 1
ATOM 2580 C CA . LEU A 1 329 ? 0.124 4.573 -14.629 1.00 91.69 329 LEU A CA 1
ATOM 2581 C C . LEU A 1 329 ? 0.965 5.126 -15.773 1.00 91.69 329 LEU A C 1
ATOM 2583 O O . LEU A 1 329 ? 1.202 4.413 -16.747 1.00 91.69 329 LEU A O 1
ATOM 2587 N N . GLN A 1 330 ? 1.437 6.358 -15.629 1.00 93.75 330 GLN A N 1
ATOM 2588 C CA . GLN A 1 330 ? 2.331 6.998 -16.587 1.00 93.75 330 GLN A CA 1
ATOM 2589 C C . GLN A 1 330 ? 3.463 7.716 -15.855 1.00 93.75 330 GLN A C 1
ATOM 2591 O O . GLN A 1 330 ? 3.347 8.049 -14.673 1.00 93.75 330 GLN A O 1
ATOM 2596 N N . SER A 1 331 ? 4.580 7.876 -16.546 1.00 92.94 331 SER A N 1
ATOM 2597 C CA . SER A 1 331 ? 5.756 8.577 -16.066 1.00 92.94 331 SER A CA 1
ATOM 2598 C C . SER A 1 331 ? 6.455 9.249 -17.238 1.00 92.94 331 SER A C 1
ATOM 2600 O O . SER A 1 331 ? 6.753 8.589 -18.234 1.00 92.94 331 SER A O 1
ATOM 2602 N N . HIS A 1 332 ? 6.751 10.537 -17.091 1.00 93.81 332 HIS A N 1
ATOM 2603 C CA . HIS A 1 332 ? 7.581 11.310 -18.028 1.00 93.81 332 HIS A CA 1
ATOM 2604 C C . HIS A 1 332 ? 8.935 11.708 -17.424 1.00 93.81 332 HIS A C 1
ATOM 2606 O O . HIS A 1 332 ? 9.627 12.580 -17.940 1.00 93.81 332 HIS A O 1
ATOM 2612 N N . GLN A 1 333 ? 9.276 11.142 -16.266 1.00 87.94 333 GLN A N 1
ATOM 2613 C CA . GLN A 1 333 ? 10.465 11.496 -15.503 1.00 87.94 333 GLN A CA 1
ATOM 2614 C C . GLN A 1 333 ? 11.005 10.265 -14.789 1.00 87.94 333 GLN A C 1
ATOM 2616 O O . GLN A 1 333 ? 10.265 9.537 -14.128 1.00 87.94 333 GLN A O 1
ATOM 2621 N N . GLY A 1 334 ? 12.311 10.060 -14.863 1.00 86.25 334 GLY A N 1
ATOM 2622 C CA . GLY A 1 334 ? 12.970 8.925 -14.240 1.00 86.25 334 GLY A CA 1
ATOM 2623 C C . GLY A 1 334 ? 14.083 8.390 -15.116 1.00 86.25 334 GLY A C 1
ATOM 2624 O O . GLY A 1 334 ? 14.301 8.875 -16.223 1.00 86.25 334 GLY A O 1
ATOM 2625 N N . ASN A 1 335 ? 14.756 7.362 -14.623 1.00 83.06 335 ASN A N 1
ATOM 2626 C CA . ASN A 1 335 ? 15.874 6.736 -15.300 1.00 83.06 335 ASN A CA 1
ATOM 2627 C C . ASN A 1 335 ? 15.685 5.221 -15.346 1.00 83.06 335 ASN A C 1
ATOM 2629 O O . ASN A 1 335 ? 15.125 4.591 -14.444 1.00 83.06 335 ASN A O 1
ATOM 2633 N N . LEU A 1 336 ? 16.213 4.608 -16.396 1.00 83.50 336 LEU A N 1
ATOM 2634 C CA . LEU A 1 336 ? 16.371 3.165 -16.477 1.00 83.50 336 LEU A CA 1
ATOM 2635 C C . LEU A 1 336 ? 17.792 2.819 -16.894 1.00 83.50 336 LEU A C 1
ATOM 2637 O O . LEU A 1 336 ? 18.438 3.541 -17.645 1.00 83.50 336 LEU A O 1
ATOM 2641 N N . THR A 1 337 ? 18.281 1.680 -16.424 1.00 73.31 337 THR A N 1
ATOM 2642 C CA . THR A 1 337 ? 19.585 1.154 -16.826 1.00 73.31 337 THR A CA 1
ATOM 2643 C C . THR A 1 337 ? 19.391 -0.006 -17.786 1.00 73.31 337 THR A C 1
ATOM 2645 O O . THR A 1 337 ? 18.895 -1.062 -17.384 1.00 73.31 337 THR A O 1
ATOM 2648 N N . TYR A 1 338 ? 19.827 0.169 -19.030 1.00 74.06 338 TYR A N 1
ATOM 2649 C CA . TYR A 1 338 ? 19.808 -0.841 -20.083 1.00 74.06 338 TYR A CA 1
ATOM 2650 C C . TYR A 1 338 ? 21.220 -1.045 -20.612 1.00 74.06 338 TYR A C 1
ATOM 2652 O O . TYR A 1 338 ? 21.885 -0.075 -20.961 1.00 74.06 338 TYR A O 1
ATOM 2660 N N . LEU A 1 339 ? 21.694 -2.296 -20.650 1.00 69.44 339 LEU A N 1
ATOM 2661 C CA . LEU A 1 339 ? 23.079 -2.600 -21.034 1.00 69.44 339 LEU A CA 1
ATOM 2662 C C . LEU A 1 339 ? 24.073 -1.692 -20.281 1.00 69.44 339 LEU A C 1
ATOM 2664 O O . LEU A 1 339 ? 24.885 -1.012 -20.894 1.00 69.44 339 LEU A O 1
ATOM 2668 N N . ASN A 1 340 ? 23.980 -1.623 -18.949 1.00 62.75 340 ASN A N 1
ATOM 2669 C CA . ASN A 1 340 ? 24.841 -0.786 -18.092 1.00 62.75 340 ASN A CA 1
ATOM 2670 C C . ASN A 1 340 ? 24.936 0.709 -18.471 1.00 62.75 340 ASN A C 1
ATOM 2672 O O . ASN A 1 340 ? 25.763 1.416 -17.897 1.00 62.75 340 ASN A O 1
ATOM 2676 N N . THR A 1 341 ? 24.092 1.188 -19.382 1.00 70.00 341 THR A N 1
ATOM 2677 C CA . THR A 1 341 ? 23.957 2.592 -19.739 1.00 70.00 341 THR A CA 1
ATOM 2678 C C . THR A 1 341 ? 22.666 3.118 -19.137 1.00 70.00 341 THR A C 1
ATOM 2680 O O . THR A 1 341 ? 21.632 2.445 -19.155 1.00 70.00 341 THR A O 1
ATOM 2683 N N . GLU A 1 342 ? 22.740 4.314 -18.572 1.00 75.81 342 GLU A N 1
ATOM 2684 C CA . GLU A 1 342 ? 21.585 5.021 -18.044 1.00 75.81 342 GLU A CA 1
ATOM 2685 C C . GLU A 1 342 ? 20.870 5.766 -19.174 1.00 75.81 342 GLU A C 1
ATOM 2687 O O . GLU A 1 342 ? 21.499 6.463 -19.974 1.00 75.81 342 GLU A O 1
ATOM 2692 N N . PHE A 1 343 ? 19.557 5.579 -19.238 1.00 87.44 343 PHE A N 1
ATOM 2693 C CA . PHE A 1 343 ? 18.654 6.275 -20.139 1.00 87.44 343 PHE A CA 1
ATOM 2694 C C . PHE A 1 343 ? 17.662 7.087 -19.307 1.00 87.44 343 PHE A C 1
ATOM 2696 O O . PHE A 1 343 ? 17.038 6.548 -18.390 1.00 87.44 343 PHE A O 1
ATOM 2703 N N . GLU A 1 344 ? 17.500 8.354 -19.666 1.00 91.69 344 GLU A N 1
ATOM 2704 C CA . GLU A 1 344 ? 16.470 9.255 -19.159 1.00 91.69 344 GLU A CA 1
ATOM 2705 C C . GLU A 1 344 ? 15.137 8.920 -19.835 1.00 91.69 344 GLU A C 1
ATOM 2707 O O . GLU A 1 344 ? 15.052 8.804 -21.059 1.00 91.69 344 GLU A O 1
ATOM 2712 N N . VAL A 1 345 ? 14.092 8.726 -19.040 1.00 91.56 345 VAL A N 1
ATOM 2713 C CA . VAL A 1 345 ? 12.751 8.392 -19.523 1.00 91.56 345 VAL A CA 1
ATOM 2714 C C . VAL A 1 345 ? 12.144 9.589 -20.244 1.00 91.56 345 VAL A C 1
ATOM 2716 O O . VAL A 1 345 ? 12.063 10.675 -19.683 1.00 91.56 345 VAL A O 1
ATOM 2719 N N . GLU A 1 346 ? 11.669 9.371 -21.470 1.00 93.88 346 GLU A N 1
ATOM 2720 C CA . GLU A 1 346 ? 10.819 10.345 -22.163 1.00 93.88 346 GLU A CA 1
ATOM 2721 C C . GLU A 1 346 ? 9.351 10.091 -21.819 1.00 93.88 346 GLU A C 1
ATOM 2723 O O . GLU A 1 346 ? 8.609 11.005 -21.468 1.00 93.88 346 GLU A O 1
ATOM 2728 N N . GLU A 1 347 ? 8.946 8.823 -21.887 1.00 94.94 347 GLU A N 1
ATOM 2729 C CA . GLU A 1 347 ? 7.616 8.374 -21.508 1.00 94.94 347 GLU A CA 1
ATOM 2730 C C . GLU A 1 347 ? 7.658 6.880 -21.190 1.00 94.94 347 GLU A C 1
ATOM 2732 O O . GLU A 1 347 ? 8.203 6.089 -21.956 1.00 94.94 347 GLU A O 1
ATOM 2737 N N . ILE A 1 348 ? 7.039 6.459 -20.093 1.00 93.00 348 ILE A N 1
ATOM 2738 C CA . ILE A 1 348 ? 6.702 5.060 -19.828 1.00 93.00 348 ILE A CA 1
ATOM 2739 C C . ILE A 1 348 ? 5.271 5.009 -19.320 1.00 93.00 348 ILE A C 1
ATOM 2741 O O . ILE A 1 348 ? 4.896 5.760 -18.421 1.00 93.00 348 ILE A O 1
ATOM 2745 N N . GLY A 1 349 ? 4.484 4.074 -19.848 1.00 90.88 349 GLY A N 1
ATOM 2746 C CA . GLY A 1 349 ? 3.110 3.897 -19.414 1.00 90.88 349 GLY A CA 1
ATOM 2747 C C . GLY A 1 349 ? 2.652 2.449 -19.353 1.00 90.88 349 GLY A C 1
ATOM 2748 O O . GLY A 1 349 ? 3.181 1.549 -20.010 1.00 90.88 349 GLY A O 1
ATOM 2749 N N . LEU A 1 350 ? 1.654 2.244 -18.502 1.00 88.19 350 LEU A N 1
ATOM 2750 C CA . LEU A 1 350 ? 1.008 0.979 -18.205 1.00 88.19 350 LEU A CA 1
ATOM 2751 C C . LEU A 1 350 ? -0.499 1.210 -18.159 1.00 88.19 350 LEU A C 1
ATOM 2753 O O . LEU A 1 350 ? -0.980 2.019 -17.374 1.00 88.19 350 LEU A O 1
ATOM 2757 N N . GLU A 1 351 ? -1.247 0.427 -18.921 1.00 91.69 351 GLU A N 1
ATOM 2758 C CA . GLU A 1 351 ? -2.697 0.309 -18.813 1.00 91.69 351 GLU A CA 1
ATOM 2759 C C . GLU A 1 351 ? -3.061 -1.121 -18.450 1.00 91.69 351 GLU A C 1
ATOM 2761 O O . GLU A 1 351 ? -2.641 -2.079 -19.100 1.00 91.69 351 GLU A O 1
ATOM 2766 N N . VAL A 1 352 ? -3.870 -1.273 -17.412 1.00 86.56 352 VAL A N 1
ATOM 2767 C CA . VAL A 1 352 ? -4.295 -2.575 -16.914 1.00 86.56 352 VAL A CA 1
ATOM 2768 C C . VAL A 1 352 ? -5.813 -2.645 -16.885 1.00 86.56 352 VAL A C 1
ATOM 2770 O O . VAL A 1 352 ? -6.489 -1.706 -16.470 1.00 86.56 352 VAL A O 1
ATOM 2773 N N . ASN A 1 353 ? -6.354 -3.775 -17.331 1.00 88.69 353 ASN A N 1
ATOM 2774 C CA . ASN A 1 353 ? -7.744 -4.157 -17.123 1.00 88.69 353 ASN A CA 1
ATOM 2775 C C . ASN A 1 353 ? -7.833 -5.686 -17.101 1.00 88.69 353 ASN A C 1
ATOM 2777 O O . ASN A 1 353 ? -8.162 -6.324 -18.097 1.00 88.69 353 ASN A O 1
ATOM 2781 N N . THR A 1 354 ? -7.538 -6.260 -15.937 1.00 79.69 354 THR A N 1
ATOM 2782 C CA . THR A 1 354 ? -7.484 -7.723 -15.744 1.00 79.69 354 THR A CA 1
ATOM 2783 C C . THR A 1 354 ? -8.831 -8.435 -15.861 1.00 79.69 354 THR A C 1
ATOM 2785 O O . THR A 1 354 ? -8.851 -9.657 -15.971 1.00 79.69 354 THR A O 1
ATOM 2788 N N . GLN A 1 355 ? -9.948 -7.700 -15.875 1.00 76.69 355 GLN A N 1
ATOM 2789 C CA . GLN A 1 355 ? -11.270 -8.280 -16.112 1.00 76.69 355 GLN A CA 1
ATOM 2790 C C . GLN A 1 355 ? -11.456 -8.670 -17.584 1.00 76.69 355 GLN A C 1
ATOM 2792 O O . GLN A 1 355 ? -12.058 -9.700 -17.877 1.00 76.69 355 GLN A O 1
ATOM 2797 N N . ASN A 1 356 ? -10.922 -7.856 -18.497 1.00 73.69 356 ASN A N 1
ATOM 2798 C CA . ASN A 1 356 ? -11.001 -8.089 -19.938 1.00 73.69 356 ASN A CA 1
ATOM 2799 C C . ASN A 1 356 ? -9.751 -8.793 -20.482 1.00 73.69 356 ASN A C 1
ATOM 2801 O O . ASN A 1 356 ? -9.844 -9.580 -21.423 1.00 73.69 356 ASN A O 1
ATOM 2805 N N . ASP A 1 357 ? -8.581 -8.495 -19.912 1.00 70.44 357 ASP A N 1
ATOM 2806 C CA . ASP A 1 357 ? -7.292 -8.968 -20.403 1.00 70.44 357 ASP A CA 1
ATOM 2807 C C . ASP A 1 357 ? -6.300 -9.194 -19.254 1.00 70.44 357 ASP A C 1
ATOM 2809 O O . ASP A 1 357 ? -5.927 -8.240 -18.566 1.00 70.44 357 ASP A O 1
ATOM 2813 N N . PRO A 1 358 ? -5.821 -10.431 -19.032 1.00 68.56 358 PRO A N 1
ATOM 2814 C CA . PRO A 1 358 ? -4.902 -10.716 -17.936 1.00 68.56 358 PRO A CA 1
ATOM 2815 C C . PRO A 1 358 ? -3.542 -10.018 -18.080 1.00 68.56 358 PRO A C 1
ATOM 2817 O O . PRO A 1 358 ? -2.840 -9.875 -17.078 1.00 68.56 358 PRO A O 1
ATOM 2820 N N . MET A 1 359 ? -3.145 -9.610 -19.293 1.00 74.06 359 MET A N 1
ATOM 2821 C CA . MET A 1 359 ? -1.862 -8.946 -19.539 1.00 74.06 359 MET A CA 1
ATOM 2822 C C . MET A 1 359 ? -2.060 -7.447 -19.779 1.00 74.06 359 MET A C 1
ATOM 2824 O O . MET A 1 359 ? -2.859 -7.069 -20.634 1.00 74.06 359 MET A O 1
ATOM 2828 N N . PRO A 1 360 ? -1.319 -6.574 -19.077 1.00 79.19 360 PRO A N 1
ATOM 2829 C CA . PRO A 1 360 ? -1.465 -5.143 -19.273 1.00 79.19 360 PRO A CA 1
ATOM 2830 C C . PRO A 1 360 ? -0.848 -4.682 -20.599 1.00 79.19 360 PRO A C 1
ATOM 2832 O O . PRO A 1 360 ? 0.047 -5.327 -21.154 1.00 79.19 360 PRO A O 1
ATOM 2835 N N . LEU A 1 361 ? -1.307 -3.533 -21.085 1.00 83.38 361 LEU A N 1
ATOM 2836 C CA . LEU A 1 361 ? -0.705 -2.809 -22.197 1.00 83.38 361 LEU A CA 1
ATOM 2837 C C . LEU A 1 361 ? 0.410 -1.913 -21.668 1.00 83.38 361 LEU A C 1
ATOM 2839 O O . LEU A 1 361 ? 0.218 -1.195 -20.692 1.00 83.38 361 LEU A O 1
ATOM 2843 N N . VAL A 1 362 ? 1.562 -1.941 -22.324 1.00 86.69 362 VAL A N 1
ATOM 2844 C CA . VAL A 1 362 ? 2.733 -1.147 -21.954 1.00 86.69 362 VAL A CA 1
ATOM 2845 C C . VAL A 1 362 ? 3.318 -0.483 -23.188 1.00 86.69 362 VAL A C 1
ATOM 2847 O O . VAL A 1 362 ? 3.246 -1.013 -24.301 1.00 86.69 362 VAL A O 1
ATOM 2850 N N . TRP A 1 363 ? 3.875 0.696 -22.967 1.00 90.31 363 TRP A N 1
ATOM 2851 C CA . TRP A 1 363 ? 4.612 1.477 -23.945 1.00 90.31 363 TRP A CA 1
ATOM 2852 C C . TRP A 1 363 ? 5.721 2.248 -23.236 1.00 90.31 363 TRP A C 1
ATOM 2854 O O . TRP A 1 363 ? 5.704 2.406 -22.012 1.00 90.31 363 TRP A O 1
ATOM 2864 N N . GLY A 1 364 ? 6.694 2.708 -24.013 1.00 91.38 364 GLY A N 1
ATOM 2865 C CA . GLY A 1 364 ? 7.647 3.677 -23.511 1.00 91.38 364 GLY A CA 1
ATOM 2866 C C . GLY A 1 364 ? 8.885 3.866 -24.371 1.00 91.38 364 GLY A C 1
ATOM 2867 O O . GLY A 1 364 ? 9.255 3.001 -25.175 1.00 91.38 364 GLY A O 1
ATOM 2868 N N . SER A 1 365 ? 9.529 5.005 -24.152 1.00 93.31 365 SER A N 1
ATOM 2869 C CA . SER A 1 365 ? 10.826 5.378 -24.690 1.00 93.31 365 SER A CA 1
ATOM 2870 C C . SER A 1 365 ? 11.687 6.057 -23.629 1.00 93.31 365 SER A C 1
ATOM 2872 O O . SER A 1 365 ? 11.210 6.703 -22.694 1.00 93.31 365 SER A O 1
ATOM 2874 N N . ALA A 1 366 ? 12.992 5.883 -23.778 1.00 93.19 366 ALA A N 1
ATOM 2875 C CA . ALA A 1 366 ? 14.002 6.552 -22.979 1.00 93.19 366 ALA A CA 1
ATOM 2876 C C . ALA A 1 366 ? 15.195 6.892 -23.875 1.00 93.19 366 ALA A C 1
ATOM 2878 O O . ALA A 1 366 ? 15.410 6.226 -24.890 1.00 93.19 366 ALA A O 1
ATOM 2879 N N . LYS A 1 367 ? 15.985 7.899 -23.515 1.00 94.06 367 LYS A N 1
ATOM 2880 C CA . LYS A 1 367 ? 17.118 8.374 -24.312 1.00 94.06 367 LYS A CA 1
ATOM 2881 C C . LYS A 1 367 ? 18.383 8.532 -23.482 1.00 94.06 367 LYS A C 1
ATOM 2883 O O . LYS A 1 367 ? 18.335 8.722 -22.275 1.00 94.06 367 LYS A O 1
ATOM 2888 N N . THR A 1 368 ? 19.526 8.477 -24.140 1.00 90.25 368 THR A N 1
ATOM 2889 C CA . THR A 1 368 ? 20.825 8.813 -23.559 1.00 90.25 368 THR A CA 1
ATOM 2890 C C . THR A 1 368 ? 21.645 9.560 -24.599 1.00 90.25 368 THR A C 1
ATOM 2892 O O . THR A 1 368 ? 21.531 9.270 -25.791 1.00 90.25 368 THR A O 1
ATOM 2895 N N . THR A 1 369 ? 22.458 10.519 -24.172 1.00 88.19 369 THR A N 1
ATOM 2896 C CA . THR A 1 369 ? 23.288 11.316 -25.080 1.00 88.19 369 THR A CA 1
ATOM 2897 C C . THR A 1 369 ? 24.745 10.899 -24.932 1.00 88.19 369 THR A C 1
ATOM 2899 O O . THR A 1 369 ? 25.326 10.981 -23.850 1.00 88.19 369 THR A O 1
ATOM 2902 N N . VAL A 1 370 ? 25.346 10.461 -26.036 1.00 83.44 370 VAL A N 1
ATOM 2903 C CA . VAL A 1 370 ? 26.759 10.083 -26.123 1.00 83.44 370 VAL A CA 1
ATOM 2904 C C . VAL A 1 370 ? 27.518 11.150 -26.900 1.00 83.44 370 VAL A C 1
ATOM 2906 O O . VAL A 1 370 ? 27.053 11.625 -27.934 1.00 83.44 370 VAL A O 1
ATOM 2909 N N . TYR A 1 371 ? 28.712 11.501 -26.430 1.00 77.19 371 TYR A N 1
ATOM 2910 C CA . TYR A 1 371 ? 29.595 12.449 -27.104 1.00 77.19 371 TYR A CA 1
ATOM 2911 C C . TYR A 1 371 ? 30.721 11.706 -27.820 1.00 77.19 371 TYR A C 1
ATOM 2913 O O . TYR A 1 371 ? 31.354 10.822 -27.252 1.00 77.19 371 TYR A O 1
ATOM 2921 N N . SER A 1 372 ? 30.973 12.062 -29.078 1.00 70.31 372 SER A N 1
ATOM 2922 C CA . SER A 1 372 ? 32.113 11.535 -29.832 1.00 70.31 372 SER A CA 1
ATOM 2923 C C . SER A 1 372 ? 33.427 12.126 -29.313 1.00 70.31 372 SER A C 1
ATOM 2925 O O . SER A 1 372 ? 33.620 13.338 -29.384 1.00 70.31 372 SER A O 1
ATOM 2927 N N . ASP A 1 373 ? 34.365 11.273 -28.890 1.00 64.38 373 ASP A N 1
ATOM 2928 C CA . ASP A 1 373 ? 35.687 11.691 -28.387 1.00 64.38 373 ASP A CA 1
ATOM 2929 C C . ASP A 1 373 ? 36.516 12.488 -29.411 1.00 64.38 373 ASP A C 1
ATOM 2931 O O . ASP A 1 373 ? 37.373 13.290 -29.045 1.00 64.38 373 ASP A O 1
ATOM 2935 N N . THR A 1 374 ? 36.275 12.274 -30.708 1.00 62.56 374 THR A N 1
ATOM 2936 C CA . THR A 1 374 ? 37.042 12.888 -31.802 1.00 62.56 374 THR A CA 1
ATOM 2937 C C . THR A 1 374 ? 36.412 14.156 -32.362 1.00 62.56 374 THR A C 1
ATOM 2939 O O . THR A 1 374 ? 37.136 15.031 -32.828 1.00 62.56 374 THR A O 1
ATOM 2942 N N . THR A 1 375 ? 35.082 14.265 -32.350 1.00 66.44 375 THR A N 1
ATOM 2943 C CA . THR A 1 375 ? 34.365 15.392 -32.978 1.00 66.44 375 THR A CA 1
ATOM 2944 C C . THR A 1 375 ? 33.610 16.267 -31.982 1.00 66.44 375 THR A C 1
ATOM 2946 O O . THR A 1 375 ? 33.160 17.347 -32.350 1.00 66.44 375 THR A O 1
ATOM 2949 N N . GLY A 1 376 ? 33.433 15.814 -30.736 1.00 69.19 376 GLY A N 1
ATOM 2950 C CA . GLY A 1 376 ? 32.586 16.474 -29.739 1.00 69.19 376 GLY A CA 1
ATOM 2951 C C . GLY A 1 376 ? 31.087 16.435 -30.062 1.00 69.19 376 GLY A C 1
ATOM 2952 O O . GLY A 1 376 ? 30.290 17.008 -29.324 1.00 69.19 376 GLY A O 1
ATOM 2953 N N . THR A 1 377 ? 30.685 15.773 -31.151 1.00 79.50 377 THR A N 1
ATOM 2954 C CA . THR A 1 377 ? 29.287 15.711 -31.596 1.00 79.50 377 THR A CA 1
ATOM 2955 C C . THR A 1 377 ? 28.448 14.907 -30.607 1.00 79.50 377 THR A C 1
ATOM 2957 O O . THR A 1 377 ? 28.801 13.770 -30.282 1.00 79.50 377 THR A O 1
ATOM 2960 N N . ALA A 1 378 ? 27.332 15.485 -30.162 1.00 86.06 378 ALA A N 1
ATOM 2961 C CA . ALA A 1 378 ? 26.327 14.803 -29.354 1.00 86.06 378 ALA A CA 1
ATOM 2962 C C . ALA A 1 378 ? 25.447 13.914 -30.247 1.00 86.06 378 ALA A C 1
ATOM 2964 O O . ALA A 1 378 ? 24.909 14.378 -31.252 1.00 86.06 378 ALA A O 1
ATOM 2965 N N . THR A 1 379 ? 25.310 12.639 -29.892 1.00 88.12 379 THR A N 1
ATOM 2966 C CA . THR A 1 379 ? 24.389 11.686 -30.521 1.00 88.12 379 THR A CA 1
ATOM 2967 C C . THR A 1 379 ? 23.407 11.186 -29.473 1.00 88.12 379 THR A C 1
ATOM 2969 O O . THR A 1 379 ? 23.826 10.669 -28.438 1.00 88.12 379 THR A O 1
ATOM 2972 N N . ASP A 1 380 ? 22.114 11.281 -29.766 1.00 92.25 380 ASP A N 1
ATOM 2973 C CA . ASP A 1 380 ? 21.071 10.732 -28.908 1.00 92.25 380 ASP A CA 1
ATOM 2974 C C . ASP A 1 380 ? 20.778 9.294 -29.323 1.00 92.25 380 ASP A C 1
ATOM 2976 O O . ASP A 1 380 ? 20.511 9.001 -30.491 1.00 92.25 380 ASP A O 1
ATOM 2980 N N . ILE A 1 381 ? 20.815 8.391 -28.353 1.00 91.12 381 ILE A N 1
ATOM 2981 C CA . ILE A 1 381 ? 20.457 6.988 -28.511 1.00 91.12 381 ILE A CA 1
ATOM 2982 C C . ILE A 1 381 ? 19.168 6.755 -27.735 1.00 91.12 381 ILE A C 1
ATOM 2984 O O . ILE A 1 381 ? 19.101 6.995 -26.533 1.00 91.12 381 ILE A O 1
ATOM 2988 N N . PHE A 1 382 ? 18.148 6.255 -28.421 1.00 93.12 382 PHE A N 1
ATOM 2989 C CA . PHE A 1 382 ? 16.835 5.973 -27.854 1.00 93.12 382 PHE A CA 1
ATOM 2990 C C . PHE A 1 382 ? 16.659 4.474 -27.643 1.00 93.12 382 PHE A C 1
ATOM 2992 O O . PHE A 1 382 ? 16.888 3.689 -28.562 1.00 93.12 382 PHE A O 1
ATOM 2999 N N . LEU A 1 383 ? 16.176 4.089 -26.468 1.00 89.56 383 LEU A N 1
ATOM 3000 C CA . LEU A 1 383 ? 15.606 2.781 -26.181 1.00 89.56 383 LEU A CA 1
ATOM 3001 C C . LEU A 1 383 ? 14.087 2.874 -26.321 1.00 89.56 383 LEU A C 1
ATOM 3003 O O . LEU A 1 383 ? 13.448 3.636 -25.600 1.00 89.56 383 LEU A O 1
ATOM 3007 N N . ARG A 1 384 ? 13.498 2.087 -27.224 1.00 90.69 384 ARG A N 1
ATOM 3008 C CA . ARG A 1 384 ? 12.050 2.108 -27.486 1.00 90.69 384 ARG A CA 1
ATOM 3009 C C . ARG A 1 384 ? 11.422 0.738 -27.304 1.00 90.69 384 ARG A C 1
ATOM 3011 O O . ARG A 1 384 ? 11.964 -0.272 -27.760 1.00 90.69 384 ARG A O 1
ATOM 3018 N N . LEU A 1 385 ? 10.242 0.719 -26.693 1.00 86.38 385 LEU A N 1
ATOM 3019 C CA . LEU A 1 385 ? 9.366 -0.444 -26.683 1.00 86.38 385 LEU A CA 1
ATOM 3020 C C . LEU A 1 385 ? 8.488 -0.451 -27.932 1.00 86.38 385 LEU A C 1
ATOM 3022 O O . LEU A 1 385 ? 7.989 0.579 -28.378 1.00 86.38 385 LEU A O 1
ATOM 3026 N N . TYR A 1 386 ? 8.295 -1.629 -28.513 1.00 85.62 386 TYR A N 1
ATOM 3027 C CA . TYR A 1 386 ? 7.347 -1.819 -29.601 1.00 85.62 386 TYR A CA 1
ATOM 3028 C C . TYR A 1 386 ? 6.773 -3.232 -29.599 1.00 85.62 386 TYR A C 1
ATOM 3030 O O . TYR A 1 386 ? 7.359 -4.162 -29.055 1.00 85.62 386 TYR A O 1
ATOM 3038 N N . ALA A 1 387 ? 5.637 -3.413 -30.253 1.00 83.50 387 ALA A N 1
ATOM 3039 C CA . ALA A 1 387 ? 5.060 -4.712 -30.561 1.00 83.50 387 ALA A CA 1
ATOM 3040 C C . ALA A 1 387 ? 4.812 -4.835 -32.066 1.00 83.50 387 ALA A C 1
ATOM 3042 O O . ALA A 1 387 ? 4.776 -3.842 -32.795 1.00 83.50 387 ALA A O 1
ATOM 3043 N N . ILE A 1 388 ? 4.646 -6.069 -32.536 1.00 82.94 388 ILE A N 1
ATOM 3044 C CA . ILE A 1 388 ? 4.264 -6.359 -33.919 1.00 82.94 388 ILE A CA 1
ATOM 3045 C C . ILE A 1 388 ? 2.826 -6.860 -33.908 1.00 82.94 388 ILE A C 1
ATOM 3047 O O . ILE A 1 388 ? 2.507 -7.837 -33.229 1.00 82.94 388 ILE A O 1
ATOM 3051 N N . ASP A 1 389 ? 1.959 -6.202 -34.671 1.00 78.31 389 ASP A N 1
ATOM 3052 C CA . ASP A 1 389 ? 0.597 -6.668 -34.888 1.00 78.31 389 ASP A CA 1
ATOM 3053 C C . ASP A 1 389 ? 0.628 -8.000 -35.649 1.00 78.31 389 ASP A C 1
ATOM 3055 O O . ASP A 1 389 ? 1.089 -8.074 -36.787 1.00 78.31 389 ASP A O 1
ATOM 3059 N N . LYS A 1 390 ? 0.124 -9.066 -35.023 1.00 78.81 390 LYS A N 1
ATOM 3060 C CA . LYS A 1 390 ? 0.133 -10.421 -35.595 1.00 78.81 390 LYS A CA 1
ATOM 3061 C C . LYS A 1 390 ? -0.684 -10.548 -36.886 1.00 78.81 390 LYS A C 1
ATOM 3063 O O . LYS A 1 390 ? -0.439 -11.471 -37.653 1.00 78.81 390 LYS A O 1
ATOM 3068 N N . ARG A 1 391 ? -1.657 -9.660 -37.123 1.00 79.06 391 ARG A N 1
ATOM 3069 C CA . ARG A 1 391 ? -2.543 -9.688 -38.294 1.00 79.06 391 ARG A CA 1
ATOM 3070 C C . ARG A 1 391 ? -1.985 -8.870 -39.453 1.00 79.06 391 ARG A C 1
ATOM 3072 O O . ARG A 1 391 ? -2.119 -9.287 -40.597 1.00 79.06 391 ARG A O 1
ATOM 3079 N N . THR A 1 392 ? -1.409 -7.701 -39.176 1.00 81.31 392 THR A N 1
ATOM 3080 C CA . THR A 1 392 ? -0.923 -6.786 -40.229 1.00 81.31 392 THR A CA 1
ATOM 3081 C C . THR A 1 392 ? 0.589 -6.831 -40.429 1.00 81.31 392 THR A C 1
ATOM 3083 O O . THR A 1 392 ? 1.081 -6.307 -41.422 1.00 81.31 392 THR A O 1
ATOM 3086 N N . GLY A 1 393 ? 1.337 -7.411 -39.487 1.00 80.50 393 GLY A N 1
ATOM 3087 C CA . GLY A 1 393 ? 2.799 -7.367 -39.458 1.00 80.50 393 GLY A CA 1
ATOM 3088 C C . GLY A 1 393 ? 3.371 -5.980 -39.144 1.00 80.50 393 GLY A C 1
ATOM 3089 O O . GLY A 1 393 ? 4.588 -5.813 -39.150 1.00 80.50 393 GLY A O 1
ATOM 3090 N N . GLN A 1 394 ? 2.525 -4.980 -38.872 1.00 85.00 394 GLN A N 1
ATOM 3091 C CA . GLN A 1 394 ? 2.967 -3.608 -38.634 1.00 85.00 394 GLN A CA 1
ATOM 3092 C C . GLN A 1 394 ? 3.437 -3.398 -37.195 1.00 85.00 394 GLN A C 1
ATOM 3094 O O . GLN A 1 394 ? 2.923 -3.999 -36.248 1.00 85.00 394 GLN A O 1
ATOM 3099 N N . ARG A 1 395 ? 4.407 -2.494 -37.040 1.00 85.06 395 ARG A N 1
ATOM 3100 C CA . ARG A 1 395 ? 4.923 -2.059 -35.743 1.00 85.06 395 ARG A CA 1
ATOM 3101 C C . ARG A 1 395 ? 3.905 -1.172 -35.026 1.00 85.06 395 ARG A C 1
ATOM 3103 O O . ARG A 1 395 ? 3.286 -0.310 -35.641 1.00 85.06 395 ARG A O 1
ATOM 3110 N N . LYS A 1 396 ? 3.776 -1.365 -33.715 1.00 87.75 396 LYS A N 1
ATOM 3111 C CA . LYS A 1 396 ? 3.008 -0.517 -32.798 1.00 87.75 396 LYS A CA 1
ATOM 3112 C C . LYS A 1 396 ? 3.881 -0.119 -31.617 1.00 87.75 396 LYS A C 1
ATOM 3114 O O . LYS A 1 396 ? 4.647 -0.939 -31.125 1.00 87.75 396 LYS A O 1
ATOM 3119 N N . GLU A 1 397 ? 3.740 1.111 -31.147 1.00 85.31 397 GLU A N 1
ATOM 3120 C CA . GLU A 1 397 ? 4.494 1.645 -29.996 1.00 85.31 397 GLU A CA 1
ATOM 3121 C C . GLU A 1 397 ? 3.943 1.151 -28.650 1.00 85.31 397 GLU A C 1
ATOM 3123 O O . GLU A 1 397 ? 4.631 1.154 -27.634 1.00 85.31 397 GLU A O 1
ATOM 3128 N N . LYS A 1 398 ? 2.709 0.639 -28.662 1.00 88.00 398 LYS A N 1
ATOM 3129 C CA . LYS A 1 398 ? 2.016 0.064 -27.511 1.00 88.00 398 LYS A CA 1
ATOM 3130 C C . LYS A 1 398 ? 1.719 -1.410 -27.752 1.00 88.00 398 LYS A C 1
ATOM 3132 O O . LYS A 1 398 ? 1.248 -1.787 -28.829 1.00 88.00 398 LYS A O 1
ATOM 3137 N N . GLY A 1 399 ? 1.968 -2.245 -26.747 1.00 81.94 399 GLY A N 1
ATOM 3138 C CA . GLY A 1 399 ? 1.806 -3.694 -26.853 1.00 81.94 399 GLY A CA 1
ATOM 3139 C C . GLY A 1 399 ? 1.493 -4.370 -25.527 1.00 81.94 399 GLY A C 1
ATOM 3140 O O . GLY A 1 399 ? 1.647 -3.780 -24.462 1.00 81.94 399 GLY A O 1
ATOM 3141 N N . ARG A 1 400 ? 1.041 -5.625 -25.584 1.00 75.75 400 ARG A N 1
ATOM 3142 C CA . ARG A 1 400 ? 0.760 -6.416 -24.380 1.00 75.75 400 ARG A CA 1
ATOM 3143 C C . ARG A 1 400 ? 2.052 -6.865 -23.709 1.00 75.75 400 ARG A C 1
ATOM 3145 O O . ARG A 1 400 ? 3.019 -7.234 -24.379 1.00 75.75 400 ARG A O 1
ATOM 3152 N N . TRP A 1 401 ? 2.044 -6.902 -22.382 1.00 66.00 401 TR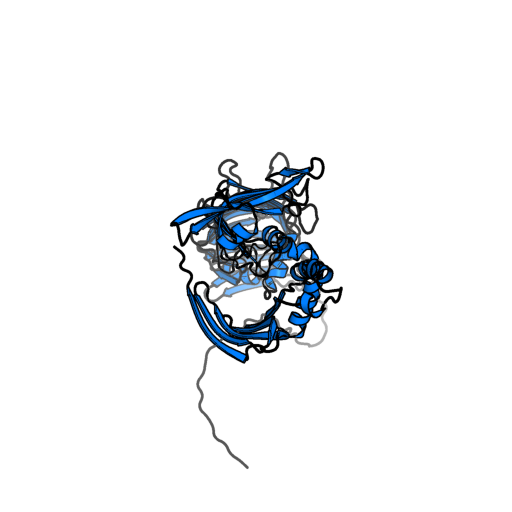P A N 1
ATOM 3153 C CA . TRP A 1 401 ? 3.130 -7.454 -21.581 1.00 66.00 401 TRP A CA 1
ATOM 3154 C C . TRP A 1 401 ? 3.423 -8.901 -22.009 1.00 66.00 401 TRP A C 1
ATOM 3156 O O . TRP A 1 401 ? 2.564 -9.773 -21.914 1.00 66.00 401 TRP A O 1
ATOM 3166 N N . GLY A 1 402 ? 4.628 -9.144 -22.534 1.00 64.50 402 GLY A N 1
ATOM 3167 C CA . GLY A 1 402 ? 5.047 -10.429 -23.116 1.00 64.50 402 GLY A CA 1
ATOM 3168 C C . GLY A 1 402 ? 5.162 -10.448 -24.647 1.00 64.50 402 GLY A C 1
ATOM 3169 O O . GLY A 1 402 ? 5.856 -11.305 -25.184 1.00 64.50 402 GLY A O 1
ATOM 3170 N N . GLU A 1 403 ? 4.553 -9.491 -25.350 1.00 72.69 403 GLU A N 1
ATOM 3171 C CA . GLU A 1 403 ? 4.685 -9.321 -26.811 1.00 72.69 403 GLU A CA 1
ATOM 3172 C C . GLU A 1 403 ? 5.631 -8.174 -27.195 1.00 72.69 403 GLU A C 1
ATOM 3174 O O . GLU A 1 403 ? 5.937 -7.970 -28.372 1.00 72.69 403 GLU A O 1
ATOM 3179 N N . LEU A 1 404 ? 6.084 -7.423 -26.192 1.00 72.00 404 LEU A N 1
ATOM 3180 C CA . LEU A 1 404 ? 6.954 -6.270 -26.357 1.00 72.00 404 LEU A CA 1
ATOM 3181 C C . LEU A 1 404 ? 8.364 -6.699 -26.742 1.00 72.00 404 LEU A C 1
ATOM 3183 O O . LEU A 1 404 ? 8.930 -7.655 -26.210 1.00 72.00 404 LEU A O 1
ATOM 3187 N N . ARG A 1 405 ? 8.938 -5.920 -27.643 1.00 77.62 405 ARG A N 1
ATOM 3188 C CA . ARG A 1 405 ? 10.326 -5.964 -28.066 1.00 77.62 405 ARG A CA 1
ATOM 3189 C C . ARG A 1 405 ? 10.970 -4.628 -27.735 1.00 77.62 405 ARG A C 1
ATOM 3191 O O . ARG A 1 405 ? 10.303 -3.594 -27.719 1.00 77.62 405 ARG A O 1
ATOM 3198 N N . MET A 1 406 ? 12.266 -4.676 -27.472 1.00 77.06 406 MET A N 1
ATOM 3199 C CA . MET A 1 406 ? 13.098 -3.495 -27.277 1.00 77.06 406 MET A CA 1
ATOM 3200 C C . MET A 1 406 ? 13.921 -3.259 -28.538 1.00 77.06 406 MET A C 1
ATOM 3202 O O . MET A 1 406 ? 14.305 -4.210 -29.221 1.00 77.06 406 MET A O 1
ATOM 3206 N N . GLU A 1 407 ? 14.187 -1.999 -28.842 1.00 84.56 407 GLU A N 1
ATOM 3207 C CA . GLU A 1 407 ? 15.107 -1.603 -29.901 1.00 84.56 407 GLU A CA 1
ATOM 3208 C C . GLU A 1 407 ? 15.899 -0.375 -29.468 1.00 84.56 407 GLU A C 1
ATOM 3210 O O . GLU A 1 407 ? 15.362 0.513 -28.801 1.00 84.56 407 GLU A O 1
ATOM 3215 N N . LEU A 1 408 ? 17.167 -0.341 -29.877 1.00 86.62 408 LEU A N 1
ATOM 3216 C CA . LEU A 1 408 ? 17.996 0.851 -29.825 1.00 86.62 408 LEU A CA 1
ATOM 3217 C C . LEU A 1 408 ? 17.984 1.541 -31.190 1.00 86.62 408 LEU A C 1
ATOM 3219 O O . LEU A 1 408 ? 18.244 0.905 -32.210 1.00 86.62 408 LEU A O 1
ATOM 3223 N N . THR A 1 409 ? 17.724 2.843 -31.197 1.00 90.38 409 THR A N 1
ATOM 3224 C CA . THR A 1 409 ? 17.792 3.704 -32.388 1.00 90.38 409 THR A CA 1
ATOM 3225 C C . THR A 1 409 ? 18.673 4.914 -32.103 1.00 90.38 409 THR A C 1
ATOM 3227 O O . THR A 1 409 ? 18.811 5.293 -30.945 1.00 90.38 409 THR A O 1
ATOM 3230 N N . SER A 1 410 ? 19.245 5.536 -33.130 1.00 91.19 410 SER A N 1
ATOM 3231 C CA . SER A 1 410 ? 20.137 6.695 -32.989 1.00 91.19 410 SER A CA 1
ATOM 3232 C C . SER A 1 410 ? 19.611 7.902 -33.762 1.00 91.19 410 SER A C 1
ATOM 3234 O O . SER A 1 410 ? 18.939 7.735 -34.783 1.00 91.19 410 SER A O 1
ATOM 3236 N N . SER A 1 411 ? 19.920 9.109 -33.284 1.00 91.06 411 SER A N 1
ATOM 3237 C CA . SER A 1 411 ? 19.688 10.355 -34.020 1.00 91.06 411 SER A CA 1
ATOM 3238 C C . SER A 1 411 ? 20.715 10.610 -35.130 1.00 91.06 411 SER A C 1
ATOM 3240 O O . SER A 1 411 ? 20.453 11.434 -36.003 1.00 91.06 411 SER A O 1
ATOM 3242 N N . ASP A 1 412 ? 21.854 9.905 -35.137 1.00 86.94 412 ASP A N 1
ATOM 3243 C CA . ASP A 1 412 ? 22.854 9.988 -36.207 1.00 86.94 412 ASP A CA 1
ATOM 3244 C C . ASP A 1 412 ? 22.467 9.058 -37.376 1.00 86.94 412 ASP A C 1
ATOM 3246 O O . ASP A 1 412 ? 22.455 7.834 -37.207 1.00 86.94 412 ASP A O 1
ATOM 3250 N N . PRO A 1 413 ? 22.203 9.592 -38.586 1.00 83.88 413 PRO A N 1
ATOM 3251 C CA . PRO A 1 413 ? 21.843 8.784 -39.754 1.00 83.88 413 PRO A CA 1
ATOM 3252 C C . PRO A 1 413 ? 22.904 7.747 -40.157 1.00 83.88 413 PRO A C 1
ATOM 3254 O O . PRO A 1 413 ? 22.591 6.786 -40.863 1.00 83.88 413 PRO A O 1
ATOM 3257 N N . ASN A 1 414 ? 24.160 7.925 -39.733 1.00 83.38 414 ASN A N 1
ATOM 3258 C CA . ASN A 1 414 ? 25.250 6.999 -40.037 1.00 83.38 414 ASN A CA 1
ATOM 3259 C C . ASN A 1 414 ? 25.227 5.730 -39.169 1.00 83.38 414 ASN A C 1
ATOM 3261 O O . ASN A 1 414 ? 25.877 4.736 -39.526 1.00 83.38 414 ASN A O 1
ATOM 3265 N N . ASP A 1 415 ? 24.460 5.726 -38.075 1.00 83.19 415 ASP A N 1
ATOM 3266 C CA . ASP A 1 415 ? 24.271 4.592 -37.163 1.00 83.19 415 ASP A CA 1
ATOM 3267 C C . ASP A 1 415 ? 23.202 3.620 -37.685 1.00 83.19 415 ASP A C 1
ATOM 3269 O O . ASP A 1 415 ? 22.231 3.270 -37.019 1.00 83.19 415 ASP A O 1
ATOM 3273 N N . ASN A 1 416 ? 23.392 3.151 -38.914 1.00 80.38 416 ASN A N 1
ATOM 3274 C CA . ASN A 1 416 ? 22.446 2.299 -39.635 1.00 80.38 416 ASN A CA 1
ATOM 3275 C C . ASN A 1 416 ? 22.484 0.809 -39.243 1.00 80.38 416 ASN A C 1
ATOM 3277 O O . ASN A 1 416 ? 21.930 -0.030 -39.952 1.00 80.38 416 ASN A O 1
ATOM 3281 N N . SER A 1 417 ? 23.165 0.463 -38.153 1.00 79.38 417 SER A N 1
ATOM 3282 C CA . SER A 1 417 ? 23.361 -0.920 -37.725 1.00 79.38 417 SER A CA 1
ATOM 3283 C C . SER A 1 417 ? 23.449 -1.000 -36.194 1.00 79.38 417 SER A C 1
ATOM 3285 O O . SER A 1 417 ? 24.131 -0.147 -35.609 1.00 79.38 417 SER A O 1
ATOM 3287 N N . PRO A 1 418 ? 22.845 -2.008 -35.535 1.00 73.50 418 PRO A N 1
ATOM 3288 C CA . PRO A 1 418 ? 22.907 -2.180 -34.080 1.00 73.50 418 PRO A CA 1
ATOM 3289 C C . PRO A 1 418 ? 24.330 -2.166 -33.510 1.00 73.50 418 PRO A C 1
ATOM 3291 O O . PRO A 1 418 ? 24.546 -1.699 -32.396 1.00 73.50 418 PRO A O 1
ATOM 3294 N N . GLU A 1 419 ? 25.311 -2.635 -34.280 1.00 71.81 419 GLU A N 1
ATOM 3295 C CA . GLU A 1 419 ? 26.717 -2.711 -33.891 1.00 71.81 419 GLU A CA 1
ATOM 3296 C C . GLU A 1 419 ? 27.324 -1.325 -33.677 1.00 71.81 419 GLU A C 1
ATOM 3298 O O . GLU A 1 419 ? 28.002 -1.093 -32.681 1.00 71.81 419 GLU A O 1
ATOM 3303 N N . LYS A 1 420 ? 27.045 -0.386 -34.585 1.00 80.88 420 LYS A N 1
ATOM 3304 C CA . LYS A 1 420 ? 27.494 1.009 -34.471 1.00 80.88 420 LYS A CA 1
ATOM 3305 C C . LYS A 1 420 ? 26.888 1.691 -33.249 1.00 80.88 420 LYS A C 1
ATOM 3307 O O . LYS A 1 420 ? 27.601 2.375 -32.521 1.00 80.88 420 LYS A O 1
ATOM 3312 N N . ILE A 1 421 ? 25.600 1.450 -32.992 1.00 82.44 421 ILE A N 1
ATOM 3313 C CA . ILE A 1 421 ? 24.906 2.001 -31.822 1.00 82.44 421 ILE A CA 1
ATOM 3314 C C . ILE A 1 421 ? 25.518 1.436 -30.531 1.00 82.44 421 ILE A C 1
ATOM 3316 O O . ILE A 1 421 ? 25.851 2.189 -29.620 1.00 82.44 421 ILE A O 1
ATOM 3320 N N . LEU A 1 422 ? 25.738 0.121 -30.463 1.00 75.81 422 LEU A N 1
ATOM 3321 C CA . LEU A 1 422 ? 26.400 -0.529 -29.328 1.00 75.81 422 LEU A CA 1
ATOM 3322 C C . LEU A 1 422 ? 27.845 -0.049 -29.132 1.00 75.81 422 LEU A C 1
ATOM 3324 O O . LEU A 1 422 ? 28.258 0.184 -27.996 1.00 75.81 422 LEU A O 1
ATOM 3328 N N . ALA A 1 423 ? 28.601 0.143 -30.213 1.00 73.31 423 ALA A N 1
ATOM 3329 C CA . ALA A 1 423 ? 29.957 0.677 -30.153 1.00 73.31 423 ALA A CA 1
ATOM 3330 C C . ALA A 1 423 ? 29.980 2.087 -29.548 1.00 73.31 423 ALA A C 1
ATOM 3332 O O . ALA A 1 423 ? 30.810 2.358 -28.681 1.00 73.31 423 ALA A O 1
ATOM 3333 N N . LYS A 1 424 ? 29.025 2.954 -29.920 1.00 78.44 424 LYS A N 1
ATOM 3334 C CA . LYS A 1 424 ? 28.848 4.273 -29.287 1.00 78.44 424 LYS A CA 1
ATOM 3335 C C . LYS A 1 424 ? 28.493 4.165 -27.800 1.00 78.44 424 LYS A C 1
ATOM 3337 O O . LYS A 1 424 ? 28.958 4.972 -27.008 1.00 78.44 424 LYS A O 1
ATOM 3342 N N . LEU A 1 425 ? 27.752 3.135 -27.393 1.00 71.00 425 LEU A N 1
ATOM 3343 C CA . LEU A 1 425 ? 27.484 2.836 -25.978 1.00 71.00 425 LEU A CA 1
ATOM 3344 C C . LEU A 1 425 ? 28.693 2.230 -25.228 1.00 71.00 425 LEU A C 1
ATOM 3346 O O . LEU A 1 425 ? 28.573 1.893 -24.051 1.00 71.00 425 LEU A O 1
ATOM 3350 N N . GLY A 1 426 ? 29.855 2.088 -25.878 1.00 63.22 426 GLY A N 1
ATOM 3351 C CA . GLY A 1 426 ? 31.093 1.598 -25.266 1.00 63.22 426 GLY A CA 1
ATOM 3352 C C . GLY A 1 426 ? 31.290 0.080 -25.336 1.00 63.22 426 GLY A C 1
ATOM 3353 O O . GLY A 1 426 ? 32.159 -0.460 -24.649 1.00 63.22 426 GLY A O 1
ATOM 3354 N N . TYR A 1 427 ? 30.512 -0.628 -26.159 1.00 63.12 427 TYR A N 1
ATOM 3355 C CA . TYR A 1 427 ? 30.653 -2.071 -26.362 1.00 63.12 427 TYR A CA 1
ATOM 3356 C C . TYR A 1 427 ? 31.612 -2.386 -27.521 1.00 63.12 427 TYR A C 1
ATOM 3358 O O . TYR A 1 427 ? 31.304 -2.115 -28.678 1.00 63.12 427 TYR A O 1
ATOM 3366 N N . SER A 1 428 ? 32.763 -3.009 -27.234 1.00 53.34 428 SER A N 1
ATOM 3367 C CA . SER A 1 428 ? 33.654 -3.552 -28.278 1.00 53.34 428 SER A CA 1
ATOM 3368 C C . SER A 1 428 ? 33.052 -4.838 -28.855 1.00 53.34 428 SER A C 1
ATOM 3370 O O . SER A 1 428 ? 32.856 -5.831 -28.148 1.00 53.34 428 SER A O 1
ATOM 3372 N N . LEU A 1 429 ? 32.740 -4.800 -30.152 1.00 53.53 429 LEU A N 1
ATOM 3373 C CA . LEU A 1 429 ? 32.120 -5.899 -30.895 1.00 53.53 429 LEU A CA 1
ATOM 3374 C C . LEU A 1 429 ? 33.103 -6.650 -31.797 1.00 53.53 429 LEU A C 1
ATOM 3376 O O . LEU A 1 429 ? 32.668 -7.441 -32.627 1.00 53.53 429 LEU A O 1
ATOM 3380 N N . ASP A 1 430 ? 34.414 -6.484 -31.595 1.00 46.00 430 ASP A N 1
ATOM 3381 C CA . ASP A 1 430 ? 35.482 -7.067 -32.432 1.00 46.00 430 ASP A CA 1
ATOM 3382 C C . ASP A 1 430 ? 35.443 -8.613 -32.528 1.00 46.00 430 ASP A C 1
ATOM 3384 O O . ASP A 1 430 ? 36.202 -9.215 -33.281 1.00 46.00 430 ASP A O 1
ATOM 3388 N N . ASN A 1 431 ? 34.549 -9.271 -31.777 1.00 42.78 431 ASN A N 1
ATOM 3389 C CA . ASN A 1 431 ? 34.324 -10.718 -31.769 1.00 42.78 431 ASN A CA 1
ATOM 3390 C C . ASN A 1 431 ? 32.852 -11.147 -31.976 1.00 42.78 431 ASN A C 1
ATOM 3392 O O . ASN A 1 431 ? 32.555 -12.333 -31.830 1.00 42.78 431 ASN A O 1
ATOM 3396 N N . TYR A 1 432 ? 31.923 -10.229 -32.263 1.00 45.88 432 TYR A N 1
ATOM 3397 C CA . TYR A 1 432 ? 30.491 -10.537 -32.366 1.00 45.88 432 TYR A CA 1
ATOM 3398 C C . TYR A 1 432 ? 29.984 -10.384 -33.804 1.00 45.88 432 TYR A C 1
ATOM 3400 O O . TYR A 1 432 ? 30.029 -9.299 -34.376 1.00 45.88 432 TYR A O 1
ATOM 3408 N N . ASN A 1 433 ? 29.440 -11.463 -34.378 1.00 54.41 433 ASN A N 1
ATOM 3409 C CA . ASN A 1 433 ? 28.757 -11.392 -35.675 1.00 54.41 433 ASN A CA 1
ATOM 3410 C C . ASN A 1 433 ? 27.462 -10.573 -35.549 1.00 54.41 433 ASN A C 1
ATOM 3412 O O . ASN A 1 433 ? 26.840 -10.536 -34.485 1.00 54.41 433 ASN A O 1
ATOM 3416 N N . GLN A 1 434 ? 27.001 -9.993 -36.661 1.00 53.50 434 GLN A N 1
ATOM 3417 C CA . GLN A 1 434 ? 25.856 -9.068 -36.695 1.00 53.50 434 GLN A CA 1
ATOM 3418 C C . GLN A 1 434 ? 24.577 -9.626 -36.034 1.00 53.50 434 GLN A C 1
ATOM 3420 O O . GLN A 1 434 ? 23.839 -8.938 -35.332 1.00 53.50 434 GLN A O 1
ATOM 3425 N N . LYS A 1 435 ? 24.335 -10.937 -36.164 1.00 47.34 435 LYS A N 1
ATOM 3426 C CA . LYS A 1 435 ? 23.191 -11.607 -35.519 1.00 47.34 435 LYS A CA 1
ATOM 3427 C C . LYS A 1 435 ? 23.263 -11.590 -33.985 1.00 47.34 435 LYS A C 1
ATOM 3429 O O . LYS A 1 435 ? 22.221 -11.529 -33.341 1.00 47.34 435 LYS A O 1
ATOM 3434 N N . ALA A 1 436 ? 24.456 -11.637 -33.394 1.00 51.16 436 ALA A N 1
ATOM 3435 C CA . ALA A 1 436 ? 24.635 -11.582 -31.943 1.00 51.16 436 ALA A CA 1
ATOM 3436 C C . ALA A 1 436 ? 24.392 -10.164 -31.398 1.00 51.16 436 ALA A C 1
ATOM 3438 O O . ALA A 1 436 ? 23.723 -10.003 -30.381 1.00 51.16 436 ALA A O 1
ATOM 3439 N N . ALA A 1 437 ? 24.829 -9.129 -32.120 1.00 52.81 437 ALA A N 1
ATOM 3440 C CA . ALA A 1 437 ? 24.533 -7.739 -31.773 1.00 52.81 437 ALA A CA 1
ATOM 3441 C C . ALA A 1 437 ? 23.022 -7.435 -31.831 1.00 52.81 437 ALA A C 1
ATOM 3443 O O . ALA A 1 437 ? 22.475 -6.808 -30.921 1.00 52.81 437 ALA A O 1
ATOM 3444 N N . VAL A 1 438 ? 22.307 -7.960 -32.834 1.00 53.94 438 VAL A N 1
ATOM 3445 C CA . VAL A 1 438 ? 20.835 -7.887 -32.896 1.00 53.94 438 VAL A CA 1
ATOM 3446 C C . VAL A 1 438 ? 20.182 -8.567 -31.683 1.00 53.94 438 VAL A C 1
ATOM 3448 O O . VAL A 1 438 ? 19.241 -8.029 -31.108 1.00 53.94 438 VAL A O 1
ATOM 3451 N N . LEU A 1 439 ? 20.667 -9.728 -31.237 1.00 55.50 439 LEU A N 1
ATOM 3452 C CA . LEU A 1 439 ? 20.088 -10.448 -30.090 1.00 55.50 439 LEU A CA 1
ATOM 3453 C C . LEU A 1 439 ? 20.333 -9.744 -28.744 1.00 55.50 439 LEU A C 1
ATOM 3455 O O . LEU A 1 439 ? 19.442 -9.739 -27.888 1.00 55.50 439 LEU A O 1
ATOM 3459 N N . LEU A 1 440 ? 21.497 -9.110 -28.581 1.00 55.34 440 LEU A N 1
ATOM 3460 C CA . LEU A 1 440 ? 21.840 -8.286 -27.418 1.00 55.34 440 LEU A CA 1
ATOM 3461 C C . LEU A 1 440 ? 20.994 -7.007 -27.355 1.00 55.34 440 LEU A C 1
ATOM 3463 O O . LEU A 1 440 ? 20.480 -6.659 -26.291 1.00 55.34 440 LEU A O 1
ATOM 3467 N N . THR A 1 441 ? 20.799 -6.337 -28.495 1.00 51.44 441 THR A N 1
ATOM 3468 C CA . THR A 1 441 ? 19.984 -5.111 -28.589 1.00 51.44 441 THR A CA 1
ATOM 3469 C C . THR A 1 441 ? 18.482 -5.365 -28.478 1.00 51.44 441 THR A C 1
ATOM 3471 O O . THR A 1 441 ? 17.772 -4.506 -27.962 1.00 51.44 441 THR A O 1
ATOM 3474 N N . THR A 1 442 ? 17.994 -6.536 -28.898 1.00 53.88 442 THR A N 1
ATOM 3475 C CA . THR A 1 442 ? 16.566 -6.908 -28.820 1.00 53.88 442 THR A CA 1
ATOM 3476 C C . THR A 1 442 ? 16.175 -7.609 -27.514 1.00 53.88 442 THR A C 1
ATOM 3478 O O . THR A 1 442 ? 14.987 -7.822 -27.262 1.00 53.88 442 THR A O 1
ATOM 3481 N N . GLY A 1 443 ? 17.145 -7.982 -26.670 1.00 50.25 443 GLY A N 1
ATOM 3482 C CA . GLY A 1 443 ? 16.914 -8.724 -25.423 1.00 50.25 443 GLY A CA 1
ATOM 3483 C C . GLY A 1 443 ? 16.487 -10.188 -25.621 1.00 50.25 443 GLY A C 1
ATOM 3484 O O . GLY A 1 443 ? 16.001 -10.822 -24.684 1.00 50.25 443 GLY A O 1
ATOM 3485 N N . MET A 1 444 ? 16.648 -10.747 -26.826 1.00 43.91 444 MET A N 1
ATOM 3486 C CA . MET A 1 444 ? 16.142 -12.079 -27.191 1.00 43.91 444 MET A CA 1
ATOM 3487 C C . MET A 1 444 ? 16.982 -13.254 -26.657 1.00 43.91 444 MET A C 1
ATOM 3489 O O . MET A 1 444 ? 16.473 -14.376 -26.599 1.00 43.91 444 MET A O 1
ATOM 3493 N N . GLU A 1 445 ? 18.229 -13.034 -26.221 1.00 41.00 445 GLU A N 1
ATOM 3494 C CA . GLU A 1 445 ? 19.138 -14.109 -25.772 1.00 41.00 445 GLU A CA 1
ATOM 3495 C C . GLU A 1 445 ? 18.567 -14.980 -24.636 1.00 41.00 445 GLU A C 1
ATOM 3497 O O . GLU A 1 445 ? 18.867 -16.173 -24.541 1.00 41.00 445 GLU A O 1
ATOM 3502 N N . ARG A 1 446 ? 17.696 -14.426 -23.781 1.00 45.31 446 ARG A N 1
ATOM 3503 C CA . ARG A 1 446 ? 17.191 -15.128 -22.589 1.00 45.31 446 ARG A CA 1
ATOM 3504 C C . ARG A 1 446 ? 15.776 -15.685 -22.691 1.00 45.31 446 ARG A C 1
ATOM 3506 O O . ARG A 1 446 ? 15.435 -16.518 -21.849 1.00 45.31 446 ARG A O 1
ATOM 3513 N N . ILE A 1 447 ? 14.991 -15.315 -23.707 1.00 43.22 447 ILE A N 1
ATOM 3514 C CA . ILE A 1 447 ? 13.692 -15.965 -23.969 1.00 43.22 447 ILE A CA 1
ATOM 3515 C C . ILE A 1 447 ? 13.919 -17.441 -24.345 1.00 43.22 447 ILE A C 1
ATOM 3517 O O . ILE A 1 447 ? 13.130 -18.298 -23.959 1.00 43.22 447 ILE A O 1
ATOM 3521 N N . LEU A 1 448 ? 15.040 -17.753 -25.010 1.00 43.53 448 LEU A N 1
ATOM 3522 C CA . LEU A 1 448 ? 15.361 -19.107 -25.477 1.00 43.53 448 LEU A CA 1
ATOM 3523 C C . LEU A 1 448 ? 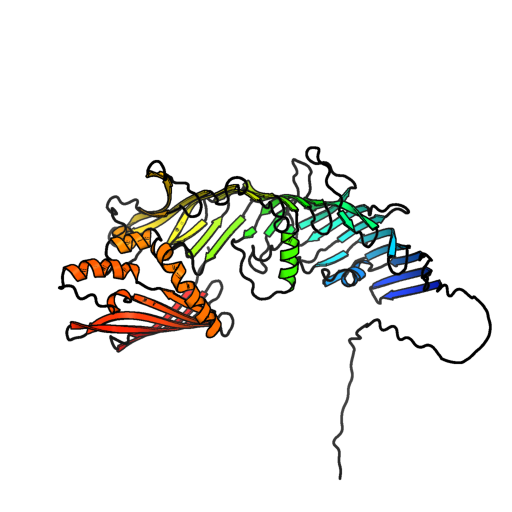16.146 -19.970 -24.462 1.00 43.53 448 LEU A C 1
ATOM 3525 O O . LEU A 1 448 ? 15.912 -21.172 -24.407 1.00 43.53 448 LEU A O 1
ATOM 3529 N N . ILE A 1 449 ? 17.040 -19.404 -23.630 1.00 44.84 449 ILE A N 1
ATOM 3530 C CA . ILE A 1 449 ? 17.916 -20.197 -22.722 1.00 44.84 449 ILE A CA 1
ATOM 3531 C C . ILE A 1 449 ? 17.561 -20.048 -21.230 1.00 44.84 449 ILE A C 1
ATOM 3533 O O . ILE A 1 449 ? 17.851 -20.931 -20.418 1.00 44.84 449 ILE A O 1
ATOM 3537 N N . GLY A 1 450 ? 16.893 -18.959 -20.830 1.00 43.28 450 GLY A N 1
ATOM 3538 C CA . GLY A 1 450 ? 16.614 -18.659 -19.420 1.00 43.28 450 GLY A CA 1
ATOM 3539 C C . GLY A 1 450 ? 15.753 -19.707 -18.702 1.00 43.28 450 GLY A C 1
ATOM 3540 O O . GLY A 1 450 ? 15.834 -19.820 -17.480 1.00 43.28 450 GLY A O 1
ATOM 3541 N N . GLY A 1 451 ? 14.966 -20.493 -19.442 1.00 42.53 451 GLY A N 1
ATOM 3542 C CA . GLY A 1 451 ? 14.176 -21.605 -18.903 1.00 42.53 451 GLY A CA 1
ATOM 3543 C C . GLY A 1 451 ? 14.997 -22.839 -18.506 1.00 42.53 451 GLY A C 1
ATOM 3544 O O . GLY A 1 451 ? 14.577 -23.572 -17.617 1.00 42.53 451 GLY A O 1
ATOM 3545 N N . LEU A 1 452 ? 16.177 -23.051 -19.103 1.00 48.28 452 LEU A N 1
ATOM 3546 C CA . LEU A 1 452 ? 16.953 -24.292 -18.955 1.00 48.28 452 LEU A CA 1
ATOM 3547 C C . LEU A 1 452 ? 17.982 -24.247 -17.813 1.00 48.28 452 LEU A C 1
ATOM 3549 O O . LEU A 1 452 ? 18.285 -25.276 -17.220 1.00 48.28 452 LEU A O 1
ATOM 3553 N N . ILE A 1 453 ? 18.507 -23.065 -17.474 1.00 54.53 453 ILE A N 1
ATOM 3554 C CA . ILE A 1 453 ? 19.656 -22.928 -16.549 1.00 54.53 453 ILE A CA 1
ATOM 3555 C C . ILE A 1 453 ? 19.234 -22.523 -15.134 1.00 54.53 453 ILE A C 1
ATOM 3557 O O . ILE A 1 453 ? 19.913 -22.833 -14.158 1.00 54.53 453 ILE A O 1
ATOM 3561 N N . ARG A 1 454 ? 18.062 -21.896 -14.990 1.00 55.53 454 ARG A N 1
ATOM 3562 C CA . ARG A 1 454 ? 17.515 -21.493 -13.686 1.00 55.53 454 ARG A CA 1
ATOM 3563 C C . ARG A 1 454 ? 17.310 -22.651 -12.696 1.00 55.53 454 ARG A C 1
ATOM 3565 O O . ARG A 1 454 ? 17.571 -22.421 -11.514 1.00 55.53 454 ARG A O 1
ATOM 3572 N N . PRO A 1 455 ? 16.854 -23.855 -13.104 1.00 54.44 455 PRO A N 1
ATOM 3573 C CA . PRO A 1 455 ? 16.748 -24.991 -12.187 1.00 54.44 455 PRO A CA 1
ATOM 3574 C C . PRO A 1 455 ? 18.108 -25.375 -11.596 1.00 54.44 455 PRO A C 1
ATOM 3576 O O . PRO A 1 455 ? 18.226 -25.495 -10.381 1.00 54.44 455 PRO A O 1
ATOM 3579 N N . LEU A 1 456 ? 19.146 -25.434 -12.435 1.00 66.50 456 LEU A N 1
ATOM 3580 C CA . LEU A 1 456 ? 20.518 -25.729 -12.022 1.00 66.50 456 LEU A CA 1
ATOM 3581 C C . LEU A 1 456 ? 21.086 -24.639 -11.105 1.00 66.50 456 LEU A C 1
ATOM 3583 O O . LEU A 1 456 ?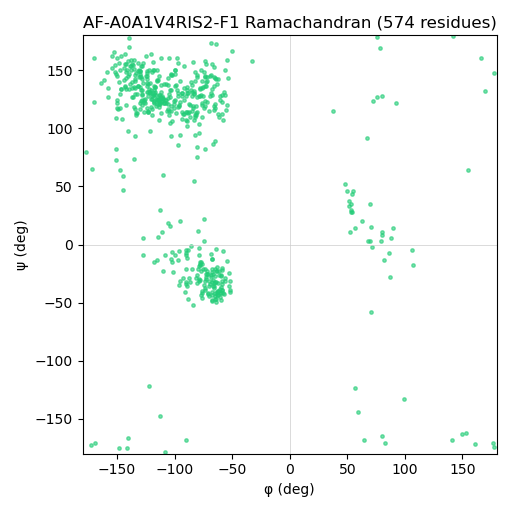 21.648 -24.939 -10.057 1.00 66.50 456 LEU A O 1
ATOM 3587 N N . GLU A 1 457 ? 20.923 -23.362 -11.463 1.00 65.94 457 GLU A N 1
ATOM 3588 C CA . GLU A 1 457 ? 21.391 -22.253 -10.623 1.00 65.94 457 GLU A CA 1
ATOM 3589 C C . GLU A 1 457 ? 20.754 -22.280 -9.236 1.00 65.94 457 GLU A C 1
ATOM 3591 O O . GLU A 1 457 ? 21.407 -21.988 -8.234 1.00 65.94 457 GLU A O 1
ATOM 3596 N N . ARG A 1 458 ? 19.467 -22.629 -9.178 1.00 68.56 458 ARG A N 1
ATOM 3597 C CA . ARG A 1 458 ? 18.735 -22.776 -7.928 1.00 68.56 458 ARG A CA 1
ATOM 3598 C C . ARG A 1 458 ? 19.250 -23.964 -7.124 1.00 68.56 458 ARG A C 1
ATOM 3600 O O . ARG A 1 458 ? 19.538 -23.788 -5.947 1.00 68.56 458 ARG A O 1
ATOM 3607 N N . GLU A 1 459 ? 19.407 -25.123 -7.751 1.00 70.56 459 GLU A N 1
ATOM 3608 C CA . GLU A 1 459 ? 19.878 -26.346 -7.101 1.00 70.56 459 GLU A CA 1
ATOM 3609 C C . GLU A 1 459 ? 21.300 -26.195 -6.555 1.00 70.56 459 GLU A C 1
ATOM 3611 O O . GLU A 1 459 ? 21.555 -26.536 -5.403 1.00 70.56 459 GLU A O 1
ATOM 3616 N N . VAL A 1 460 ? 22.213 -25.587 -7.316 1.00 72.25 460 VAL A N 1
ATOM 3617 C CA . VAL A 1 460 ? 23.587 -25.326 -6.865 1.00 72.25 460 VAL A CA 1
ATOM 3618 C C . VAL A 1 460 ? 23.606 -24.298 -5.734 1.00 72.25 460 VAL A C 1
ATOM 3620 O O . VAL A 1 460 ? 24.323 -24.477 -4.752 1.00 72.25 460 VAL A O 1
ATOM 3623 N N . ARG A 1 461 ? 22.788 -23.242 -5.818 1.00 78.50 461 ARG A N 1
ATOM 3624 C CA . ARG A 1 461 ? 22.683 -22.232 -4.756 1.00 78.50 461 ARG A CA 1
ATOM 3625 C C . ARG A 1 461 ? 22.112 -22.811 -3.462 1.00 78.50 461 ARG A C 1
ATOM 3627 O O . ARG A 1 461 ? 22.604 -22.487 -2.386 1.00 78.50 461 ARG A O 1
ATOM 3634 N N . GLU A 1 462 ? 21.090 -23.657 -3.561 1.00 77.25 462 GLU A N 1
ATOM 3635 C CA . GLU A 1 462 ? 20.454 -24.315 -2.416 1.00 77.25 462 GLU A CA 1
ATOM 3636 C C . GLU A 1 462 ? 21.375 -25.382 -1.803 1.00 77.25 462 GLU A C 1
ATOM 3638 O O . GLU A 1 462 ? 21.548 -25.408 -0.583 1.00 77.25 462 GLU A O 1
ATOM 3643 N N . THR A 1 463 ? 22.042 -26.184 -2.638 1.00 81.06 463 THR A N 1
ATOM 3644 C CA . THR A 1 463 ? 22.970 -27.246 -2.214 1.00 81.06 463 THR A CA 1
ATOM 3645 C C . THR A 1 463 ? 24.233 -26.682 -1.567 1.00 81.06 463 THR A C 1
ATOM 3647 O O . THR A 1 463 ? 24.619 -27.111 -0.481 1.00 81.06 463 THR A O 1
ATOM 3650 N N . LEU A 1 464 ? 24.864 -25.683 -2.193 1.00 78.44 464 LEU A N 1
ATOM 3651 C CA . LEU A 1 464 ? 26.094 -25.061 -1.687 1.00 78.44 464 LEU A CA 1
ATOM 3652 C C . LEU A 1 464 ? 25.832 -23.926 -0.686 1.00 78.44 464 LEU A C 1
ATOM 3654 O O . LEU A 1 464 ? 26.778 -23.337 -0.172 1.00 78.44 464 LEU A O 1
ATOM 3658 N N . ARG A 1 465 ? 24.557 -23.615 -0.406 1.00 81.81 465 ARG A N 1
ATOM 3659 C CA . ARG A 1 465 ? 24.105 -22.531 0.489 1.00 81.81 465 ARG A CA 1
ATOM 3660 C C . ARG A 1 465 ? 24.676 -21.147 0.156 1.00 81.81 465 ARG A C 1
ATOM 3662 O O . ARG A 1 465 ? 24.776 -20.290 1.033 1.00 81.81 465 ARG A O 1
ATOM 3669 N N . LEU A 1 466 ? 24.999 -20.926 -1.113 1.00 78.81 466 LEU A N 1
ATOM 3670 C CA . LEU A 1 466 ? 25.571 -19.678 -1.603 1.00 78.81 466 LEU A CA 1
ATOM 3671 C C . LEU A 1 466 ? 24.511 -18.574 -1.643 1.00 78.81 466 LEU A C 1
ATOM 3673 O O . LEU A 1 466 ? 23.352 -18.816 -1.982 1.00 78.81 466 LEU A O 1
ATOM 3677 N N . ASP A 1 467 ? 24.907 -17.335 -1.364 1.00 75.31 467 ASP A N 1
ATOM 3678 C CA . ASP A 1 467 ? 24.011 -16.185 -1.538 1.00 75.31 467 ASP A CA 1
ATOM 3679 C C . ASP A 1 467 ? 23.927 -15.757 -3.008 1.00 75.31 467 ASP A C 1
ATOM 3681 O O . ASP A 1 467 ? 22.883 -15.301 -3.482 1.00 75.31 467 ASP A O 1
ATOM 3685 N N . VAL A 1 468 ? 25.019 -15.951 -3.748 1.00 73.19 468 VAL A N 1
ATOM 3686 C CA . VAL A 1 468 ? 25.148 -15.619 -5.165 1.00 73.19 468 VAL A CA 1
ATOM 3687 C C . VAL A 1 468 ? 25.611 -16.866 -5.909 1.00 73.19 468 VAL A C 1
ATOM 3689 O O . VAL A 1 468 ? 26.666 -17.410 -5.603 1.00 73.19 468 VAL A O 1
ATOM 3692 N N . PHE A 1 469 ? 24.834 -17.306 -6.897 1.00 74.44 469 PHE A N 1
ATOM 3693 C CA . PHE A 1 469 ? 25.292 -18.245 -7.922 1.00 74.44 469 PHE A CA 1
ATOM 3694 C C . PHE A 1 469 ? 24.528 -17.996 -9.219 1.00 74.44 469 PHE A C 1
ATOM 3696 O O . PHE A 1 469 ? 23.290 -18.004 -9.199 1.00 74.44 469 PHE A O 1
ATOM 3703 N N . TYR A 1 470 ? 25.253 -17.751 -10.308 1.00 68.38 470 TYR A N 1
ATOM 3704 C CA . TYR A 1 470 ? 24.694 -17.617 -11.651 1.00 68.38 470 TYR A CA 1
ATOM 3705 C C . TYR A 1 470 ? 25.706 -18.022 -12.723 1.00 68.38 470 TYR A C 1
ATOM 3707 O O . TYR A 1 470 ? 26.919 -17.914 -12.514 1.00 68.38 470 TYR A O 1
ATOM 3715 N N . VAL A 1 471 ? 25.188 -18.446 -13.874 1.00 65.81 471 VAL A N 1
ATOM 3716 C CA . VAL A 1 471 ? 25.955 -18.813 -15.065 1.00 65.81 471 VAL A CA 1
ATOM 3717 C C . VAL A 1 471 ? 25.377 -18.068 -16.269 1.00 65.81 471 VAL A C 1
ATOM 3719 O O . VAL A 1 471 ? 24.192 -18.174 -16.580 1.00 65.81 471 VAL A O 1
ATOM 3722 N N . HIS A 1 472 ? 26.223 -17.314 -16.962 1.00 63.66 472 HIS A N 1
ATOM 3723 C CA . HIS A 1 472 ? 25.915 -16.669 -18.233 1.00 63.66 472 HIS A CA 1
ATOM 3724 C C . HIS A 1 472 ? 26.577 -17.464 -19.355 1.00 63.66 472 HIS A C 1
ATOM 3726 O O . HIS A 1 472 ? 27.755 -17.250 -19.636 1.00 63.66 472 HIS A O 1
ATOM 3732 N N . PRO A 1 473 ? 25.868 -18.413 -19.983 1.00 58.34 473 PRO A N 1
ATOM 3733 C CA . PRO A 1 473 ? 26.394 -19.073 -21.165 1.00 58.34 473 PRO A CA 1
ATOM 3734 C C . PRO A 1 473 ? 26.390 -18.122 -22.363 1.00 58.34 473 PRO A C 1
ATOM 3736 O O . PRO A 1 473 ? 25.438 -17.382 -22.589 1.00 58.34 473 PRO A O 1
ATOM 3739 N N . SER A 1 474 ? 27.401 -18.244 -23.208 1.00 57.62 474 SER A N 1
ATOM 3740 C CA . SER A 1 474 ? 27.520 -17.552 -24.499 1.00 57.62 474 SER A CA 1
ATOM 3741 C C . SER A 1 474 ? 27.032 -18.407 -25.684 1.00 57.62 474 SER A C 1
ATOM 3743 O O . SER A 1 474 ? 27.384 -18.175 -26.841 1.00 57.62 474 SER A O 1
ATOM 3745 N N . LEU A 1 475 ? 26.206 -19.422 -25.397 1.00 51.50 475 LEU A N 1
ATOM 3746 C CA . LEU A 1 475 ? 25.858 -20.516 -26.311 1.00 51.50 475 LEU A CA 1
ATOM 3747 C C . LEU A 1 475 ? 25.249 -20.049 -27.642 1.00 51.50 475 LEU A C 1
ATOM 3749 O O . LEU A 1 475 ? 25.626 -20.575 -28.681 1.00 51.50 475 LEU A O 1
ATOM 3753 N N . VAL A 1 476 ? 24.335 -19.072 -27.645 1.00 49.59 476 VAL A N 1
ATOM 3754 C CA . VAL A 1 476 ? 23.649 -18.627 -28.879 1.00 49.59 476 VAL A CA 1
ATOM 3755 C C . VAL A 1 476 ? 24.550 -17.756 -29.753 1.00 49.59 476 VAL A C 1
ATOM 3757 O O . VAL A 1 476 ? 24.595 -17.964 -30.966 1.00 49.59 476 VAL A O 1
ATOM 3760 N N . GLY A 1 477 ? 25.318 -16.846 -29.145 1.00 47.81 477 GLY A N 1
ATOM 3761 C CA . GLY A 1 477 ? 26.317 -16.043 -29.855 1.00 47.81 477 GLY A CA 1
ATOM 3762 C C . GLY A 1 477 ? 27.354 -16.918 -30.563 1.00 47.81 477 GLY A C 1
ATOM 3763 O O . GLY A 1 477 ? 27.654 -16.681 -31.733 1.00 47.81 477 GLY A O 1
ATOM 3764 N N . ASN A 1 478 ? 27.805 -17.987 -29.896 1.00 49.59 478 ASN A N 1
ATOM 3765 C CA . ASN A 1 478 ? 28.767 -18.944 -30.445 1.00 49.59 478 ASN A CA 1
ATOM 3766 C C . ASN A 1 478 ? 28.161 -19.961 -31.429 1.00 49.59 478 ASN A C 1
ATOM 3768 O O . ASN A 1 478 ? 28.840 -20.407 -32.353 1.00 49.59 478 ASN A O 1
ATOM 3772 N N . LEU A 1 479 ? 26.885 -20.337 -31.267 1.00 46.34 479 LEU A N 1
ATOM 3773 C CA . LEU A 1 479 ? 26.190 -21.236 -32.195 1.00 46.34 479 LEU A CA 1
ATOM 3774 C C . LEU A 1 479 ? 26.098 -20.620 -33.595 1.00 46.34 479 LEU A C 1
ATOM 3776 O O . LEU A 1 479 ? 26.334 -21.297 -34.593 1.00 46.34 479 LEU A O 1
ATOM 3780 N N . LEU A 1 480 ? 25.836 -19.317 -33.662 1.00 45.81 480 LEU A N 1
ATOM 3781 C CA . LEU A 1 480 ? 25.694 -18.597 -34.922 1.00 45.81 480 LEU A CA 1
ATOM 3782 C C . LEU A 1 480 ? 27.050 -18.313 -35.590 1.00 45.81 480 LEU A C 1
ATOM 3784 O O . LEU A 1 480 ? 27.172 -18.532 -36.792 1.00 45.81 480 LEU A O 1
ATOM 3788 N N . THR A 1 481 ? 28.087 -17.954 -34.825 1.00 46.78 481 THR A N 1
ATOM 3789 C CA . THR A 1 481 ? 29.472 -17.809 -35.337 1.00 46.78 481 THR A CA 1
ATOM 3790 C C . THR A 1 481 ? 30.064 -19.141 -35.807 1.00 46.78 481 THR A C 1
ATOM 3792 O O . THR A 1 481 ? 30.762 -19.190 -36.817 1.00 46.78 481 THR A O 1
ATOM 3795 N N . SER A 1 482 ? 29.772 -20.247 -35.114 1.00 45.66 482 SER A N 1
ATOM 3796 C CA . SER A 1 482 ? 30.272 -21.577 -35.493 1.00 45.66 482 SER A CA 1
ATOM 3797 C C . SER A 1 482 ? 29.673 -22.107 -36.802 1.00 45.66 482 SER A C 1
ATOM 3799 O O . SER A 1 482 ? 30.341 -22.858 -37.508 1.00 45.66 482 SER A O 1
ATOM 3801 N N . SER A 1 483 ? 28.449 -21.689 -37.153 1.00 42.56 483 SER A N 1
ATOM 3802 C CA . SER A 1 483 ? 27.793 -22.083 -38.406 1.00 42.56 483 SER A CA 1
ATOM 3803 C C . SER A 1 483 ? 28.436 -21.449 -39.647 1.00 42.56 483 SER A C 1
ATOM 3805 O O . SER A 1 483 ? 28.502 -22.100 -40.684 1.00 42.56 483 SER A O 1
ATOM 3807 N N . GLU A 1 484 ? 28.992 -20.238 -39.524 1.00 37.31 484 GLU A N 1
ATOM 3808 C CA . GLU A 1 484 ? 29.797 -19.589 -40.573 1.00 37.31 484 GLU A CA 1
ATOM 3809 C C . GLU A 1 484 ? 31.221 -20.170 -40.634 1.00 37.31 484 GLU A C 1
ATOM 3811 O O . GLU A 1 484 ? 31.697 -20.531 -41.707 1.00 37.31 484 GLU A O 1
ATOM 3816 N N . LEU A 1 485 ? 31.874 -20.386 -39.485 1.00 38.88 485 LEU A N 1
ATOM 3817 C CA . LEU A 1 485 ? 33.234 -20.948 -39.425 1.00 38.88 485 LEU A CA 1
ATOM 3818 C C . LEU A 1 485 ? 33.319 -22.430 -39.850 1.00 38.88 485 LEU A C 1
ATOM 3820 O O . LEU A 1 485 ? 34.368 -22.880 -40.317 1.00 38.88 485 LEU A O 1
ATOM 3824 N N . ALA A 1 486 ? 32.234 -23.201 -39.707 1.00 41.38 486 ALA A N 1
ATOM 3825 C CA . ALA A 1 486 ? 32.155 -24.594 -40.158 1.00 41.38 486 ALA A CA 1
ATOM 3826 C C . ALA A 1 486 ? 32.096 -24.733 -41.687 1.00 41.38 486 ALA A C 1
ATOM 3828 O O . ALA A 1 486 ? 32.517 -25.769 -42.211 1.00 41.38 486 ALA A O 1
ATOM 3829 N N . LEU A 1 487 ? 31.610 -23.701 -42.387 1.00 40.69 487 LEU A N 1
ATOM 3830 C CA . LEU A 1 487 ? 31.561 -23.648 -43.849 1.00 40.69 487 LEU A CA 1
ATOM 3831 C C . LEU A 1 487 ? 32.929 -23.292 -44.456 1.00 40.69 487 LEU A C 1
ATOM 3833 O O . LEU A 1 487 ? 33.249 -23.786 -45.533 1.00 40.69 487 LEU A O 1
ATOM 3837 N N . GLU A 1 488 ? 33.764 -22.520 -43.752 1.00 40.03 488 GLU A N 1
ATOM 3838 C CA . GLU A 1 488 ? 35.096 -22.115 -44.237 1.00 40.03 488 GLU A CA 1
ATOM 3839 C C . GLU A 1 488 ? 36.229 -23.109 -43.907 1.00 40.03 488 GLU A C 1
ATOM 3841 O O . GLU A 1 488 ? 37.182 -23.217 -44.674 1.00 40.03 488 GLU A O 1
ATOM 3846 N N . ASN A 1 489 ? 36.145 -23.874 -42.808 1.00 40.00 489 ASN A N 1
ATOM 3847 C CA . ASN A 1 489 ? 37.255 -24.721 -42.319 1.00 40.00 489 ASN A CA 1
ATOM 3848 C C . ASN A 1 489 ? 37.013 -26.244 -42.405 1.00 40.00 489 ASN A C 1
ATOM 3850 O O . ASN A 1 489 ? 37.544 -27.015 -41.603 1.00 40.00 489 ASN A O 1
ATOM 3854 N N . GLY A 1 490 ? 36.216 -26.713 -43.369 1.00 43.78 490 GLY A N 1
ATOM 3855 C CA . GLY A 1 490 ? 36.079 -28.153 -43.634 1.00 43.78 490 GLY A CA 1
ATOM 3856 C C . GLY A 1 490 ? 35.345 -28.944 -42.538 1.00 43.78 490 GLY A C 1
ATOM 3857 O O . GLY A 1 490 ? 35.672 -30.103 -42.280 1.00 43.78 490 GLY A O 1
ATOM 3858 N N . GLY A 1 491 ? 34.344 -28.338 -41.889 1.00 42.25 491 GLY A N 1
ATOM 3859 C CA . GLY A 1 491 ? 33.307 -29.074 -41.154 1.00 42.25 491 GLY A CA 1
ATOM 3860 C C . GLY A 1 491 ? 33.641 -29.590 -39.748 1.00 42.25 491 GLY A C 1
ATOM 3861 O O . GLY A 1 491 ? 32.844 -30.342 -39.187 1.00 42.25 491 GLY A O 1
ATOM 3862 N N . ARG A 1 492 ? 34.759 -29.202 -39.118 1.00 41.81 492 ARG A N 1
ATOM 3863 C CA . ARG A 1 492 ? 35.011 -29.550 -37.703 1.00 41.81 492 ARG A CA 1
ATOM 3864 C C . ARG A 1 492 ? 34.578 -28.436 -36.751 1.00 41.81 492 ARG A C 1
ATOM 3866 O O . ARG A 1 492 ? 35.343 -27.535 -36.427 1.00 41.81 492 ARG A O 1
ATOM 3873 N N . LEU A 1 493 ? 33.349 -28.558 -36.250 1.00 45.28 493 LEU A N 1
ATOM 3874 C CA . LEU A 1 493 ? 32.843 -27.788 -35.113 1.00 45.28 493 LEU A CA 1
ATOM 3875 C C . LEU A 1 493 ? 33.618 -28.173 -33.843 1.00 45.28 493 LEU A C 1
ATOM 3877 O O . LEU A 1 493 ? 33.539 -29.310 -33.374 1.00 45.28 493 LEU A O 1
ATOM 3881 N N . SER A 1 494 ? 34.365 -27.235 -33.261 1.00 47.47 494 SER A N 1
ATOM 3882 C CA . SER A 1 494 ? 34.932 -27.432 -31.925 1.00 47.47 494 SER A CA 1
ATOM 3883 C C . SER A 1 494 ? 33.824 -27.237 -30.893 1.00 47.47 494 SER A C 1
ATOM 3885 O O . SER A 1 494 ? 33.374 -26.114 -30.672 1.00 47.47 494 SER A O 1
ATOM 3887 N N . TYR A 1 495 ? 33.388 -28.318 -30.235 1.00 46.72 495 TYR A N 1
ATOM 3888 C CA . TYR A 1 495 ? 32.378 -28.277 -29.163 1.00 46.72 495 TYR A CA 1
ATOM 3889 C C . TYR A 1 495 ? 32.720 -27.273 -28.042 1.00 46.72 495 TYR A C 1
ATOM 3891 O O . TYR A 1 495 ? 31.835 -26.751 -27.369 1.00 46.72 495 TYR A O 1
ATOM 3899 N N . LEU A 1 496 ? 34.008 -26.960 -27.871 1.00 51.28 496 LEU A N 1
ATOM 3900 C CA . LEU A 1 496 ? 34.513 -25.989 -26.898 1.00 51.28 496 LEU A CA 1
ATOM 3901 C C . LEU A 1 496 ? 34.300 -24.529 -27.332 1.00 51.28 496 LEU A C 1
ATOM 3903 O O . LEU A 1 496 ? 34.228 -23.648 -26.477 1.00 51.28 496 LEU A O 1
ATOM 3907 N N . GLY A 1 497 ? 34.150 -24.269 -28.635 1.00 53.31 497 GLY A N 1
ATOM 3908 C CA . GLY A 1 497 ? 33.859 -22.942 -29.178 1.00 53.31 497 GLY A CA 1
ATOM 3909 C C . GLY A 1 497 ? 32.484 -22.422 -28.759 1.00 53.31 497 GLY A C 1
ATOM 3910 O O . GLY A 1 497 ? 32.349 -21.236 -28.489 1.00 53.31 497 GLY A O 1
ATOM 3911 N N . PHE A 1 498 ? 31.493 -23.307 -28.588 1.00 52.91 498 PHE A N 1
ATOM 3912 C CA . PHE A 1 498 ? 30.143 -22.932 -28.138 1.00 52.91 498 PHE A CA 1
ATOM 3913 C C . PHE A 1 498 ? 30.105 -22.367 -26.716 1.00 52.91 498 PHE A C 1
ATOM 3915 O O . PHE A 1 498 ? 29.227 -21.576 -26.383 1.00 52.91 498 PHE A O 1
ATOM 3922 N N . LEU A 1 499 ? 31.062 -22.760 -25.876 1.00 55.81 499 LEU A N 1
ATOM 3923 C CA . LEU A 1 499 ? 31.123 -22.369 -24.470 1.00 55.81 499 LEU A CA 1
ATOM 3924 C C . LEU A 1 499 ? 32.041 -21.155 -24.236 1.00 55.81 499 LEU A C 1
ATOM 3926 O O . LEU A 1 499 ? 32.093 -20.636 -23.120 1.00 55.81 499 LEU A O 1
ATOM 3930 N N . LYS A 1 500 ? 32.753 -20.676 -25.266 1.00 61.03 500 LYS A N 1
ATOM 3931 C CA . LYS A 1 500 ? 33.694 -19.546 -25.191 1.00 61.03 500 LYS A CA 1
ATOM 3932 C C . LYS A 1 500 ? 32.997 -18.270 -24.716 1.00 61.03 500 LYS A C 1
ATOM 3934 O O . LYS A 1 500 ? 32.062 -17.813 -25.357 1.00 61.03 500 LYS A O 1
ATOM 3939 N N . GLY A 1 501 ? 33.453 -17.659 -23.632 1.00 60.91 501 GLY A N 1
ATOM 3940 C CA . GLY A 1 501 ? 32.822 -16.484 -23.021 1.00 60.91 501 GLY A CA 1
ATOM 3941 C C . GLY A 1 501 ? 31.741 -16.829 -21.997 1.00 60.91 501 GLY A C 1
ATOM 3942 O O . GLY A 1 501 ? 31.085 -15.927 -21.491 1.00 60.91 501 GLY A O 1
ATOM 3943 N N . THR A 1 502 ? 31.552 -18.114 -21.667 1.00 69.12 502 THR A N 1
ATOM 3944 C CA . THR A 1 502 ? 30.665 -18.495 -20.564 1.00 69.12 502 THR A CA 1
ATOM 3945 C C . THR A 1 502 ? 31.237 -17.965 -19.258 1.00 69.12 502 THR A C 1
ATOM 3947 O O . THR A 1 502 ? 32.350 -18.329 -18.868 1.00 69.12 502 THR A O 1
ATOM 3950 N N . GLU A 1 503 ? 30.461 -17.136 -18.572 1.00 75.31 503 GLU A N 1
ATOM 3951 C CA . GLU A 1 503 ? 30.810 -16.616 -17.259 1.00 75.31 503 GLU A CA 1
ATOM 3952 C C . GLU A 1 503 ? 30.041 -17.347 -16.166 1.00 75.31 503 GLU A C 1
ATOM 3954 O O . GLU A 1 503 ? 28.871 -17.692 -16.316 1.00 75.31 503 GLU A O 1
ATOM 3959 N N . TRP A 1 504 ? 30.666 -17.522 -15.013 1.00 78.12 504 TRP A N 1
ATOM 3960 C CA . TRP A 1 504 ? 29.977 -17.926 -13.797 1.00 78.12 504 TRP A CA 1
ATOM 3961 C C . TRP A 1 504 ? 30.454 -17.087 -12.628 1.00 78.12 504 TRP A C 1
ATOM 3963 O O . TRP A 1 504 ? 31.603 -16.644 -12.580 1.00 78.12 504 TRP A O 1
ATOM 3973 N N . ARG A 1 505 ? 29.578 -16.898 -11.645 1.00 80.12 505 ARG A N 1
ATOM 3974 C CA . ARG A 1 505 ? 29.936 -16.258 -10.380 1.00 80.12 505 ARG A CA 1
ATOM 3975 C C . ARG A 1 505 ? 29.284 -16.980 -9.226 1.00 80.12 505 ARG A C 1
ATOM 3977 O O . ARG A 1 505 ? 28.104 -17.310 -9.284 1.00 80.12 505 ARG A O 1
ATOM 3984 N N . LEU A 1 506 ? 30.055 -17.156 -8.164 1.00 87.62 506 LEU A N 1
ATOM 3985 C CA . LEU A 1 506 ? 29.622 -17.679 -6.882 1.00 87.62 506 LEU A CA 1
ATOM 3986 C C . LEU A 1 506 ? 30.082 -16.764 -5.751 1.00 87.62 506 LEU A C 1
ATOM 3988 O O . LEU A 1 506 ? 31.156 -16.170 -5.836 1.00 87.62 506 LEU A O 1
ATOM 3992 N N . GLY A 1 507 ? 29.281 -16.623 -4.700 1.00 84.88 507 GLY A N 1
ATOM 3993 C CA . GLY A 1 507 ? 29.651 -15.780 -3.569 1.00 84.88 507 GLY A CA 1
ATOM 3994 C C . GLY A 1 507 ? 28.745 -15.903 -2.353 1.00 84.88 507 GLY A C 1
ATOM 3995 O O . GLY A 1 507 ? 27.604 -16.359 -2.446 1.00 84.88 507 GLY A O 1
ATOM 3996 N N . GLN A 1 508 ? 29.280 -15.474 -1.212 1.00 86.00 508 GLN A N 1
ATOM 3997 C CA . GLN A 1 508 ? 28.642 -15.529 0.101 1.00 86.00 508 GLN A CA 1
ATOM 3998 C C . GLN A 1 508 ? 28.833 -14.204 0.842 1.00 86.00 508 GLN A C 1
ATOM 4000 O O . GLN A 1 508 ? 29.944 -13.664 0.885 1.00 86.00 508 GLN A O 1
ATOM 4005 N N . TYR A 1 509 ? 27.768 -13.708 1.467 1.00 83.62 509 TYR A N 1
ATOM 4006 C CA . TYR A 1 509 ? 27.858 -12.596 2.402 1.00 83.62 509 TYR A CA 1
ATOM 4007 C C . TYR A 1 509 ? 28.268 -13.099 3.786 1.00 83.62 509 TYR A C 1
ATOM 4009 O O . TYR A 1 509 ? 27.650 -14.014 4.325 1.00 83.62 509 TYR A O 1
ATOM 4017 N N . PHE A 1 510 ? 29.292 -12.487 4.387 1.00 77.75 510 PHE A N 1
ATOM 4018 C CA . PHE A 1 510 ? 29.813 -12.929 5.691 1.00 77.75 510 PHE A CA 1
ATOM 4019 C C . PHE A 1 510 ? 29.688 -11.886 6.812 1.00 77.75 510 PHE A C 1
ATOM 4021 O O . PHE A 1 510 ? 29.749 -12.246 7.982 1.00 77.75 510 PHE A O 1
ATOM 4028 N N . LEU A 1 511 ? 29.431 -10.613 6.487 1.00 73.75 511 LEU A N 1
ATOM 4029 C CA . LEU A 1 511 ? 29.223 -9.529 7.464 1.00 73.75 511 LEU A CA 1
ATOM 4030 C C . LEU A 1 511 ? 28.171 -8.521 6.971 1.00 73.75 511 LEU A C 1
ATOM 4032 O O . LEU A 1 511 ? 28.397 -7.312 6.977 1.00 73.75 511 LEU A O 1
ATOM 4036 N N . GLY A 1 512 ? 27.038 -9.031 6.472 1.00 74.62 512 GLY A N 1
ATOM 4037 C CA . GLY A 1 512 ? 25.902 -8.258 5.944 1.00 74.62 512 GLY A CA 1
ATOM 4038 C C . GLY A 1 512 ? 26.188 -7.557 4.613 1.00 74.62 512 GLY A C 1
ATOM 4039 O O . GLY A 1 512 ? 25.535 -7.829 3.614 1.00 74.62 512 GLY A O 1
ATOM 4040 N N . ASN A 1 513 ? 27.209 -6.708 4.594 1.00 79.94 513 ASN A N 1
ATOM 4041 C CA . ASN A 1 513 ? 27.575 -5.844 3.476 1.00 79.94 513 ASN A CA 1
ATOM 4042 C C . ASN A 1 513 ? 28.859 -6.293 2.764 1.00 79.94 513 ASN A C 1
ATOM 4044 O O . ASN A 1 513 ? 29.192 -5.750 1.715 1.00 79.94 513 ASN A O 1
ATOM 4048 N N . TRP A 1 514 ? 29.572 -7.272 3.330 1.00 77.50 514 TRP A N 1
ATOM 4049 C CA . TRP A 1 514 ? 30.778 -7.863 2.753 1.00 77.50 514 TRP A CA 1
ATOM 4050 C C . TRP A 1 514 ? 30.447 -9.152 2.002 1.00 77.50 514 TRP A C 1
ATOM 4052 O O . TRP A 1 514 ? 29.980 -10.114 2.616 1.00 77.50 514 TRP A O 1
ATOM 4062 N N . LEU A 1 515 ? 30.714 -9.163 0.698 1.00 85.38 515 LEU A N 1
ATOM 4063 C CA . LEU A 1 515 ? 30.580 -10.303 -0.204 1.00 85.38 515 LEU A CA 1
ATOM 4064 C C . LEU A 1 515 ? 31.969 -10.845 -0.542 1.00 85.38 515 LEU A C 1
ATOM 4066 O O . LEU A 1 515 ? 32.774 -10.136 -1.141 1.00 85.38 515 LEU A O 1
ATOM 4070 N N . PHE A 1 516 ? 32.228 -12.111 -0.225 1.00 87.75 516 PHE A N 1
ATOM 4071 C CA . PHE A 1 516 ? 33.327 -12.853 -0.841 1.00 87.75 516 PHE A CA 1
ATOM 4072 C C . PHE A 1 516 ? 32.803 -13.521 -2.107 1.00 87.75 516 PHE A C 1
ATOM 4074 O O . PHE A 1 516 ? 31.756 -14.173 -2.069 1.00 87.75 516 PHE A O 1
ATOM 4081 N N . PHE A 1 517 ? 33.505 -13.368 -3.225 1.00 86.56 517 PHE A N 1
ATOM 4082 C CA . PHE A 1 517 ? 33.095 -13.969 -4.483 1.00 86.56 517 PHE A CA 1
ATOM 4083 C C . PHE A 1 517 ? 34.257 -14.559 -5.273 1.00 86.56 517 PHE A C 1
ATOM 4085 O O . PHE A 1 517 ? 35.400 -14.105 -5.218 1.00 86.56 517 PHE A O 1
ATOM 4092 N N . TYR A 1 518 ? 33.905 -15.547 -6.082 1.00 88.06 518 TYR A N 1
ATOM 4093 C CA . TYR A 1 518 ? 34.705 -16.047 -7.180 1.00 88.06 518 TYR A CA 1
ATOM 4094 C C . TYR A 1 518 ? 33.891 -15.928 -8.466 1.00 88.06 518 TYR A C 1
ATOM 4096 O O . TYR A 1 518 ? 32.718 -16.298 -8.504 1.00 88.06 518 TYR A O 1
ATOM 4104 N N . ALA A 1 519 ? 34.507 -15.418 -9.522 1.00 81.88 519 ALA A N 1
ATOM 4105 C CA . ALA A 1 519 ? 33.968 -15.465 -10.867 1.00 81.88 519 ALA A CA 1
ATOM 4106 C C . ALA A 1 519 ? 34.970 -16.134 -11.804 1.00 81.88 519 ALA A C 1
ATOM 4108 O O . ALA A 1 519 ? 36.178 -15.942 -11.678 1.00 81.88 519 ALA A O 1
ATOM 4109 N N . GLY A 1 520 ? 34.466 -16.921 -12.742 1.00 78.25 520 GLY A N 1
ATOM 4110 C CA . GLY A 1 520 ? 35.260 -17.484 -13.821 1.00 78.25 520 GLY A CA 1
ATOM 4111 C C . GLY A 1 520 ? 34.666 -17.097 -15.162 1.00 78.25 520 GLY A C 1
ATOM 4112 O O . GLY A 1 520 ? 33.453 -16.978 -15.295 1.00 78.25 520 GLY A O 1
ATOM 4113 N N . GLU A 1 521 ? 35.532 -16.881 -16.139 1.00 80.50 521 GLU A N 1
ATOM 4114 C CA . GLU A 1 521 ? 35.163 -16.642 -17.531 1.00 80.50 521 GLU A CA 1
ATOM 4115 C C . GLU A 1 521 ? 35.936 -17.636 -18.394 1.00 80.50 521 GLU A C 1
ATOM 4117 O O . GLU A 1 521 ? 37.166 -17.711 -18.317 1.00 80.50 521 GLU A O 1
ATOM 4122 N N . LEU A 1 522 ? 35.221 -18.420 -19.197 1.00 73.00 522 LEU A N 1
ATOM 4123 C CA . LEU A 1 522 ? 35.830 -19.347 -20.140 1.00 73.00 522 LEU A CA 1
ATOM 4124 C C . LEU A 1 522 ? 36.412 -18.559 -21.320 1.00 73.00 522 LEU A C 1
ATOM 4126 O O . LEU A 1 522 ? 35.670 -17.913 -22.053 1.00 73.00 522 LEU A O 1
ATOM 4130 N N . LYS A 1 523 ? 37.721 -18.633 -21.554 1.00 70.50 523 LYS A N 1
ATOM 4131 C CA . LYS A 1 523 ? 38.383 -17.977 -22.687 1.00 70.50 523 LYS A CA 1
ATOM 4132 C C . LYS A 1 523 ? 39.032 -18.989 -23.614 1.00 70.50 523 LYS A C 1
ATOM 4134 O O . LYS A 1 523 ? 39.492 -20.046 -23.191 1.00 70.50 523 LYS A O 1
ATOM 4139 N N . THR A 1 524 ? 39.103 -18.633 -24.888 1.00 63.62 524 THR A N 1
ATOM 4140 C CA . THR A 1 524 ? 39.948 -19.318 -25.868 1.00 63.62 524 THR A CA 1
ATOM 4141 C C . THR A 1 524 ? 40.965 -18.315 -26.376 1.00 63.62 524 THR A C 1
ATOM 4143 O O . THR A 1 524 ? 40.579 -17.275 -26.914 1.00 63.62 524 THR A O 1
ATOM 4146 N N . GLU A 1 525 ? 42.240 -18.633 -26.242 1.00 59.97 525 GLU A N 1
ATOM 4147 C CA . GLU A 1 525 ? 43.329 -17.797 -26.738 1.00 59.97 525 GLU A CA 1
ATOM 4148 C C . GLU A 1 525 ? 44.309 -18.653 -27.534 1.00 59.97 525 GLU A C 1
ATOM 4150 O O . GLU A 1 525 ? 44.443 -19.856 -27.297 1.00 59.97 525 GLU A O 1
ATOM 4155 N N . ARG A 1 526 ? 44.975 -18.047 -28.518 1.00 58.16 526 ARG A N 1
ATOM 4156 C CA . ARG A 1 526 ? 45.988 -18.730 -29.325 1.00 58.16 526 ARG A CA 1
ATOM 4157 C C . ARG A 1 526 ? 47.340 -18.606 -28.625 1.00 58.16 526 ARG A C 1
ATOM 4159 O O . ARG A 1 526 ? 47.803 -17.499 -28.373 1.00 58.16 526 ARG A O 1
ATOM 4166 N N . ASP A 1 527 ? 47.958 -19.738 -28.293 1.00 54.84 527 ASP A N 1
ATOM 4167 C CA . ASP A 1 527 ? 49.309 -19.772 -27.708 1.00 54.84 527 ASP A CA 1
ATOM 4168 C C . ASP A 1 527 ? 50.364 -19.318 -28.747 1.00 54.84 527 ASP A C 1
ATOM 4170 O O . ASP A 1 527 ? 50.061 -19.171 -29.932 1.00 54.84 527 ASP A O 1
ATOM 4174 N N . ARG A 1 528 ? 51.634 -19.159 -28.347 1.00 52.62 528 ARG A N 1
ATOM 4175 C CA . ARG A 1 528 ? 52.782 -18.769 -29.200 1.00 52.62 528 ARG A CA 1
ATOM 4176 C C . ARG A 1 528 ? 52.986 -19.658 -30.437 1.00 52.62 528 ARG A C 1
ATOM 4178 O O . ARG A 1 528 ? 53.711 -19.275 -31.346 1.00 52.62 528 ARG A O 1
ATOM 4185 N N . TYR A 1 529 ? 52.341 -20.824 -30.474 1.00 55.38 529 TYR A N 1
ATOM 4186 C CA . TYR A 1 529 ? 52.334 -21.780 -31.586 1.00 55.38 529 TYR A CA 1
ATOM 4187 C C . TYR A 1 529 ? 51.011 -21.787 -32.380 1.00 55.38 529 TYR A C 1
ATOM 4189 O O . TYR A 1 529 ? 50.703 -22.774 -33.041 1.00 55.38 529 TYR A O 1
ATOM 4197 N N . GLN A 1 530 ? 50.191 -20.734 -32.260 1.00 55.56 530 GLN A N 1
ATOM 4198 C CA . GLN A 1 530 ? 48.875 -20.565 -32.901 1.00 55.56 530 GLN A CA 1
ATOM 4199 C C . GLN A 1 530 ? 47.836 -21.664 -32.607 1.00 55.56 530 GLN A C 1
ATOM 4201 O O . GLN A 1 530 ? 46.788 -21.723 -33.246 1.00 55.56 530 GLN A O 1
ATOM 4206 N N . ARG A 1 531 ? 48.074 -22.514 -31.604 1.00 57.44 531 ARG A N 1
ATOM 4207 C CA . ARG A 1 531 ? 47.094 -23.505 -31.145 1.00 57.44 531 ARG A CA 1
ATOM 4208 C C . ARG A 1 531 ? 46.081 -22.834 -30.228 1.00 57.44 531 ARG A C 1
ATOM 4210 O O . ARG A 1 531 ? 46.471 -22.186 -29.256 1.00 57.44 531 ARG A O 1
ATOM 4217 N N . GLU A 1 532 ? 44.798 -23.004 -30.529 1.00 57.62 532 GLU A N 1
ATOM 4218 C CA . GLU A 1 532 ? 43.717 -22.562 -29.649 1.00 57.62 532 GLU A CA 1
ATOM 4219 C C . GLU A 1 532 ? 43.752 -23.366 -28.352 1.00 57.62 532 GLU A C 1
ATOM 4221 O O . GLU A 1 532 ? 43.641 -24.594 -28.350 1.00 57.62 532 GLU A O 1
ATOM 4226 N N . LYS A 1 533 ? 43.934 -22.662 -27.238 1.00 63.03 533 LYS A N 1
ATOM 4227 C CA . LYS A 1 533 ? 43.938 -23.239 -25.904 1.00 63.03 533 LYS A CA 1
ATOM 4228 C C . LYS A 1 533 ? 42.776 -22.663 -25.114 1.00 63.03 533 LYS A C 1
ATOM 4230 O O . LYS A 1 533 ? 42.598 -21.447 -25.032 1.00 63.03 533 LYS A O 1
ATOM 4235 N N . LEU A 1 534 ? 41.988 -23.560 -24.532 1.00 66.38 534 LEU A N 1
ATOM 4236 C CA . LEU A 1 534 ? 40.948 -23.195 -23.587 1.00 66.38 534 LEU A CA 1
ATOM 4237 C C . LEU A 1 534 ? 41.592 -22.848 -22.249 1.00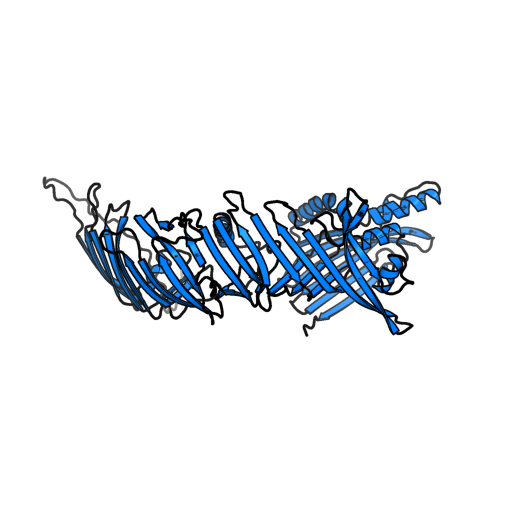 66.38 534 LEU A C 1
ATOM 4239 O O . LEU A 1 534 ? 42.445 -23.586 -21.747 1.00 66.38 534 LEU A O 1
ATOM 4243 N N . GLY A 1 535 ? 41.136 -21.766 -21.647 1.00 72.75 535 GLY A N 1
ATOM 4244 C CA . GLY A 1 535 ? 41.423 -21.487 -20.260 1.00 72.75 535 GLY A CA 1
ATOM 4245 C C . GLY A 1 535 ? 40.303 -20.737 -19.583 1.00 72.75 535 GLY A C 1
ATOM 4246 O O . GLY A 1 535 ? 39.210 -20.556 -20.112 1.00 72.75 535 GLY A O 1
ATOM 4247 N N . ILE A 1 536 ? 40.579 -20.375 -18.346 1.00 79.44 536 ILE A N 1
ATOM 4248 C CA . ILE A 1 536 ? 39.636 -19.768 -17.432 1.00 79.44 536 ILE A CA 1
ATOM 4249 C C . ILE A 1 536 ? 40.328 -18.537 -16.876 1.00 79.44 536 ILE A C 1
ATOM 4251 O O . ILE A 1 536 ? 41.393 -18.622 -16.258 1.00 79.44 536 ILE A O 1
ATOM 4255 N N . LYS A 1 537 ? 39.706 -17.383 -17.077 1.00 80.94 537 LYS A N 1
ATOM 4256 C CA . LYS A 1 537 ? 40.068 -16.191 -16.331 1.00 80.94 537 LYS A CA 1
ATOM 4257 C C . LYS A 1 537 ? 39.367 -16.267 -14.987 1.00 80.94 537 LYS A C 1
ATOM 4259 O O . LYS A 1 537 ? 38.144 -16.227 -14.901 1.00 80.94 537 LYS A O 1
ATOM 4264 N N . HIS A 1 538 ? 40.159 -16.413 -13.941 1.00 85.12 538 HIS A N 1
ATOM 4265 C CA . HIS A 1 538 ? 39.703 -16.502 -12.568 1.00 85.12 538 HIS A CA 1
ATOM 4266 C C . HIS A 1 538 ? 39.694 -15.108 -11.945 1.00 85.12 538 HIS A C 1
ATOM 4268 O O . HIS A 1 538 ? 40.662 -14.361 -12.071 1.00 85.12 538 HIS A O 1
ATOM 4274 N N . ARG A 1 539 ? 38.623 -14.763 -11.241 1.00 84.25 539 ARG A N 1
ATOM 4275 C CA . ARG A 1 539 ? 38.501 -13.519 -10.482 1.00 84.25 539 ARG A CA 1
ATOM 4276 C C . ARG A 1 539 ? 38.082 -13.857 -9.068 1.00 84.25 539 ARG A C 1
ATOM 4278 O O . ARG A 1 539 ? 37.027 -14.447 -8.865 1.00 84.25 539 ARG A O 1
ATOM 4285 N N . PHE A 1 540 ? 38.902 -13.491 -8.100 1.00 87.69 540 PHE A N 1
ATOM 4286 C CA . PHE A 1 540 ? 38.584 -13.634 -6.684 1.00 87.69 540 PHE A CA 1
ATOM 4287 C C . PHE A 1 540 ? 38.456 -12.246 -6.102 1.00 87.69 540 PHE A C 1
ATOM 4289 O O . PHE A 1 540 ? 39.355 -11.432 -6.293 1.00 87.69 540 PHE A O 1
ATOM 4296 N N . GLY A 1 541 ? 37.367 -11.965 -5.403 1.00 85.94 541 GLY A N 1
ATOM 4297 C CA . GLY A 1 541 ? 37.176 -10.630 -4.879 1.00 85.94 541 GLY A CA 1
ATOM 4298 C C . GLY A 1 541 ? 36.409 -10.579 -3.582 1.00 85.94 541 GLY A C 1
ATOM 4299 O O . GLY A 1 541 ? 35.642 -11.476 -3.227 1.00 85.94 541 GLY A O 1
ATOM 4300 N N . ILE A 1 542 ? 36.656 -9.487 -2.877 1.00 85.38 542 ILE A N 1
ATOM 4301 C CA . ILE A 1 542 ? 35.892 -9.076 -1.715 1.00 85.38 542 ILE A CA 1
ATOM 4302 C C . ILE A 1 542 ? 35.275 -7.730 -2.052 1.00 85.38 542 ILE A C 1
ATOM 4304 O O . ILE A 1 542 ? 35.958 -6.823 -2.526 1.00 85.38 542 ILE A O 1
ATOM 4308 N N . GLU A 1 543 ? 33.979 -7.616 -1.808 1.00 85.06 543 GLU A N 1
ATOM 4309 C CA . GLU A 1 543 ? 33.204 -6.433 -2.134 1.00 85.06 543 GLU A CA 1
ATOM 4310 C C . GLU A 1 543 ? 32.431 -5.963 -0.904 1.00 85.06 543 GLU A C 1
ATOM 4312 O O . GLU A 1 543 ? 31.672 -6.729 -0.310 1.00 85.06 543 GLU A O 1
ATOM 4317 N N . TYR A 1 544 ? 32.629 -4.707 -0.517 1.00 80.94 544 TYR A N 1
ATOM 4318 C CA . TYR A 1 544 ? 31.876 -4.044 0.537 1.00 80.94 544 TYR A CA 1
ATOM 4319 C C . TYR A 1 544 ? 30.894 -3.056 -0.079 1.00 80.94 544 TYR A C 1
ATOM 4321 O O . TYR A 1 544 ? 31.299 -2.080 -0.714 1.00 80.94 544 TYR A O 1
ATOM 4329 N N . ARG A 1 545 ? 29.598 -3.301 0.131 1.00 73.81 545 ARG A N 1
ATOM 4330 C CA . ARG A 1 545 ? 28.520 -2.479 -0.428 1.00 73.81 545 ARG A CA 1
ATOM 4331 C C . ARG A 1 545 ? 27.745 -1.754 0.663 1.00 73.81 545 ARG A C 1
ATOM 4333 O O . ARG A 1 545 ? 27.170 -2.381 1.549 1.00 73.81 545 ARG A O 1
ATOM 4340 N N . THR A 1 546 ? 27.666 -0.436 0.548 1.00 74.06 546 THR A N 1
ATOM 4341 C CA . THR A 1 546 ? 26.676 0.396 1.243 1.00 74.06 546 THR A CA 1
ATOM 4342 C C . THR A 1 546 ? 25.644 0.918 0.241 1.00 74.06 546 THR A C 1
ATOM 4344 O O . THR A 1 546 ? 25.703 0.600 -0.947 1.00 74.06 546 THR A O 1
ATOM 4347 N N . SER A 1 547 ? 24.681 1.719 0.703 1.00 68.25 547 SER A N 1
ATOM 4348 C CA . SER A 1 547 ? 23.703 2.381 -0.169 1.00 68.25 547 SER A CA 1
ATOM 4349 C C . SER A 1 547 ? 24.338 3.338 -1.185 1.00 68.25 547 SER A C 1
ATOM 4351 O O . SER A 1 547 ? 23.765 3.550 -2.245 1.00 68.25 547 SER A O 1
ATOM 4353 N N . THR A 1 548 ? 25.514 3.898 -0.887 1.00 64.12 548 THR A N 1
ATOM 4354 C CA . THR A 1 548 ? 26.147 4.961 -1.689 1.00 64.12 548 THR A CA 1
ATOM 4355 C C . THR A 1 548 ? 27.588 4.664 -2.091 1.00 64.12 548 THR A C 1
ATOM 4357 O O . THR A 1 548 ? 28.143 5.374 -2.924 1.00 64.12 548 THR A O 1
ATOM 4360 N N . THR A 1 549 ? 28.212 3.613 -1.556 1.00 66.75 549 THR A N 1
ATOM 4361 C CA . THR A 1 549 ? 29.619 3.298 -1.822 1.00 66.75 549 THR A CA 1
ATOM 4362 C C . THR A 1 549 ? 29.801 1.810 -2.067 1.00 66.75 549 THR A C 1
ATOM 4364 O O . THR A 1 549 ? 29.306 0.970 -1.317 1.00 66.75 549 THR A O 1
ATOM 4367 N N . ASN A 1 550 ? 30.569 1.490 -3.099 1.00 72.19 550 ASN A N 1
ATOM 4368 C CA . ASN A 1 550 ? 31.059 0.158 -3.376 1.00 72.19 550 ASN A CA 1
ATOM 4369 C C . ASN A 1 550 ? 32.587 0.163 -3.333 1.00 72.19 550 ASN A C 1
ATOM 4371 O O . ASN A 1 550 ? 33.226 0.922 -4.059 1.00 72.19 550 ASN A O 1
ATOM 4375 N N . ILE A 1 551 ? 33.160 -0.671 -2.476 1.00 78.88 551 ILE A N 1
ATOM 4376 C CA . ILE A 1 551 ? 34.601 -0.891 -2.401 1.00 78.88 551 ILE A CA 1
ATOM 4377 C C . ILE A 1 551 ? 34.844 -2.329 -2.830 1.00 78.88 551 ILE A C 1
ATOM 4379 O O . ILE A 1 551 ? 34.330 -3.245 -2.191 1.00 78.88 551 ILE A O 1
ATOM 4383 N N . SER A 1 552 ? 35.634 -2.539 -3.877 1.00 79.75 552 SER A N 1
ATOM 4384 C CA . SER A 1 552 ? 36.032 -3.877 -4.299 1.00 79.75 552 SER A CA 1
ATOM 4385 C C . SER A 1 552 ? 37.545 -4.022 -4.339 1.00 79.75 552 SER A C 1
ATOM 4387 O O . SER A 1 552 ? 38.283 -3.142 -4.784 1.00 79.75 552 SER A O 1
ATOM 4389 N N . PHE A 1 553 ? 38.006 -5.169 -3.860 1.00 84.88 553 PHE A N 1
ATOM 4390 C CA . PHE A 1 553 ? 39.343 -5.664 -4.124 1.00 84.88 553 PHE A CA 1
ATOM 4391 C C . PHE A 1 553 ? 39.212 -6.942 -4.937 1.00 84.88 553 PHE A C 1
ATOM 4393 O O . PHE A 1 553 ? 38.523 -7.874 -4.519 1.00 84.88 553 PHE A O 1
ATOM 4400 N N . GLU A 1 554 ? 39.873 -6.982 -6.086 1.00 85.38 554 GLU A N 1
ATOM 4401 C CA . GLU A 1 554 ? 39.792 -8.074 -7.043 1.00 85.38 554 GLU A CA 1
ATOM 4402 C C . GLU A 1 554 ? 41.193 -8.551 -7.413 1.00 85.38 554 GLU A C 1
ATOM 4404 O O . GLU A 1 554 ? 42.076 -7.782 -7.794 1.00 85.38 554 GLU A O 1
ATOM 4409 N N . TYR A 1 555 ? 41.393 -9.856 -7.309 1.00 84.19 555 TYR A N 1
ATOM 4410 C CA . TYR A 1 555 ? 42.551 -10.555 -7.826 1.00 84.19 555 TYR A CA 1
ATOM 4411 C C . TYR A 1 555 ? 42.142 -11.307 -9.089 1.00 84.19 555 TYR A C 1
ATOM 4413 O O . TYR A 1 555 ? 41.388 -12.285 -9.042 1.00 84.19 555 TYR A O 1
ATOM 4421 N N . ASN A 1 556 ? 42.661 -10.838 -10.216 1.00 83.06 556 ASN A N 1
ATOM 4422 C CA . ASN A 1 556 ? 42.410 -11.381 -11.536 1.00 83.06 556 ASN A CA 1
ATOM 4423 C C . ASN A 1 556 ? 43.588 -12.274 -11.933 1.00 83.06 556 ASN A C 1
ATOM 4425 O O . ASN A 1 556 ? 44.740 -11.840 -11.952 1.00 83.06 556 ASN A O 1
ATOM 4429 N N . TYR A 1 557 ? 43.308 -13.526 -12.272 1.00 81.00 557 TYR A N 1
ATOM 4430 C CA . TYR A 1 557 ? 44.300 -14.470 -12.762 1.00 81.00 557 TYR A CA 1
ATOM 4431 C C . TYR A 1 557 ? 43.852 -15.079 -14.082 1.00 81.00 557 TYR A C 1
ATOM 4433 O O . TYR A 1 557 ? 42.877 -15.824 -14.141 1.00 81.00 557 TYR A O 1
ATOM 4441 N N . ASP A 1 558 ? 44.596 -14.774 -15.139 1.00 77.50 558 ASP A N 1
ATOM 4442 C CA . ASP A 1 558 ? 44.423 -15.400 -16.440 1.00 77.50 558 ASP A CA 1
ATOM 4443 C C . ASP A 1 558 ? 45.350 -16.614 -16.537 1.00 77.50 558 ASP A C 1
ATOM 4445 O O . ASP A 1 558 ? 46.581 -16.481 -16.535 1.00 77.50 558 ASP A O 1
ATOM 4449 N N . ASN A 1 559 ? 44.764 -17.811 -16.577 1.00 71.75 559 ASN A N 1
ATOM 4450 C CA . ASN A 1 559 ? 45.532 -19.050 -16.596 1.00 71.75 559 ASN A CA 1
ATOM 4451 C C . ASN A 1 559 ? 46.163 -19.358 -17.971 1.00 71.75 559 ASN A C 1
ATOM 4453 O O . ASN A 1 559 ? 47.111 -20.149 -18.025 1.00 71.75 559 ASN A O 1
ATOM 4457 N N . VAL A 1 560 ? 45.708 -18.711 -19.053 1.00 64.94 560 VAL A N 1
ATOM 4458 C CA . VAL A 1 560 ? 46.241 -18.894 -20.412 1.00 64.94 560 VAL A CA 1
ATOM 4459 C C . VAL A 1 560 ? 47.459 -18.008 -20.612 1.00 64.94 560 VAL A C 1
ATOM 4461 O O . VAL A 1 560 ? 48.539 -18.509 -20.925 1.00 64.94 560 VAL A O 1
ATOM 4464 N N . LEU A 1 561 ? 47.331 -16.712 -20.318 1.00 68.19 561 LEU A N 1
ATOM 4465 C CA . LEU A 1 561 ? 48.440 -15.754 -20.415 1.00 68.19 561 LEU A CA 1
ATOM 4466 C C . LEU A 1 561 ? 49.405 -15.827 -19.228 1.00 68.19 561 LEU A C 1
ATOM 4468 O O . LEU A 1 561 ? 50.449 -15.171 -19.238 1.00 68.19 561 LEU A O 1
ATOM 4472 N N . ARG A 1 562 ? 49.046 -16.587 -18.182 1.00 71.88 562 ARG A N 1
ATOM 4473 C CA . ARG A 1 562 ? 49.723 -16.618 -16.874 1.00 71.88 562 ARG A CA 1
ATOM 4474 C C . ARG A 1 562 ? 49.913 -15.217 -16.285 1.00 71.88 562 ARG A C 1
ATOM 4476 O O . ARG A 1 562 ? 50.894 -14.957 -15.588 1.00 71.88 562 ARG A O 1
ATOM 4483 N N . ARG A 1 563 ? 48.969 -14.315 -16.557 1.00 73.06 563 ARG A N 1
ATOM 4484 C CA . ARG A 1 563 ? 48.994 -12.933 -16.075 1.00 73.06 563 ARG A CA 1
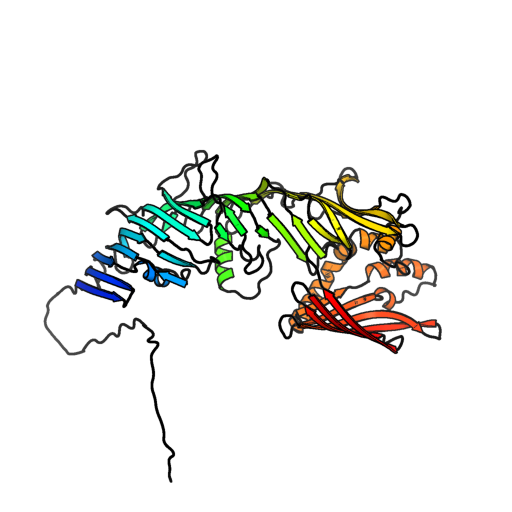ATOM 4485 C C . ARG A 1 563 ? 48.184 -12.811 -14.798 1.00 73.06 563 ARG A C 1
ATOM 4487 O O . ARG A 1 563 ? 47.134 -13.431 -14.641 1.00 73.06 563 ARG A O 1
ATOM 4494 N N . LYS A 1 564 ? 48.711 -12.015 -13.876 1.00 79.25 564 LYS A N 1
ATOM 4495 C CA . LYS A 1 564 ? 48.087 -11.696 -12.597 1.00 79.25 564 LYS A CA 1
ATOM 4496 C C . LYS A 1 564 ? 47.907 -10.197 -12.545 1.00 79.25 564 LYS A C 1
ATOM 4498 O O . LYS A 1 564 ? 48.853 -9.471 -12.833 1.00 79.25 564 LYS A O 1
ATOM 4503 N N . ASP A 1 565 ? 46.721 -9.773 -12.159 1.00 79.19 565 ASP A N 1
ATOM 4504 C CA . ASP A 1 565 ? 46.400 -8.374 -11.957 1.00 79.19 565 ASP A CA 1
ATOM 4505 C C . ASP A 1 565 ? 45.640 -8.209 -10.638 1.00 79.19 565 ASP A C 1
ATOM 4507 O O . ASP A 1 565 ? 44.909 -9.103 -10.200 1.00 79.19 565 ASP A O 1
ATOM 4511 N N . ARG A 1 566 ? 45.876 -7.087 -9.967 1.00 79.69 566 ARG A N 1
ATOM 4512 C CA . ARG A 1 566 ? 45.245 -6.726 -8.699 1.00 79.69 566 ARG A CA 1
ATOM 4513 C C . ARG A 1 566 ? 44.563 -5.395 -8.905 1.00 79.69 566 ARG A C 1
ATOM 4515 O O . ARG A 1 566 ? 45.228 -4.381 -9.087 1.00 79.69 566 ARG A O 1
ATOM 4522 N N . GLN A 1 567 ? 43.246 -5.407 -8.823 1.00 75.38 567 GLN A N 1
ATOM 4523 C CA . GLN A 1 567 ? 42.439 -4.220 -8.994 1.00 75.38 567 GLN A CA 1
ATOM 4524 C C . GLN A 1 567 ? 41.806 -3.851 -7.661 1.00 75.38 567 GLN A C 1
ATOM 4526 O O . GLN A 1 567 ? 41.145 -4.660 -7.014 1.00 75.38 567 GLN A O 1
ATOM 4531 N N . PHE A 1 568 ? 42.012 -2.608 -7.252 1.00 69.81 568 PHE A N 1
ATOM 4532 C CA . PHE A 1 568 ? 41.270 -2.001 -6.163 1.00 69.81 568 PHE A CA 1
ATOM 4533 C C . PHE A 1 568 ? 40.380 -0.919 -6.757 1.00 69.81 568 PHE A C 1
ATOM 4535 O O . PHE A 1 568 ? 40.859 -0.073 -7.512 1.00 69.81 568 PHE A O 1
ATOM 4542 N N . SER A 1 569 ? 39.087 -0.964 -6.456 1.00 67.62 569 SER A N 1
ATOM 4543 C CA . SER A 1 569 ? 38.133 0.015 -6.955 1.00 67.62 569 SER A CA 1
ATOM 4544 C C . SER A 1 569 ? 37.282 0.565 -5.818 1.00 67.62 569 SER A C 1
ATOM 4546 O O . SER A 1 569 ? 36.807 -0.169 -4.952 1.00 67.62 569 SER A O 1
ATOM 4548 N N . ILE A 1 570 ? 37.100 1.883 -5.822 1.00 64.31 570 ILE A N 1
ATOM 4549 C CA . ILE A 1 570 ? 36.122 2.567 -4.984 1.00 64.31 570 ILE A CA 1
ATOM 4550 C C . ILE A 1 570 ? 35.191 3.292 -5.938 1.00 64.31 570 ILE A C 1
ATOM 4552 O O . ILE A 1 570 ? 35.616 4.167 -6.690 1.00 64.31 570 ILE A O 1
ATOM 4556 N N . ARG A 1 571 ? 33.914 2.932 -5.904 1.00 65.38 571 ARG A N 1
ATOM 4557 C CA . ARG A 1 571 ? 32.860 3.606 -6.653 1.00 65.38 571 ARG A CA 1
ATOM 4558 C C . ARG A 1 571 ? 31.891 4.224 -5.660 1.00 65.38 571 ARG A C 1
ATOM 4560 O O . ARG A 1 571 ? 31.293 3.512 -4.858 1.00 65.38 571 ARG A O 1
ATOM 4567 N N . ARG A 1 572 ? 31.749 5.545 -5.701 1.00 46.88 572 ARG A N 1
ATOM 4568 C CA . ARG A 1 572 ? 30.807 6.290 -4.865 1.00 46.88 572 ARG A CA 1
ATOM 4569 C C . ARG A 1 572 ? 29.728 6.889 -5.752 1.00 46.88 572 ARG A C 1
ATOM 4571 O O . ARG A 1 572 ? 30.043 7.535 -6.744 1.00 46.88 572 ARG A O 1
ATOM 4578 N N . TYR A 1 573 ? 28.482 6.643 -5.389 1.00 48.03 573 TYR A N 1
ATOM 4579 C CA . TYR A 1 573 ? 27.309 7.197 -6.041 1.00 48.03 573 TYR A CA 1
ATOM 4580 C C . TYR A 1 573 ? 26.942 8.494 -5.323 1.00 48.03 573 TYR A C 1
ATOM 4582 O O . TYR A 1 573 ? 26.787 8.509 -4.098 1.00 48.03 573 TYR A O 1
ATOM 4590 N N . PHE A 1 574 ? 26.856 9.582 -6.083 1.00 41.53 574 PHE A N 1
ATOM 4591 C CA . PHE A 1 574 ? 26.388 10.874 -5.599 1.00 41.53 574 PHE A CA 1
ATOM 4592 C C . PHE A 1 574 ? 24.959 11.064 -6.098 1.00 41.53 574 PHE A C 1
ATOM 4594 O O . PHE A 1 574 ? 24.717 11.041 -7.299 1.00 41.53 574 PHE A O 1
ATOM 4601 N N . SER A 1 575 ? 24.021 11.197 -5.166 1.00 38.81 575 SER A N 1
ATOM 4602 C CA . SER A 1 575 ? 22.664 11.666 -5.434 1.00 38.81 575 SER A CA 1
ATOM 4603 C C . SER A 1 575 ? 22.697 13.192 -5.414 1.00 38.81 575 SER A C 1
ATOM 4605 O O . SER A 1 575 ? 23.013 13.755 -4.360 1.00 38.81 575 SER A O 1
ATOM 4607 N N . PHE A 1 576 ? 22.441 13.831 -6.553 1.00 33.25 576 PHE A N 1
ATOM 4608 C CA . PHE A 1 576 ? 22.230 15.277 -6.636 1.00 33.25 576 PHE A CA 1
ATOM 4609 C C . PHE A 1 576 ? 20.739 15.585 -6.610 1.00 33.25 576 PHE A C 1
ATOM 4611 O O . PHE A 1 576 ? 19.983 14.808 -7.237 1.00 33.25 576 PHE A O 1
#